Protein AF-A0A947CHA7-F1 (afdb_monomer_lite)

pLDDT: mean 81.65, std 15.78, range [26.69, 98.19]

Sequence (456 aa):
LRHAALQALAAGAVGDAARLIEEYTRLRPDDGVMLYNGACAHCLLGDHARAEQLLLDAVKAGFMNFSQMRRDRDLHGLRDRPAYRALMAARDAADPILADRQIERWRQGPHGASYRFGEDETRRLRYVVGRADIDPAALEAHVAGIVDELTATLFGAPPRHTLVVAIPHADDAMGHFADPHIKGSYKHVGRSLIATDTGRSLRHELVHAL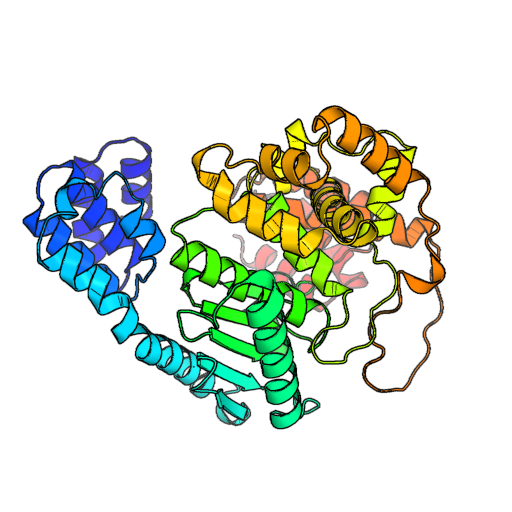HHSHMDRLGQTHPMWIQEGLASFYERRGLAGDAAEAATERDLIARDLARGGGLPTWSELFASDRRDFRVAPAARYAAAHAVVSFLDAHDRVHPWYEAYCRTHDEDPSGARAIEEVFDEPVAAIELEWRRWCAERVIDVAMVEAPDRAMAGVAPRTPDPKAAWRRWEAQALFEDTRSLSSAGRYDEVIPALQSVVTLAPDHAGAHYALGLAFVRTNDLPAARRQCEILAELDPSLRSLLDNLVLATP

Foldseek 3Di:
DVVVLVVCVVVVVLVVNLVVLVVVCVVVLLQLVSLQSNLLSCLQVVVNVSSLVSNVSSVVSQQLPVLCCVPPPSCPSCCPPPSNVVVNVCSLVCQVVLLVVVLVCCLPDPCNVQWDWDDDPQLLEIETENDPPDDPVVLVLLLVQQQVQCCVQFLVGHQSGRAYEYQHDLVVVCVVDVDSPQQWDADPSSSYIYGNDSALRSQLNSLLSSVVSSCVVLSHDAAPLQSLQRSNLRSQDDTSPRDGAADAVLLVLLQVCLVVVNADFLVPLLPDHPVNCLVPVSNSSSNSNLVLVVCVVVVRNRQLSVLCSVCCVVPSSSQVSVCVSVVHHSVVVRVVSSVCSNPDDGDPVRHDDPDPPDDDDDDDDDDPQLVVLLVVLVSLQVSLVVCVVVLVLVVSLVSLVSSCVSPVLPLSSLLSNLVSCLSVVVLVSNVVSLVSCVVRPVVSSVVSVVSSVPRD

Radius of gyration: 24.13 Å; chains: 1; bounding box: 66×49×66 Å

Structure (mmCIF, N/CA/C/O backbone):
data_AF-A0A947CHA7-F1
#
_entry.id   AF-A0A947CHA7-F1
#
loop_
_atom_site.group_PDB
_atom_site.id
_atom_site.type_symbol
_atom_site.label_atom_id
_atom_site.label_alt_id
_atom_site.label_comp_id
_atom_site.label_asym_id
_atom_site.label_entity_id
_atom_site.label_seq_id
_atom_site.pdbx_PDB_ins_code
_atom_site.Cartn_x
_atom_site.Cartn_y
_atom_site.Cartn_z
_atom_site.occupancy
_atom_site.B_iso_or_equiv
_atom_site.auth_seq_id
_atom_site.auth_comp_id
_atom_site.auth_asym_id
_atom_site.auth_atom_id
_atom_site.pdbx_PDB_model_num
ATOM 1 N N . LEU A 1 1 ? -13.174 -13.104 27.289 1.00 85.25 1 LEU A N 1
ATOM 2 C CA . LEU A 1 1 ? -14.293 -12.487 26.538 1.00 85.25 1 LEU A CA 1
ATOM 3 C C . LEU A 1 1 ? -13.923 -12.200 25.084 1.00 85.25 1 LEU A C 1
ATOM 5 O O . LEU A 1 1 ? -14.378 -12.953 24.240 1.00 85.25 1 LEU A O 1
ATOM 9 N N . ARG A 1 2 ? -13.039 -11.233 24.774 1.00 87.50 2 ARG A N 1
ATOM 10 C CA . ARG A 1 2 ? -12.640 -10.908 23.382 1.00 87.50 2 ARG A CA 1
ATOM 11 C C . ARG A 1 2 ? -12.205 -12.116 22.542 1.00 87.50 2 ARG A C 1
ATOM 13 O O . ARG A 1 2 ? -12.735 -12.327 21.463 1.00 87.50 2 ARG A O 1
ATOM 20 N N . HIS A 1 3 ? -11.271 -12.925 23.046 1.00 86.06 3 HIS A N 1
ATOM 21 C CA . HIS A 1 3 ? -10.788 -14.110 22.324 1.00 86.06 3 HIS A CA 1
ATOM 22 C C . HIS A 1 3 ? -11.906 -15.136 22.066 1.00 86.06 3 HIS A C 1
ATOM 24 O O . HIS A 1 3 ? -12.085 -15.576 20.937 1.00 86.06 3 HIS A O 1
ATOM 30 N N . ALA A 1 4 ? -12.714 -15.439 23.087 1.00 88.88 4 ALA A N 1
ATOM 31 C CA . ALA A 1 4 ? -13.853 -16.352 22.970 1.00 88.88 4 ALA A CA 1
ATOM 32 C C . ALA A 1 4 ? -14.913 -15.844 21.975 1.00 88.88 4 ALA A C 1
ATOM 34 O O . ALA A 1 4 ? -15.441 -16.625 21.192 1.00 88.88 4 ALA A O 1
ATOM 35 N N . ALA A 1 5 ? -15.182 -14.534 21.958 1.00 86.25 5 ALA A N 1
ATOM 36 C CA . ALA A 1 5 ? -16.080 -13.916 20.986 1.00 86.25 5 ALA A CA 1
ATOM 37 C C . ALA A 1 5 ? -15.578 -14.093 19.542 1.00 86.25 5 ALA A C 1
ATOM 39 O O . ALA A 1 5 ? -16.349 -14.462 18.661 1.00 86.25 5 ALA A O 1
ATOM 40 N N . LEU A 1 6 ? -14.280 -13.872 19.302 1.00 79.38 6 LEU A N 1
ATOM 41 C CA . LEU A 1 6 ? -13.672 -14.055 17.980 1.00 79.38 6 LEU A CA 1
ATOM 42 C C . LEU A 1 6 ? -13.673 -15.527 17.540 1.00 79.38 6 LEU A C 1
ATOM 44 O O . LEU A 1 6 ? -13.912 -15.807 16.369 1.00 79.38 6 LEU A O 1
ATOM 48 N N . GLN A 1 7 ? -13.465 -16.467 18.466 1.00 87.00 7 GLN A N 1
ATOM 49 C CA . GLN A 1 7 ? -13.596 -17.899 18.178 1.00 87.00 7 GLN A CA 1
ATOM 50 C C . GLN A 1 7 ? -15.038 -18.285 17.826 1.00 87.00 7 GLN A C 1
ATOM 52 O O . GLN A 1 7 ? -15.246 -19.032 16.874 1.00 87.00 7 GLN A O 1
ATOM 57 N N . ALA A 1 8 ? -16.030 -17.746 18.539 1.00 82.00 8 ALA A N 1
ATOM 58 C CA . ALA A 1 8 ? -17.440 -17.983 18.235 1.00 82.00 8 ALA A CA 1
ATOM 59 C C . ALA A 1 8 ? -17.829 -17.445 16.845 1.00 82.00 8 ALA A C 1
ATOM 61 O O . ALA A 1 8 ? -18.520 -18.140 16.102 1.00 82.00 8 ALA A O 1
ATOM 62 N N . LEU A 1 9 ? -17.328 -16.263 16.454 1.00 81.75 9 LEU A N 1
ATOM 63 C CA . LEU A 1 9 ? -17.499 -15.735 15.093 1.00 81.75 9 LEU A CA 1
ATOM 64 C C . LEU A 1 9 ? -16.872 -16.657 14.043 1.00 81.75 9 LEU A C 1
ATOM 66 O O . LEU A 1 9 ? -17.529 -17.002 13.066 1.00 81.75 9 LEU A O 1
ATOM 70 N N . ALA A 1 10 ? -15.629 -17.097 14.261 1.00 77.75 10 ALA A N 1
ATOM 71 C CA . ALA A 1 10 ? -14.933 -17.997 13.340 1.00 77.75 10 ALA A CA 1
ATOM 72 C C . ALA A 1 10 ? -15.634 -19.361 13.197 1.00 77.75 10 ALA A C 1
ATOM 74 O O . ALA A 1 10 ? -15.594 -19.965 12.129 1.00 77.75 10 ALA A O 1
ATOM 75 N N . ALA A 1 11 ? -16.298 -19.828 14.256 1.00 85.25 11 ALA A N 1
ATOM 76 C CA . ALA A 1 11 ? -17.083 -21.059 14.263 1.00 85.25 11 ALA A CA 1
ATOM 77 C C . ALA A 1 11 ? -18.508 -20.893 13.694 1.00 85.25 11 ALA A C 1
ATOM 79 O O . ALA A 1 11 ? -19.259 -21.866 13.654 1.00 85.25 11 ALA A O 1
ATOM 80 N N . GLY A 1 12 ? -18.915 -19.682 13.294 1.00 87.50 12 GLY A N 1
ATOM 81 C CA . GLY A 1 12 ? -20.279 -19.399 12.832 1.00 87.50 12 GLY A CA 1
ATOM 82 C C . GLY A 1 12 ? -21.340 -19.435 13.941 1.00 87.50 12 GLY A C 1
ATOM 83 O O . GLY A 1 12 ? -22.535 -19.401 13.653 1.00 87.50 12 GLY A O 1
ATOM 84 N N . ALA A 1 13 ? -20.936 -19.471 15.213 1.00 93.88 13 ALA A N 1
ATOM 85 C CA . ALA A 1 13 ? -21.828 -19.433 16.371 1.00 93.88 13 ALA A CA 1
ATOM 86 C C . ALA A 1 13 ? -22.264 -17.985 16.666 1.00 93.88 13 ALA A C 1
ATOM 88 O O . ALA A 1 13 ? -21.915 -17.398 17.692 1.00 93.88 13 ALA A O 1
ATOM 89 N N . VAL A 1 14 ? -23.015 -17.386 15.734 1.00 93.12 14 VAL A N 1
ATOM 90 C CA . VAL A 1 14 ? -23.334 -15.945 15.719 1.00 93.12 14 VAL A CA 1
ATOM 91 C C . VAL A 1 14 ? -24.050 -15.481 16.995 1.00 93.12 14 VAL A C 1
ATOM 93 O O . VAL A 1 14 ? -23.746 -14.408 17.513 1.00 93.12 14 VAL A O 1
ATOM 96 N N . GLY A 1 15 ? -24.956 -16.294 17.548 1.00 95.94 15 GLY A N 1
ATOM 97 C CA . GLY A 1 15 ? -25.664 -15.974 18.794 1.00 95.94 15 GLY A CA 1
ATOM 98 C C . GLY A 1 15 ? -24.735 -15.875 20.009 1.00 95.94 15 GLY A C 1
ATOM 99 O O . GLY A 1 15 ? -24.805 -14.912 20.777 1.00 95.94 15 GLY A O 1
ATOM 100 N N . ASP A 1 16 ? -23.818 -16.835 20.152 1.00 94.56 16 ASP A N 1
ATOM 101 C CA . ASP A 1 16 ? -22.820 -16.827 21.226 1.00 94.56 16 ASP A CA 1
ATOM 102 C C . ASP A 1 16 ? -21.825 -15.684 21.056 1.00 94.56 16 ASP A C 1
ATOM 104 O O . ASP A 1 16 ? -21.493 -15.004 22.030 1.00 94.56 16 ASP A O 1
ATOM 108 N N . ALA A 1 17 ? -21.396 -15.432 19.817 1.00 94.25 17 ALA A N 1
ATOM 109 C CA . ALA A 1 17 ? -20.561 -14.292 19.487 1.00 94.25 17 ALA A CA 1
ATOM 110 C C . ALA A 1 17 ? -21.228 -12.978 19.908 1.00 94.25 17 ALA A C 1
ATOM 112 O O . ALA A 1 17 ? -20.630 -12.232 20.678 1.00 94.25 17 ALA A O 1
ATOM 113 N N . ALA A 1 18 ? -22.469 -12.716 19.485 1.00 96.88 18 ALA A N 1
ATOM 114 C CA . ALA A 1 18 ? -23.194 -11.493 19.833 1.00 96.88 18 ALA A CA 1
ATOM 115 C C . ALA A 1 18 ? -23.251 -11.281 21.355 1.00 96.88 18 ALA A C 1
ATOM 117 O O . ALA A 1 18 ? -22.853 -10.226 21.853 1.00 96.88 18 ALA A O 1
ATOM 118 N N . ARG A 1 19 ? -23.626 -12.320 22.115 1.00 97.62 19 ARG A N 1
ATOM 119 C CA . ARG A 1 19 ? -23.686 -12.264 23.584 1.00 97.62 19 ARG A CA 1
ATOM 120 C C . ARG A 1 19 ? -22.324 -11.957 24.217 1.00 97.62 19 ARG A C 1
ATOM 122 O O . ARG A 1 19 ? -22.238 -11.102 25.098 1.00 97.62 19 ARG A O 1
ATOM 129 N N . LEU A 1 20 ? -21.262 -12.642 23.784 1.00 96.75 20 LEU A N 1
ATOM 130 C CA . LEU A 1 20 ? -19.904 -12.441 24.305 1.00 96.75 20 LEU A CA 1
ATOM 131 C C . LEU A 1 20 ? -19.349 -11.056 23.950 1.00 96.75 20 LEU A C 1
ATOM 133 O O . LEU A 1 20 ? -18.616 -10.465 24.746 1.00 96.75 20 LEU A O 1
ATOM 137 N N . ILE A 1 21 ? -19.690 -10.540 22.767 1.00 95.25 21 ILE A N 1
ATOM 138 C CA . ILE A 1 21 ? -19.310 -9.199 22.325 1.00 95.25 21 ILE A CA 1
ATOM 139 C C . ILE A 1 21 ? -20.024 -8.149 23.169 1.00 95.25 21 ILE A C 1
ATOM 141 O O . ILE A 1 21 ? -19.360 -7.245 23.657 1.00 95.25 21 ILE A O 1
ATOM 145 N N . GLU A 1 22 ? -21.328 -8.283 23.411 1.00 95.00 22 GLU A N 1
ATOM 146 C CA . GLU A 1 22 ? -22.070 -7.351 24.267 1.00 95.00 22 GLU A CA 1
ATOM 147 C C . GLU A 1 22 ? -21.560 -7.313 25.712 1.00 95.00 22 GLU A C 1
ATOM 149 O O . GLU A 1 22 ? -21.573 -6.269 26.368 1.00 95.00 22 GLU A O 1
ATOM 154 N N . GLU A 1 23 ? -21.144 -8.459 26.249 1.00 96.38 23 GLU A N 1
ATOM 155 C CA . GLU A 1 23 ? -20.528 -8.523 27.573 1.00 96.38 23 GLU A CA 1
ATOM 156 C C . GLU A 1 23 ? -19.159 -7.831 27.572 1.00 96.38 23 GLU A C 1
ATOM 158 O O . GLU A 1 23 ? -18.836 -7.065 28.479 1.00 96.38 23 GLU A O 1
ATOM 163 N N . TYR A 1 24 ? -18.373 -8.041 26.515 1.00 95.06 24 TYR A N 1
ATOM 164 C CA . TYR A 1 24 ? -17.071 -7.410 26.356 1.00 95.06 24 TYR A CA 1
ATOM 165 C C . TYR A 1 24 ? -17.161 -5.888 26.172 1.00 95.06 24 TYR A C 1
ATOM 167 O O . TYR A 1 24 ? -16.449 -5.154 26.856 1.00 95.06 24 TYR A O 1
ATOM 175 N N . THR A 1 25 ? -18.029 -5.394 25.287 1.00 92.38 25 THR A N 1
ATOM 176 C CA . THR A 1 25 ? -18.118 -3.960 24.963 1.00 92.38 25 THR A CA 1
ATOM 177 C C . THR A 1 25 ? -18.735 -3.142 26.093 1.00 92.38 25 THR A C 1
ATOM 179 O O . THR A 1 25 ? -18.462 -1.952 26.194 1.00 92.38 25 THR A O 1
ATOM 182 N N . ARG A 1 26 ? -19.470 -3.769 27.023 1.00 93.25 26 ARG A N 1
ATOM 183 C CA . ARG A 1 26 ? -19.837 -3.134 28.301 1.00 93.25 26 ARG A CA 1
ATOM 184 C C . ARG A 1 26 ? -18.623 -2.791 29.167 1.00 93.25 26 ARG A C 1
ATOM 186 O O . ARG A 1 26 ? -18.648 -1.786 29.868 1.00 93.25 26 ARG A O 1
ATOM 193 N N . LEU A 1 27 ? -17.573 -3.612 29.123 1.00 91.38 27 LEU A N 1
ATOM 194 C CA . LEU A 1 27 ? -16.322 -3.386 29.859 1.00 91.38 27 LEU A CA 1
ATOM 195 C C . LEU A 1 27 ? -15.328 -2.522 29.070 1.00 91.38 27 LEU A C 1
ATOM 197 O O . LEU A 1 27 ? -14.488 -1.851 29.666 1.00 91.38 27 LEU A O 1
ATOM 201 N N . ARG A 1 28 ? -15.397 -2.576 27.737 1.00 88.00 28 ARG A N 1
ATOM 202 C CA . ARG A 1 28 ? -14.525 -1.862 26.794 1.00 88.00 28 ARG A CA 1
ATOM 203 C C . ARG A 1 28 ? -15.360 -1.164 25.712 1.00 88.00 28 ARG A C 1
ATOM 205 O O . ARG A 1 28 ? -15.386 -1.630 24.571 1.00 88.00 28 ARG A O 1
ATOM 212 N N . PRO A 1 29 ? -16.071 -0.073 26.058 1.00 87.62 29 PRO A N 1
ATOM 213 C CA . PRO A 1 29 ? -16.925 0.654 25.113 1.00 87.62 29 PRO A CA 1
ATOM 214 C C . PRO A 1 29 ? -16.128 1.443 24.061 1.00 87.62 29 PRO A C 1
ATOM 216 O O . PRO A 1 29 ? -16.707 2.010 23.143 1.00 87.62 29 PRO A O 1
ATOM 219 N N . ASP A 1 30 ? -14.806 1.493 24.198 1.00 79.75 30 ASP A N 1
ATOM 220 C CA . ASP A 1 30 ? -13.845 2.137 23.308 1.00 79.75 30 ASP A CA 1
ATOM 221 C C . ASP A 1 30 ? -13.250 1.184 22.253 1.00 79.75 30 ASP A C 1
ATOM 223 O O . ASP A 1 30 ? -12.568 1.630 21.331 1.00 79.75 30 ASP A O 1
ATOM 227 N N . ASP A 1 31 ? -13.515 -0.126 22.334 1.00 78.81 31 ASP A N 1
ATOM 228 C CA . ASP A 1 31 ? -13.024 -1.099 21.352 1.00 78.81 31 ASP A CA 1
ATOM 229 C C . ASP A 1 31 ? -13.915 -1.115 20.098 1.00 78.81 31 ASP A C 1
ATOM 231 O O . ASP A 1 31 ? -14.822 -1.941 19.939 1.00 78.81 31 ASP A O 1
ATOM 235 N N . GLY A 1 32 ? -13.636 -0.185 19.182 1.00 79.38 32 GLY A N 1
ATOM 236 C CA . GLY A 1 32 ? -14.376 -0.032 17.931 1.00 79.38 32 GLY A CA 1
ATOM 237 C C . GLY A 1 32 ? -14.403 -1.290 17.051 1.00 79.38 32 GLY A C 1
ATOM 238 O O . GLY A 1 32 ? -15.398 -1.532 16.371 1.00 79.38 32 GLY A O 1
ATOM 239 N N . VAL A 1 33 ? -13.357 -2.126 17.079 1.00 82.19 33 VAL A N 1
ATOM 240 C CA . VAL A 1 33 ? -13.319 -3.378 16.298 1.00 82.19 33 VAL A CA 1
ATOM 241 C C . VAL A 1 33 ? -14.344 -4.369 16.836 1.00 82.19 33 VAL A C 1
ATOM 243 O O . VAL A 1 33 ? -15.068 -4.999 16.068 1.00 82.19 33 VAL A O 1
ATOM 246 N N . MET A 1 34 ? -14.438 -4.500 18.158 1.00 91.62 34 MET A N 1
ATOM 247 C CA . MET A 1 34 ? -15.407 -5.407 18.765 1.00 91.62 34 MET A CA 1
ATOM 248 C C . MET A 1 34 ? -16.839 -4.881 18.658 1.00 91.62 34 MET A C 1
ATOM 250 O O . MET A 1 34 ? -17.745 -5.678 18.431 1.00 91.62 34 MET A O 1
ATOM 254 N N . LEU A 1 35 ? -17.048 -3.563 18.724 1.00 89.62 35 LEU A N 1
ATOM 255 C CA . LEU A 1 35 ? -18.346 -2.948 18.424 1.00 89.62 35 LEU A CA 1
ATOM 256 C C . LEU A 1 35 ? -18.785 -3.220 16.975 1.00 89.62 35 LEU A C 1
ATOM 258 O O . LEU A 1 35 ? -19.929 -3.613 16.750 1.00 89.62 35 LEU A O 1
ATOM 262 N N . TYR A 1 36 ? -17.870 -3.104 16.006 1.00 91.69 36 TYR A N 1
ATOM 263 C CA . TYR A 1 36 ? -18.135 -3.444 14.604 1.00 91.69 36 TYR A CA 1
ATOM 264 C C . TYR A 1 36 ? -18.499 -4.920 14.417 1.00 91.69 36 TYR A C 1
ATOM 266 O O . TYR A 1 36 ? -19.493 -5.247 13.769 1.00 91.69 36 TYR A O 1
ATOM 274 N N . ASN A 1 37 ? -17.725 -5.821 15.024 1.00 92.44 37 ASN A N 1
ATOM 275 C CA . ASN A 1 37 ? -18.013 -7.252 14.985 1.00 92.44 37 ASN A CA 1
ATOM 276 C C . ASN A 1 37 ? -19.377 -7.570 15.622 1.00 92.44 37 ASN A C 1
ATOM 278 O O . ASN A 1 37 ? -20.100 -8.437 15.136 1.00 92.44 37 ASN A O 1
ATOM 282 N N . GLY A 1 38 ? -19.757 -6.841 16.676 1.00 96.38 38 GLY A N 1
ATOM 283 C CA . GLY A 1 38 ? -21.091 -6.916 17.269 1.00 96.38 38 GLY A CA 1
ATOM 284 C C . GLY A 1 38 ? -22.177 -6.462 16.299 1.00 96.38 38 GLY A C 1
ATOM 285 O O . GLY A 1 38 ? -23.186 -7.146 16.157 1.00 96.38 38 GLY A O 1
ATOM 286 N N . ALA A 1 39 ? -21.957 -5.363 15.575 1.00 96.31 39 ALA A N 1
ATOM 287 C CA . ALA A 1 39 ? -22.880 -4.917 14.535 1.00 96.31 39 ALA A CA 1
ATOM 288 C C . ALA A 1 39 ? -23.089 -5.989 13.451 1.00 96.31 39 ALA A C 1
ATOM 290 O O . ALA A 1 39 ? -24.228 -6.250 13.067 1.00 96.31 39 ALA A O 1
ATOM 291 N N . CYS A 1 40 ? -22.017 -6.657 13.015 1.00 95.06 40 CYS A N 1
ATOM 292 C CA . CYS A 1 40 ? -22.098 -7.768 12.062 1.00 95.06 40 CYS A CA 1
ATOM 293 C C . CYS A 1 40 ? -22.914 -8.935 12.637 1.00 95.06 40 CYS A C 1
ATOM 295 O O . CYS A 1 40 ? -23.880 -9.376 12.017 1.00 95.06 40 CYS A O 1
ATOM 297 N N . ALA A 1 41 ? -22.598 -9.372 13.861 1.00 95.62 41 ALA A N 1
ATOM 298 C CA . ALA A 1 41 ? -23.300 -10.473 14.517 1.00 95.62 41 ALA A CA 1
ATOM 299 C C . ALA A 1 41 ? -24.802 -10.188 14.709 1.00 95.62 41 ALA A C 1
ATOM 301 O O . ALA A 1 41 ? -25.637 -11.031 14.388 1.00 95.62 41 ALA A O 1
ATOM 302 N N . HIS A 1 42 ? -25.171 -8.990 15.172 1.00 97.06 42 HIS A N 1
ATOM 303 C CA . HIS A 1 42 ? -26.577 -8.609 15.336 1.00 97.06 42 HIS A CA 1
ATOM 304 C C . HIS A 1 42 ? -27.303 -8.457 13.994 1.00 97.06 42 HIS A C 1
ATOM 306 O O . HIS A 1 42 ? -28.481 -8.801 13.905 1.00 97.06 42 HIS A O 1
ATOM 312 N N . CYS A 1 43 ? -26.620 -8.011 12.934 1.00 96.12 43 CYS A N 1
ATOM 313 C CA . CYS A 1 43 ? -27.224 -7.945 11.605 1.00 96.12 43 CYS A CA 1
ATOM 314 C C . CYS A 1 43 ? -27.535 -9.348 11.060 1.00 96.12 43 CYS A C 1
ATOM 316 O O . CYS A 1 43 ? -28.629 -9.567 10.542 1.00 96.12 43 CYS A O 1
ATOM 318 N N . LEU A 1 44 ? -26.626 -10.311 11.244 1.00 94.19 44 LEU A N 1
ATOM 319 C CA . LEU A 1 44 ? -26.839 -11.719 10.882 1.00 94.19 44 LEU A CA 1
ATOM 320 C C . LEU A 1 44 ? -27.978 -12.380 11.676 1.00 94.19 44 LEU A C 1
ATOM 322 O O . LEU A 1 44 ? -28.669 -13.249 11.151 1.00 94.19 44 LEU A O 1
ATOM 326 N N . LEU A 1 45 ? -28.203 -11.959 12.923 1.00 95.75 45 LEU A N 1
ATOM 327 C CA . LEU A 1 45 ? -29.329 -12.414 13.750 1.00 95.75 45 LEU A CA 1
ATOM 328 C C . LEU A 1 45 ? -30.666 -11.739 13.390 1.00 95.75 45 LEU A C 1
ATOM 330 O O . LEU A 1 45 ? -31.692 -12.075 13.980 1.00 95.75 45 LEU A O 1
ATOM 334 N N . GLY A 1 46 ? -30.674 -10.785 12.454 1.00 95.31 46 GLY A N 1
ATOM 335 C CA . GLY A 1 46 ? -31.863 -10.007 12.099 1.00 95.31 46 GLY A CA 1
ATOM 336 C C . GLY A 1 46 ? -32.222 -8.915 13.114 1.00 95.31 46 GLY A C 1
ATOM 337 O O . GLY A 1 46 ? -33.286 -8.307 13.020 1.00 95.31 46 GLY A O 1
ATOM 338 N N . ASP A 1 47 ? -31.345 -8.613 14.071 1.00 96.19 47 ASP A N 1
ATOM 339 C CA . ASP A 1 47 ? -31.510 -7.492 14.998 1.00 96.19 47 ASP A CA 1
ATOM 340 C C . ASP A 1 47 ? -30.902 -6.214 14.402 1.00 96.19 47 ASP A C 1
ATOM 342 O O . ASP A 1 47 ? -29.872 -5.685 14.832 1.00 96.19 47 ASP A O 1
ATOM 346 N N . HIS A 1 48 ? -31.553 -5.720 13.347 1.00 95.75 48 HIS A N 1
ATOM 347 C CA . HIS A 1 48 ? -31.071 -4.577 12.569 1.00 95.75 48 HIS A CA 1
ATOM 348 C C . HIS A 1 48 ? -30.983 -3.288 13.397 1.00 95.75 48 HIS A C 1
ATOM 350 O O . HIS A 1 48 ? -30.124 -2.451 13.132 1.00 95.75 48 HIS A O 1
ATOM 356 N N . ALA A 1 49 ? -31.861 -3.113 14.389 1.00 94.25 49 ALA A N 1
ATOM 357 C CA . ALA A 1 49 ? -31.861 -1.928 15.243 1.00 94.25 49 ALA A CA 1
ATOM 358 C C . ALA A 1 49 ? -30.623 -1.904 16.146 1.00 94.25 49 ALA A C 1
ATOM 360 O O . ALA A 1 49 ? -29.936 -0.883 16.237 1.00 94.25 49 ALA A O 1
ATOM 361 N N . ARG A 1 50 ? -30.294 -3.042 16.770 1.00 95.62 50 ARG A N 1
ATOM 362 C CA . ARG A 1 50 ? -29.095 -3.142 17.599 1.00 95.62 50 ARG A CA 1
ATOM 363 C C . ARG A 1 50 ? -27.821 -3.072 16.772 1.00 95.62 50 ARG A C 1
ATOM 365 O O . ARG A 1 50 ? -26.880 -2.385 17.169 1.00 95.62 50 ARG A O 1
ATOM 372 N N . ALA A 1 51 ? -27.811 -3.728 15.616 1.00 96.69 51 ALA A N 1
ATOM 373 C CA . ALA A 1 51 ? -26.690 -3.694 14.691 1.00 96.69 51 ALA A CA 1
ATOM 374 C C . ALA A 1 51 ? -26.362 -2.265 14.231 1.00 96.69 51 ALA A C 1
ATOM 376 O O . ALA A 1 51 ? -25.202 -1.864 14.235 1.00 96.69 51 ALA A O 1
ATOM 377 N N . GLU A 1 52 ? -27.382 -1.468 13.904 1.00 94.38 52 GLU A N 1
ATOM 378 C CA . GLU A 1 52 ? -27.227 -0.063 13.518 1.00 94.38 52 GLU A CA 1
ATOM 379 C C . GLU A 1 52 ? -26.625 0.786 14.648 1.00 94.38 52 GLU A C 1
ATOM 381 O O . GLU A 1 52 ? -25.680 1.542 14.418 1.00 94.38 52 GLU A O 1
ATOM 386 N N . GLN A 1 53 ? -27.106 0.608 15.882 1.00 93.25 53 GLN A N 1
ATOM 387 C CA . GLN A 1 53 ? -26.561 1.297 17.053 1.00 93.25 53 GLN A CA 1
ATOM 388 C C . GLN A 1 53 ? -25.091 0.929 17.299 1.00 93.25 53 GLN A C 1
ATOM 390 O O . GLN A 1 53 ? -24.254 1.814 17.467 1.00 93.25 53 GLN A O 1
ATOM 395 N N . LEU A 1 54 ? -24.761 -0.366 17.271 1.00 94.94 54 LEU A N 1
ATOM 396 C CA . LEU A 1 54 ? -23.390 -0.847 17.452 1.00 94.94 54 LEU A CA 1
ATOM 397 C C . LEU A 1 54 ? -22.458 -0.349 16.346 1.00 94.94 54 LEU A C 1
ATOM 399 O O . LEU A 1 54 ? -21.305 -0.037 16.624 1.00 94.94 54 LEU A O 1
ATOM 403 N N . LEU A 1 55 ? -22.949 -0.221 15.111 1.00 92.50 55 LEU A N 1
ATOM 404 C CA . LEU A 1 55 ? -22.161 0.302 13.998 1.00 92.50 55 LEU A CA 1
ATOM 405 C C . LEU A 1 55 ? -21.850 1.798 14.172 1.00 92.50 55 LEU A C 1
ATOM 407 O O . LEU A 1 55 ? -20.724 2.229 13.920 1.00 92.50 55 LEU A O 1
ATOM 411 N N . LEU A 1 56 ? -22.822 2.586 14.643 1.00 88.56 56 LEU A N 1
ATOM 412 C CA . LEU A 1 56 ? -22.610 3.994 14.996 1.00 88.56 56 LEU A CA 1
ATOM 413 C C . LEU A 1 56 ? -21.623 4.139 16.157 1.00 88.56 56 LEU A C 1
ATOM 415 O O . LEU A 1 56 ? -20.740 4.996 16.116 1.00 88.56 56 LEU A O 1
ATOM 419 N N . ASP A 1 57 ? -21.754 3.302 17.184 1.00 85.25 57 ASP A N 1
ATOM 420 C CA . ASP A 1 57 ? -20.864 3.328 18.341 1.00 85.25 57 ASP A CA 1
ATOM 421 C C . ASP A 1 57 ? -19.452 2.857 17.973 1.00 85.25 57 ASP A C 1
ATOM 423 O O . ASP A 1 57 ? -18.484 3.453 18.437 1.00 85.25 57 ASP A O 1
ATOM 427 N N . ALA A 1 58 ? -19.313 1.897 17.053 1.00 87.50 58 ALA A N 1
ATOM 428 C CA . ALA A 1 58 ? -18.026 1.500 16.490 1.00 87.50 58 ALA A CA 1
ATOM 429 C C . ALA A 1 58 ? -17.316 2.692 15.833 1.00 87.50 58 ALA A C 1
ATOM 431 O O . ALA A 1 58 ? -16.148 2.945 16.125 1.00 87.50 58 ALA A O 1
ATOM 432 N N . VAL A 1 59 ? -18.027 3.469 15.006 1.00 79.44 59 VAL A N 1
ATOM 433 C CA . VAL A 1 59 ? -17.486 4.687 14.376 1.00 79.44 59 VAL A CA 1
ATOM 434 C C . VAL A 1 59 ? -17.095 5.733 15.419 1.00 79.44 59 VAL A C 1
ATOM 436 O O . VAL A 1 59 ? -15.995 6.282 15.350 1.00 79.44 59 VAL A O 1
ATOM 439 N N . LYS A 1 60 ? -17.936 5.978 16.433 1.00 75.81 60 LYS A N 1
ATOM 440 C CA . LYS A 1 60 ? -17.605 6.900 17.539 1.00 75.81 60 LYS A CA 1
ATOM 441 C C . LYS A 1 60 ? -16.370 6.448 18.323 1.00 75.81 60 LYS A C 1
ATOM 443 O O . LYS A 1 60 ? -15.555 7.290 18.701 1.00 75.81 60 LYS A O 1
ATOM 448 N N . ALA A 1 61 ? -16.217 5.140 18.514 1.00 69.38 61 ALA A N 1
ATOM 449 C CA . ALA A 1 61 ? -15.065 4.496 19.139 1.00 69.38 61 ALA A CA 1
ATOM 450 C C . ALA A 1 61 ? -13.835 4.399 18.209 1.00 69.38 61 ALA A C 1
ATOM 452 O O . ALA A 1 61 ? -12.801 3.865 18.600 1.00 69.38 61 ALA A O 1
ATOM 453 N N . GLY A 1 62 ? -13.906 4.938 16.985 1.00 65.12 62 GLY A N 1
ATOM 454 C CA . GLY A 1 62 ? -12.766 5.053 16.071 1.00 65.12 62 GLY A CA 1
ATOM 455 C C . GLY A 1 62 ? -12.620 3.920 15.053 1.00 65.12 62 GLY A C 1
ATOM 456 O O . GLY A 1 62 ? -11.596 3.847 14.373 1.00 65.12 62 GLY A O 1
ATOM 457 N N . PHE A 1 63 ? -13.618 3.048 14.894 1.00 73.94 63 PHE A N 1
ATOM 458 C CA . PHE A 1 63 ? -13.650 2.079 13.800 1.00 73.94 63 PHE A CA 1
ATOM 459 C C . PHE A 1 63 ? -14.098 2.753 12.495 1.00 73.94 63 PHE A C 1
ATOM 461 O O . PHE A 1 63 ? -15.281 2.993 12.270 1.00 73.94 63 PHE A O 1
ATOM 468 N N . MET A 1 64 ? -13.136 3.043 11.618 1.00 65.75 64 MET A N 1
ATOM 469 C CA . MET A 1 64 ? -13.338 3.881 10.423 1.00 65.75 64 MET A CA 1
ATOM 470 C C . MET A 1 64 ? -13.134 3.129 9.103 1.00 65.75 64 MET A C 1
ATOM 472 O O . MET A 1 64 ? -12.933 3.739 8.054 1.00 65.75 64 MET A O 1
ATOM 476 N N . ASN A 1 65 ? -13.186 1.793 9.120 1.00 67.38 65 ASN A N 1
ATOM 477 C CA . ASN A 1 65 ? -13.044 0.991 7.906 1.00 67.38 65 ASN A CA 1
ATOM 478 C C . ASN A 1 65 ? -14.359 0.960 7.095 1.00 67.38 65 ASN A C 1
ATOM 480 O O . ASN A 1 65 ? -14.989 -0.084 6.938 1.00 67.38 65 ASN A O 1
ATOM 484 N N . PHE A 1 66 ? -14.787 2.115 6.572 1.00 74.00 66 PHE A N 1
ATOM 485 C CA . PHE A 1 66 ? -16.007 2.249 5.756 1.00 74.00 66 PHE A CA 1
ATOM 486 C C . PHE A 1 66 ? -15.966 1.391 4.485 1.00 74.00 66 PHE A C 1
ATOM 488 O O . PHE A 1 66 ? -17.003 0.939 4.000 1.00 74.00 66 PHE A O 1
ATOM 495 N N . SER A 1 67 ? -14.767 1.141 3.952 1.00 61.50 67 SER A N 1
ATOM 496 C CA . SER A 1 67 ? -14.565 0.269 2.793 1.00 61.50 67 SER A CA 1
ATOM 497 C C . SER A 1 67 ? -14.910 -1.190 3.123 1.00 61.50 67 SER A C 1
ATOM 499 O O . SER A 1 67 ? -15.575 -1.849 2.319 1.00 61.50 67 SER A O 1
ATOM 501 N N . GLN A 1 68 ? -14.535 -1.670 4.318 1.00 71.50 68 GLN A N 1
ATOM 502 C CA . GLN A 1 68 ? -15.016 -2.944 4.863 1.00 71.50 68 GLN A CA 1
ATOM 503 C C . GLN A 1 68 ? -16.527 -2.887 5.084 1.00 71.50 68 GLN A C 1
ATOM 505 O O . GLN A 1 68 ? -17.222 -3.710 4.507 1.00 71.50 68 GLN A O 1
ATOM 510 N N . MET A 1 69 ? -17.056 -1.886 5.804 1.00 82.94 69 MET A N 1
ATOM 511 C CA . MET A 1 69 ? -18.501 -1.778 6.090 1.00 82.94 69 MET A CA 1
ATOM 512 C C . MET A 1 69 ? -19.374 -1.876 4.833 1.00 82.94 69 MET A C 1
ATOM 514 O O . MET A 1 69 ? -20.461 -2.450 4.873 1.00 82.94 69 MET A O 1
ATOM 518 N N . ARG A 1 70 ? -18.915 -1.287 3.721 1.00 79.81 70 ARG A N 1
ATOM 519 C CA . ARG A 1 70 ? -19.604 -1.304 2.425 1.00 79.81 70 ARG A CA 1
ATOM 520 C C . ARG A 1 70 ? -19.621 -2.693 1.787 1.00 79.81 70 ARG A C 1
ATOM 522 O O . ARG A 1 70 ? -20.623 -3.071 1.184 1.00 79.81 70 ARG A O 1
ATOM 529 N N . ARG A 1 71 ? -18.507 -3.423 1.867 1.00 74.75 71 ARG A N 1
ATOM 530 C CA . ARG A 1 71 ? -18.322 -4.723 1.202 1.00 74.75 71 ARG A CA 1
ATOM 531 C C . ARG A 1 71 ? -18.767 -5.898 2.058 1.00 74.75 71 ARG A C 1
ATOM 533 O O . ARG A 1 71 ? -19.138 -6.928 1.499 1.00 74.75 71 ARG A O 1
ATOM 540 N N . ASP A 1 72 ? -18.772 -5.727 3.374 1.00 82.12 72 ASP A N 1
ATOM 541 C CA . ASP A 1 72 ? -19.135 -6.764 4.323 1.00 82.12 72 ASP A CA 1
ATOM 542 C C . ASP A 1 72 ? -20.543 -7.289 4.027 1.00 82.12 72 ASP A C 1
ATOM 544 O O . ASP A 1 72 ? -21.510 -6.523 3.888 1.00 82.12 72 ASP A O 1
ATOM 548 N N . ARG A 1 73 ? -20.631 -8.605 3.830 1.00 84.69 73 ARG A N 1
ATOM 549 C CA . ARG A 1 73 ? -21.883 -9.277 3.474 1.00 84.69 73 ARG A CA 1
ATOM 550 C C . ARG A 1 73 ? -22.767 -9.423 4.706 1.00 84.69 73 ARG A C 1
ATOM 552 O O . ARG A 1 73 ? -23.985 -9.389 4.556 1.00 84.69 73 ARG A O 1
ATOM 559 N N . ASP A 1 74 ? -22.173 -9.460 5.895 1.00 89.75 74 ASP A N 1
ATOM 560 C CA . ASP A 1 74 ? -22.891 -9.600 7.162 1.00 89.75 74 ASP A CA 1
ATOM 561 C C . ASP A 1 74 ? -23.764 -8.374 7.447 1.00 89.75 74 ASP A C 1
ATOM 563 O O . ASP A 1 74 ? -24.812 -8.478 8.077 1.00 89.75 74 ASP A O 1
ATOM 567 N N . LEU A 1 75 ? -23.386 -7.213 6.901 1.00 91.38 75 LEU A N 1
ATOM 568 C CA . LEU A 1 75 ? -24.129 -5.958 7.020 1.00 91.38 75 LEU A CA 1
ATOM 569 C C . LEU A 1 75 ? -25.149 -5.731 5.895 1.00 91.38 75 LEU A C 1
ATOM 571 O O . LEU A 1 75 ? -25.689 -4.625 5.791 1.00 91.38 75 LEU A O 1
ATOM 575 N N . HIS A 1 76 ? -25.446 -6.726 5.042 1.00 90.44 76 HIS A N 1
ATOM 576 C CA . HIS A 1 76 ? -26.388 -6.537 3.926 1.00 90.44 76 HIS A CA 1
ATOM 577 C C . HIS A 1 76 ? -27.738 -5.981 4.405 1.00 90.44 76 HIS A C 1
ATOM 579 O O . HIS A 1 76 ? -28.343 -5.150 3.731 1.00 90.44 76 HIS A O 1
ATOM 585 N N . GLY A 1 77 ? -28.181 -6.401 5.596 1.00 89.31 77 GLY A N 1
ATOM 586 C CA . GLY A 1 77 ? -29.456 -6.024 6.196 1.00 89.31 77 GLY A CA 1
ATOM 587 C C . GLY A 1 77 ? -29.532 -4.567 6.648 1.00 89.31 77 GLY A C 1
ATOM 588 O O . GLY A 1 77 ? -30.612 -4.092 6.995 1.00 89.31 77 GLY A O 1
ATOM 589 N N . LEU A 1 78 ? -28.408 -3.848 6.666 1.00 92.69 78 LEU A N 1
ATOM 590 C CA . LEU A 1 78 ? -28.356 -2.441 7.059 1.00 92.69 78 LEU A CA 1
ATOM 591 C C . LEU A 1 78 ? -28.273 -1.483 5.869 1.00 92.69 78 LEU A C 1
ATOM 593 O O . LEU A 1 78 ? -28.551 -0.304 6.046 1.00 92.69 78 LEU A O 1
ATOM 597 N N . ARG A 1 79 ? -27.932 -1.950 4.661 1.00 89.06 79 ARG A N 1
ATOM 598 C CA . ARG A 1 79 ? -27.549 -1.074 3.532 1.00 89.06 79 ARG A CA 1
ATOM 599 C C . ARG A 1 79 ? -28.630 -0.077 3.108 1.00 89.06 79 ARG A C 1
ATOM 601 O O . ARG A 1 79 ? -28.322 1.058 2.741 1.00 89.06 79 ARG A O 1
ATOM 608 N N . ASP A 1 80 ? -29.892 -0.478 3.202 1.00 88.69 80 ASP A N 1
ATOM 609 C CA . ASP A 1 80 ? -31.031 0.378 2.860 1.00 88.69 80 ASP A CA 1
ATOM 610 C C . ASP A 1 80 ? -31.549 1.219 4.025 1.00 88.69 80 ASP A C 1
ATOM 612 O O . ASP A 1 80 ? -32.431 2.061 3.846 1.00 88.69 80 ASP A O 1
ATOM 616 N N . ARG A 1 81 ? -30.984 1.035 5.222 1.00 91.81 81 ARG A N 1
ATOM 617 C CA . ARG A 1 81 ? -31.437 1.735 6.417 1.00 91.81 81 ARG A CA 1
ATOM 618 C C . ARG A 1 81 ? -30.900 3.171 6.445 1.00 91.81 81 ARG A C 1
ATOM 620 O O . ARG A 1 81 ? -29.728 3.398 6.125 1.00 91.81 81 ARG A O 1
ATOM 627 N N . PRO A 1 82 ? -31.720 4.157 6.862 1.00 86.81 82 PRO A N 1
ATOM 628 C CA . PRO A 1 82 ? -31.333 5.565 6.845 1.00 86.81 82 PRO A CA 1
ATOM 629 C C . PRO A 1 82 ? -30.043 5.872 7.606 1.00 86.81 82 PRO A C 1
ATOM 631 O O . PRO A 1 82 ? -29.211 6.606 7.080 1.00 86.81 82 PRO A O 1
ATOM 634 N N . ALA A 1 83 ? -29.826 5.299 8.797 1.00 83.62 83 ALA A N 1
ATOM 635 C CA . ALA A 1 83 ? -28.620 5.620 9.557 1.00 83.62 83 ALA A CA 1
ATOM 636 C C . ALA A 1 83 ? -27.360 4.992 8.965 1.00 83.62 83 ALA A C 1
ATOM 638 O O . ALA A 1 83 ? -26.311 5.619 9.026 1.00 83.62 83 ALA A O 1
ATOM 639 N N . TYR A 1 84 ? -27.442 3.817 8.331 1.00 87.31 84 TYR A N 1
ATOM 640 C CA . TYR A 1 84 ? -26.305 3.270 7.588 1.00 87.31 84 TYR A CA 1
ATOM 641 C C . TYR A 1 84 ? -25.942 4.185 6.414 1.00 87.31 84 TYR A C 1
ATOM 643 O O . TYR A 1 84 ? -24.779 4.541 6.242 1.00 87.31 84 TYR A O 1
ATOM 651 N N . ARG A 1 85 ? -26.935 4.638 5.634 1.00 86.75 85 ARG A N 1
ATOM 652 C CA . ARG A 1 85 ? -26.702 5.585 4.531 1.00 86.75 85 ARG A CA 1
ATOM 653 C C . ARG A 1 85 ? -26.133 6.912 5.035 1.00 86.75 85 ARG A C 1
ATOM 655 O O . ARG A 1 85 ? -25.183 7.420 4.446 1.00 86.75 85 ARG A O 1
ATOM 662 N N . ALA A 1 86 ? -26.658 7.436 6.142 1.00 82.19 86 ALA A N 1
ATOM 663 C CA . ALA A 1 86 ? -26.147 8.644 6.783 1.00 82.19 86 ALA A CA 1
ATOM 664 C C . ALA A 1 86 ? -24.716 8.454 7.307 1.00 82.19 86 ALA A C 1
ATOM 666 O O . ALA A 1 86 ? -23.883 9.329 7.109 1.00 82.19 86 ALA A O 1
ATOM 667 N N . LEU A 1 87 ? -24.399 7.301 7.901 1.00 83.19 87 LEU A N 1
ATOM 668 C CA . LEU A 1 87 ? -23.056 6.941 8.354 1.00 83.19 87 LEU A CA 1
ATOM 669 C C . LEU A 1 87 ? -22.072 6.872 7.180 1.00 83.19 87 LEU A C 1
ATOM 671 O O . LEU A 1 87 ? -20.981 7.432 7.248 1.00 83.19 87 LEU A O 1
ATOM 675 N N . MET A 1 88 ? -22.475 6.234 6.077 1.00 79.50 88 MET A N 1
ATOM 676 C CA . MET A 1 88 ? -21.671 6.167 4.854 1.00 79.50 88 MET A CA 1
ATOM 677 C C . MET A 1 88 ? -21.497 7.539 4.200 1.00 79.50 88 MET A C 1
ATOM 679 O O . MET A 1 88 ? -20.450 7.786 3.609 1.00 79.50 88 MET A O 1
ATOM 683 N N . ALA A 1 89 ? -22.485 8.430 4.306 1.00 76.19 89 ALA A N 1
ATOM 684 C CA . ALA A 1 89 ? -22.388 9.805 3.822 1.00 76.19 89 ALA A CA 1
ATOM 685 C C . ALA A 1 89 ? -21.508 10.680 4.735 1.00 76.19 89 ALA A C 1
ATOM 687 O O . ALA A 1 89 ? -20.730 11.496 4.249 1.00 76.19 89 ALA A O 1
ATOM 688 N N . ALA A 1 90 ? -21.571 10.472 6.053 1.00 69.56 90 ALA A N 1
ATOM 689 C CA . ALA A 1 90 ? -20.799 11.212 7.051 1.00 69.56 90 ALA A CA 1
ATOM 690 C C . ALA A 1 90 ? -19.313 10.815 7.099 1.00 69.56 90 ALA A C 1
ATOM 692 O O . ALA A 1 90 ? -18.519 11.503 7.744 1.00 69.56 90 ALA A O 1
ATOM 693 N N . ARG A 1 91 ? -18.910 9.746 6.396 1.00 69.56 91 ARG A N 1
ATOM 694 C CA . ARG A 1 91 ? -17.512 9.285 6.334 1.00 69.56 91 ARG A CA 1
ATOM 695 C C . ARG A 1 91 ? -16.531 10.377 5.898 1.00 69.56 91 ARG A C 1
ATOM 697 O O . ARG A 1 91 ? -15.401 10.401 6.371 1.00 69.56 91 ARG A O 1
ATOM 704 N N . ASP A 1 92 ? -16.968 11.259 4.998 1.00 63.19 92 ASP A N 1
ATOM 705 C CA . ASP A 1 92 ? -16.138 12.332 4.448 1.00 63.19 92 ASP A CA 1
ATOM 706 C C . ASP A 1 92 ? -16.058 13.521 5.437 1.00 63.19 92 ASP A C 1
ATOM 708 O O . ASP A 1 92 ? -15.061 14.232 5.460 1.00 63.19 92 ASP A O 1
ATOM 712 N N . ALA A 1 93 ? -17.053 13.696 6.322 1.00 64.06 93 ALA A N 1
ATOM 713 C CA . ALA A 1 93 ? -17.076 14.750 7.345 1.00 64.06 93 ALA A CA 1
ATOM 714 C C . ALA A 1 93 ? -16.242 14.415 8.598 1.00 64.06 93 ALA A C 1
ATOM 716 O O . ALA A 1 93 ? -15.767 15.313 9.287 1.00 64.06 93 ALA A O 1
ATOM 717 N N . ALA A 1 94 ? -16.049 13.128 8.903 1.00 65.31 94 ALA A N 1
ATOM 718 C CA . ALA A 1 94 ? -15.224 12.684 10.031 1.00 65.31 94 ALA A CA 1
ATOM 719 C C . ALA A 1 94 ? -13.711 12.749 9.747 1.00 65.31 94 ALA A C 1
ATOM 721 O O . ALA A 1 94 ? -12.899 12.594 10.655 1.00 65.31 94 ALA A O 1
ATOM 722 N N . ASP A 1 95 ? -13.332 12.947 8.489 1.00 69.75 95 ASP A N 1
ATOM 723 C CA . ASP A 1 95 ? -11.965 12.789 8.012 1.00 69.75 95 ASP A CA 1
ATOM 724 C C . ASP A 1 95 ? -10.968 13.841 8.551 1.00 69.75 95 ASP A C 1
ATOM 726 O O . ASP A 1 95 ? -9.947 13.426 9.108 1.00 69.75 95 ASP A O 1
ATOM 730 N N . PRO A 1 96 ? -11.265 15.160 8.547 1.00 69.44 96 PRO A N 1
ATOM 731 C CA . PRO A 1 96 ? -10.386 16.153 9.178 1.00 69.44 96 PRO A CA 1
ATOM 732 C C . PRO A 1 96 ? -10.167 15.875 10.671 1.00 69.44 96 PRO A C 1
ATOM 734 O O . PRO A 1 96 ? -9.041 15.905 11.157 1.00 69.44 96 PRO A O 1
ATOM 737 N N . ILE A 1 97 ? -11.228 15.473 11.380 1.00 74.12 97 ILE A N 1
ATOM 738 C CA . ILE A 1 97 ? -11.183 15.165 12.817 1.00 74.12 97 ILE A CA 1
ATOM 739 C C . ILE A 1 97 ? -10.224 14.000 13.105 1.00 74.12 97 ILE A C 1
ATOM 741 O O . ILE A 1 97 ? -9.534 13.998 14.126 1.00 74.12 97 ILE A O 1
ATOM 745 N N . LEU A 1 98 ? -10.174 12.989 12.233 1.00 72.56 98 LEU A N 1
ATOM 746 C CA . LEU A 1 98 ? -9.246 11.868 12.390 1.00 72.56 98 LEU A CA 1
ATOM 747 C C . LEU A 1 98 ? -7.802 12.302 12.193 1.00 72.56 98 LEU A C 1
ATOM 749 O O . LEU A 1 98 ? -6.948 11.917 12.990 1.00 72.56 98 LEU A O 1
ATOM 753 N N . ALA A 1 99 ? -7.527 13.075 11.147 1.00 82.38 99 ALA A N 1
ATOM 754 C CA . ALA A 1 99 ? -6.189 13.587 10.899 1.00 82.38 99 ALA A CA 1
ATOM 755 C C . ALA A 1 99 ? -5.720 14.459 12.073 1.00 82.38 99 ALA A C 1
ATOM 757 O O . ALA A 1 99 ? -4.635 14.231 12.605 1.00 82.38 99 ALA A O 1
ATOM 758 N N . ASP A 1 100 ? -6.581 15.340 12.582 1.00 84.25 100 ASP A N 1
ATOM 759 C CA . ASP A 1 100 ? -6.272 16.195 13.729 1.00 84.25 100 ASP A CA 1
ATOM 760 C C . ASP A 1 100 ? -6.012 15.382 15.004 1.00 84.25 100 ASP A C 1
ATOM 762 O O . ASP A 1 100 ? -5.047 15.643 15.720 1.00 84.25 100 ASP A O 1
ATOM 766 N N . ARG A 1 101 ? -6.796 14.326 15.269 1.00 83.31 101 ARG A N 1
ATOM 767 C CA . ARG A 1 101 ? -6.522 13.399 16.386 1.00 83.31 101 ARG A CA 1
ATOM 768 C C . ARG A 1 101 ? -5.170 12.709 16.244 1.00 83.31 101 ARG A C 1
ATOM 770 O O . ARG A 1 101 ? -4.513 12.444 17.248 1.00 83.31 101 ARG A O 1
ATOM 777 N N . GLN A 1 102 ? -4.756 12.373 15.026 1.00 86.19 102 GLN A N 1
ATOM 778 C CA . GLN A 1 102 ? -3.441 11.780 14.798 1.00 86.19 102 GLN A CA 1
ATOM 779 C C . GLN A 1 102 ? -2.331 12.776 15.089 1.00 86.19 102 GLN A C 1
ATOM 781 O O . GLN A 1 102 ? -1.414 12.431 15.829 1.00 86.19 102 GLN A O 1
ATOM 786 N N . ILE A 1 103 ? -2.449 14.000 14.574 1.00 93.00 103 ILE A N 1
ATOM 787 C CA . ILE A 1 103 ? -1.519 15.095 14.858 1.00 93.00 103 ILE A CA 1
ATOM 788 C C . ILE A 1 103 ? -1.424 15.357 16.361 1.00 93.00 103 ILE A C 1
ATOM 790 O O . ILE A 1 103 ? -0.325 15.477 16.898 1.00 93.00 103 ILE A O 1
ATOM 794 N N . GLU A 1 104 ? -2.550 15.349 17.067 1.00 90.06 104 GLU A N 1
ATOM 795 C CA . GLU A 1 104 ? -2.566 15.558 18.510 1.00 90.06 104 GLU A CA 1
ATOM 796 C C . GLU A 1 104 ? -1.856 14.430 19.278 1.00 90.06 104 GLU A C 1
ATOM 798 O O . GLU A 1 104 ? -1.124 14.703 20.227 1.00 90.06 104 GLU A O 1
ATOM 803 N N . ARG A 1 105 ? -1.957 13.168 18.830 1.00 88.88 105 ARG A N 1
ATOM 804 C CA . ARG A 1 105 ? -1.168 12.068 19.420 1.00 88.88 105 ARG A CA 1
ATOM 805 C C . ARG A 1 105 ? 0.337 12.283 19.273 1.00 88.88 105 ARG A C 1
ATOM 807 O O . ARG A 1 105 ? 1.073 11.970 20.203 1.00 88.88 105 ARG A O 1
ATOM 814 N N . TRP A 1 106 ? 0.790 12.823 18.143 1.00 91.88 106 TRP A N 1
ATOM 815 C CA . TRP A 1 106 ? 2.200 13.173 17.956 1.00 91.88 106 TRP A CA 1
ATOM 816 C C . TRP A 1 106 ? 2.621 14.323 18.875 1.00 91.88 106 TRP A C 1
ATOM 818 O O . TRP A 1 106 ? 3.669 14.234 19.508 1.00 91.88 106 TRP A O 1
ATOM 828 N N . ARG A 1 107 ? 1.784 15.359 19.028 1.00 92.69 107 ARG A N 1
ATOM 829 C CA . ARG A 1 107 ? 2.035 16.489 19.947 1.00 92.69 107 ARG A CA 1
ATOM 830 C C . ARG A 1 107 ? 2.119 16.081 21.413 1.00 92.69 107 ARG A C 1
ATOM 832 O O . ARG A 1 107 ? 2.868 16.690 22.167 1.00 92.69 107 ARG A O 1
ATOM 839 N N . GLN A 1 108 ? 1.350 15.076 21.817 1.00 90.25 108 GLN A N 1
ATOM 840 C CA . GLN A 1 108 ? 1.317 14.575 23.194 1.00 90.25 108 GLN A CA 1
ATOM 841 C C . GLN A 1 108 ? 2.337 13.456 23.456 1.00 90.25 108 GLN A C 1
ATOM 843 O O . GLN A 1 108 ? 2.484 13.016 24.597 1.00 90.25 108 GLN A O 1
ATOM 848 N N . GLY A 1 109 ? 3.018 12.972 22.413 1.00 86.06 109 GLY A N 1
ATOM 849 C CA . GLY A 1 109 ? 4.004 11.902 22.509 1.00 86.06 109 GLY A CA 1
ATOM 850 C C . GLY A 1 109 ? 5.306 12.325 23.206 1.00 86.06 109 GLY A C 1
ATOM 851 O O . GLY A 1 109 ? 5.513 13.510 23.478 1.00 86.06 109 GLY A O 1
ATOM 852 N N . PRO A 1 110 ? 6.224 11.370 23.458 1.00 80.62 110 PRO A N 1
ATOM 853 C CA . PRO A 1 110 ? 7.478 11.607 24.184 1.00 80.62 110 PRO A CA 1
ATOM 854 C C . PRO A 1 110 ? 8.321 12.759 23.620 1.00 80.62 110 PRO A C 1
ATOM 856 O O . PRO A 1 110 ? 8.877 13.548 24.380 1.00 80.62 110 PRO A O 1
ATOM 859 N N . HIS A 1 111 ? 8.353 12.899 22.291 1.00 88.62 111 HIS A N 1
ATOM 860 C CA . HIS A 1 111 ? 9.078 13.957 21.583 1.00 88.62 111 HIS A CA 1
ATOM 861 C C . HIS A 1 111 ? 8.168 15.080 21.056 1.00 88.62 111 HIS A C 1
ATOM 863 O O . HIS A 1 111 ? 8.587 15.876 20.212 1.00 88.62 111 HIS A O 1
ATOM 869 N N . GLY A 1 112 ? 6.934 15.188 21.554 1.00 88.62 112 GLY A N 1
ATOM 870 C CA . GLY A 1 112 ? 5.884 16.064 21.026 1.00 88.62 112 GLY A CA 1
ATOM 871 C C . GLY A 1 112 ? 6.278 17.528 20.819 1.00 88.62 112 GLY A C 1
ATOM 872 O O . GLY A 1 112 ? 5.957 18.112 19.787 1.00 88.62 112 GLY A O 1
ATOM 873 N N . ALA A 1 113 ? 7.047 18.103 21.750 1.00 89.75 113 ALA A N 1
ATOM 874 C CA . ALA A 1 113 ? 7.505 19.495 21.683 1.00 89.75 113 ALA A CA 1
ATOM 875 C C . ALA A 1 113 ? 8.566 19.766 20.597 1.00 89.75 113 ALA A C 1
ATOM 877 O O . ALA A 1 113 ? 8.814 20.919 20.256 1.00 89.75 113 ALA A O 1
ATOM 878 N N . SER A 1 114 ? 9.212 18.719 20.079 1.00 92.00 114 SER A N 1
ATOM 879 C CA . SER A 1 114 ? 10.260 18.821 19.054 1.00 92.00 114 SER A CA 1
ATOM 880 C C . SER A 1 114 ? 9.750 18.563 17.635 1.00 92.00 114 SER A C 1
ATOM 882 O O . SER A 1 114 ? 10.445 18.868 16.666 1.00 92.00 114 SER A O 1
ATOM 884 N N . TYR A 1 115 ? 8.539 18.016 17.505 1.00 96.12 115 TYR A N 1
ATOM 885 C CA . TYR A 1 115 ? 7.916 17.792 16.211 1.00 96.12 115 TYR A CA 1
ATOM 886 C C . TYR A 1 115 ? 7.511 19.110 15.555 1.00 96.12 115 TYR A C 1
ATOM 888 O O . TYR A 1 115 ? 6.944 20.004 16.185 1.00 96.12 115 TYR A O 1
ATOM 896 N N . ARG A 1 116 ? 7.769 19.201 14.252 1.00 96.44 116 ARG A N 1
ATOM 897 C CA . ARG A 1 116 ? 7.289 20.278 13.385 1.00 96.44 116 ARG A CA 1
ATOM 898 C C . ARG A 1 116 ? 6.106 19.756 12.580 1.00 96.44 116 ARG A C 1
ATOM 900 O O . ARG A 1 116 ? 6.119 18.607 12.141 1.00 96.44 116 ARG A O 1
ATOM 907 N N . PHE A 1 117 ? 5.086 20.587 12.415 1.00 96.56 117 PHE A N 1
ATOM 908 C CA . PHE A 1 117 ? 3.823 20.203 11.791 1.00 96.56 117 PHE A CA 1
ATOM 909 C C . PHE A 1 117 ? 3.521 21.113 10.610 1.00 96.56 117 PHE A C 1
ATOM 911 O O . PHE A 1 117 ? 3.809 22.307 10.674 1.00 96.56 117 PHE A O 1
ATOM 918 N N . GLY A 1 118 ? 2.901 20.543 9.584 1.00 95.00 118 GLY A N 1
ATOM 919 C CA . GLY A 1 118 ? 2.498 21.249 8.374 1.00 95.00 118 GLY A CA 1
ATOM 920 C C . GLY A 1 118 ? 1.145 20.769 7.871 1.00 95.00 118 GLY A C 1
ATOM 921 O O . GLY A 1 118 ? 0.639 19.719 8.287 1.00 95.00 118 GLY A O 1
ATOM 922 N N . GLU A 1 119 ? 0.558 21.529 6.959 1.00 95.25 119 GLU A N 1
ATOM 923 C CA . GLU A 1 119 ? -0.747 21.240 6.378 1.00 95.25 119 GLU A CA 1
ATOM 924 C C . GLU A 1 119 ? -0.815 21.711 4.924 1.00 95.25 119 GLU A C 1
ATOM 926 O O . GLU A 1 119 ? -0.434 22.832 4.606 1.00 95.25 119 GLU A O 1
ATOM 931 N N . ASP A 1 120 ? -1.376 20.860 4.065 1.00 94.19 120 ASP A N 1
ATOM 932 C CA . ASP A 1 120 ? -1.811 21.224 2.719 1.00 94.19 120 ASP A CA 1
ATOM 933 C C . ASP A 1 120 ? -3.295 20.862 2.574 1.00 94.19 120 ASP A C 1
ATOM 935 O O . ASP A 1 120 ? -3.657 19.705 2.344 1.00 94.19 120 ASP A O 1
ATOM 939 N N . GLU A 1 121 ? -4.174 21.854 2.727 1.00 90.12 121 GLU A N 1
ATOM 940 C CA . GLU A 1 121 ? -5.624 21.676 2.573 1.00 90.12 121 GLU A CA 1
ATOM 941 C C . GLU A 1 121 ? -6.020 21.265 1.150 1.00 90.12 121 GLU A C 1
ATOM 943 O O . GLU A 1 121 ? -6.959 20.486 0.966 1.00 90.12 121 GLU A O 1
ATOM 948 N N . THR A 1 122 ? -5.290 21.748 0.140 1.00 90.19 122 THR A N 1
ATOM 949 C CA . THR A 1 122 ? -5.609 21.510 -1.276 1.00 90.19 122 THR A CA 1
ATOM 950 C C . THR A 1 122 ? -5.445 20.034 -1.615 1.00 90.19 122 THR A C 1
ATOM 952 O O . THR A 1 122 ? -6.306 19.436 -2.265 1.00 90.19 122 THR A O 1
ATOM 955 N N . ARG A 1 123 ? -4.360 19.425 -1.128 1.00 92.44 123 ARG A N 1
ATOM 956 C CA . ARG A 1 123 ? -4.041 18.006 -1.349 1.00 92.44 123 ARG A CA 1
ATOM 957 C C . ARG A 1 123 ? -4.507 17.098 -0.216 1.00 92.44 123 ARG A C 1
ATOM 959 O O . ARG A 1 123 ? -4.350 15.883 -0.317 1.00 92.44 123 ARG A O 1
ATOM 966 N N . ARG A 1 124 ? -5.111 17.669 0.833 1.00 92.50 124 ARG A N 1
ATOM 967 C CA . ARG A 1 124 ? -5.536 16.974 2.058 1.00 92.50 124 ARG A CA 1
ATOM 968 C C . ARG A 1 124 ? -4.368 16.230 2.702 1.00 92.50 124 ARG A C 1
ATOM 970 O O . ARG A 1 124 ? -4.427 15.025 2.935 1.00 92.50 124 ARG A O 1
ATOM 977 N N . LEU A 1 125 ? -3.289 16.949 2.977 1.00 94.69 125 LEU A N 1
ATOM 978 C CA . LEU A 1 125 ? -2.101 16.405 3.624 1.00 94.69 125 LEU A CA 1
ATOM 979 C C . LEU A 1 125 ? -1.903 17.060 4.991 1.00 94.69 125 LEU A C 1
ATOM 981 O O . LEU A 1 125 ? -2.207 18.238 5.208 1.00 94.69 125 LEU A O 1
ATOM 985 N N . ARG A 1 126 ? -1.395 16.270 5.930 1.00 96.06 126 ARG A N 1
ATOM 986 C CA . ARG A 1 126 ? -0.881 16.733 7.219 1.00 96.06 126 ARG A CA 1
ATOM 987 C C . ARG A 1 126 ? 0.513 16.177 7.398 1.00 96.06 126 ARG A C 1
ATOM 989 O O . ARG A 1 126 ? 0.724 14.991 7.159 1.00 96.06 126 ARG A O 1
ATOM 996 N N . TYR A 1 127 ? 1.426 17.004 7.870 1.00 96.94 127 TYR A N 1
ATOM 997 C CA . TYR A 1 127 ? 2.828 16.641 7.996 1.00 96.94 127 TYR A CA 1
ATOM 998 C C . TYR A 1 127 ? 3.246 16.583 9.459 1.00 96.94 127 TYR A C 1
ATOM 1000 O O . TYR A 1 127 ? 2.837 17.417 10.270 1.00 96.94 127 TYR A O 1
ATOM 1008 N N . VAL A 1 128 ? 4.079 15.597 9.780 1.00 96.81 128 VAL A N 1
ATOM 1009 C CA . VAL A 1 128 ? 4.761 15.457 11.069 1.00 96.81 128 VAL A CA 1
ATOM 1010 C C . VAL A 1 128 ? 6.241 15.232 10.790 1.00 96.81 128 VAL A C 1
ATOM 1012 O O . VAL A 1 128 ? 6.603 14.237 10.172 1.00 96.81 128 VAL A O 1
ATOM 1015 N N . VAL A 1 129 ? 7.104 16.141 11.237 1.00 96.31 129 VAL A N 1
ATOM 1016 C CA . VAL A 1 129 ? 8.542 16.113 10.932 1.00 96.31 129 VAL A CA 1
ATOM 1017 C C . VAL A 1 129 ? 9.352 16.186 12.223 1.00 96.31 129 VAL A C 1
ATOM 1019 O O . VAL A 1 129 ? 9.422 17.235 12.865 1.00 96.31 129 VAL A O 1
ATOM 1022 N N . GLY A 1 130 ? 9.959 15.064 12.609 1.00 93.00 130 GLY A N 1
ATOM 1023 C CA . GLY A 1 130 ? 10.825 14.945 13.789 1.00 93.00 130 GLY A CA 1
ATOM 1024 C C . GLY A 1 130 ? 12.303 15.146 13.463 1.00 93.00 130 GLY A C 1
ATOM 1025 O O . GLY A 1 130 ? 13.006 15.867 14.161 1.00 93.00 130 GLY A O 1
ATOM 1026 N N . ARG A 1 131 ? 12.772 14.586 12.345 1.00 90.38 131 ARG A N 1
ATOM 1027 C CA . ARG A 1 131 ? 14.177 14.654 11.906 1.00 90.38 131 ARG A CA 1
ATOM 1028 C C . ARG A 1 131 ? 14.661 16.086 11.673 1.00 90.38 131 ARG A C 1
ATOM 1030 O O . ARG A 1 131 ? 14.167 16.758 10.774 1.00 90.38 131 ARG A O 1
ATOM 1037 N N . ALA A 1 132 ? 15.637 16.545 12.458 1.00 87.50 132 ALA A N 1
ATOM 1038 C CA . ALA A 1 132 ? 16.140 17.923 12.415 1.00 87.50 132 ALA A CA 1
ATOM 1039 C C . ALA A 1 132 ? 16.871 18.288 11.109 1.00 87.50 132 ALA A C 1
ATOM 1041 O O . ALA A 1 132 ? 16.884 19.451 10.718 1.00 87.50 132 ALA A O 1
ATOM 1042 N N . ASP A 1 133 ? 17.452 17.296 10.436 1.00 88.06 133 ASP A N 1
ATOM 1043 C CA . ASP A 1 133 ? 18.148 17.412 9.151 1.00 88.06 133 ASP A CA 1
ATOM 1044 C C . ASP A 1 133 ? 17.206 17.587 7.949 1.00 88.06 133 ASP A C 1
ATOM 1046 O O . ASP A 1 133 ? 17.664 17.881 6.849 1.00 88.06 133 ASP A O 1
ATOM 1050 N N . ILE A 1 134 ? 15.895 17.451 8.158 1.00 90.12 134 ILE A N 1
ATOM 1051 C CA . ILE A 1 134 ? 14.880 17.652 7.125 1.00 90.12 134 ILE A CA 1
ATOM 1052 C C . ILE A 1 134 ? 14.278 19.050 7.265 1.00 90.12 134 ILE A C 1
ATOM 1054 O O . ILE A 1 134 ? 13.802 19.432 8.342 1.00 90.12 134 ILE A O 1
ATOM 1058 N N . ASP A 1 135 ? 14.263 19.801 6.165 1.00 91.19 135 ASP A N 1
ATOM 1059 C CA . ASP A 1 135 ? 13.496 21.040 6.037 1.00 91.19 135 ASP A CA 1
ATOM 1060 C C . ASP A 1 135 ? 12.014 20.712 5.751 1.00 91.19 135 ASP A C 1
ATOM 1062 O O . ASP A 1 135 ? 11.726 20.089 4.724 1.00 91.19 135 ASP A O 1
ATOM 1066 N N . PRO A 1 136 ? 11.061 21.104 6.625 1.00 93.69 136 PRO A N 1
ATOM 1067 C CA . PRO A 1 136 ? 9.645 20.821 6.429 1.00 93.69 136 PRO A CA 1
ATOM 1068 C C . PRO A 1 136 ? 9.108 21.390 5.119 1.00 93.69 136 PRO A C 1
ATOM 1070 O O . PRO A 1 136 ? 8.389 20.689 4.420 1.00 93.69 136 PRO A O 1
ATOM 1073 N N . ALA A 1 137 ? 9.510 22.605 4.733 1.00 91.62 137 ALA A N 1
ATOM 1074 C CA . ALA A 1 137 ? 9.015 23.223 3.504 1.00 91.62 137 ALA A CA 1
ATOM 1075 C C . ALA A 1 137 ? 9.472 22.451 2.254 1.00 91.62 137 ALA A C 1
ATOM 1077 O O . ALA A 1 137 ? 8.695 22.262 1.318 1.00 91.62 137 ALA A O 1
ATOM 1078 N N . ALA A 1 138 ? 10.715 21.959 2.255 1.00 89.81 138 ALA A N 1
ATOM 1079 C CA . ALA A 1 138 ? 11.235 21.120 1.181 1.00 89.81 138 ALA A CA 1
ATOM 1080 C C . ALA A 1 138 ? 10.513 19.764 1.106 1.00 89.81 138 ALA A C 1
ATOM 1082 O O . ALA A 1 138 ? 10.146 19.330 0.015 1.00 89.81 138 ALA A O 1
ATOM 1083 N N . LEU A 1 139 ? 10.263 19.116 2.252 1.00 92.19 139 LEU A N 1
ATOM 1084 C CA . LEU A 1 139 ? 9.492 17.870 2.310 1.00 92.19 139 LEU A CA 1
ATOM 1085 C C . LEU A 1 139 ? 8.061 18.069 1.794 1.00 92.19 139 LEU A C 1
ATOM 1087 O O . LEU A 1 139 ? 7.586 17.271 0.990 1.00 92.19 139 LEU A O 1
ATOM 1091 N N . GLU A 1 140 ? 7.384 19.126 2.243 1.00 93.88 140 GLU A N 1
ATOM 1092 C CA . GLU A 1 140 ? 6.022 19.463 1.824 1.00 93.88 140 GLU A CA 1
ATOM 1093 C C . GLU A 1 140 ? 5.945 19.689 0.313 1.00 93.88 140 GLU A C 1
ATOM 1095 O O . GLU A 1 140 ? 5.094 19.099 -0.353 1.00 93.88 140 GLU A O 1
ATOM 1100 N N . ALA A 1 141 ? 6.867 20.478 -0.247 1.00 90.69 141 ALA A N 1
ATOM 1101 C CA . ALA A 1 141 ? 6.938 20.717 -1.685 1.00 90.69 141 ALA A CA 1
ATOM 1102 C C . ALA A 1 141 ? 7.205 19.426 -2.477 1.00 90.69 141 ALA A C 1
ATOM 1104 O O . ALA A 1 141 ? 6.577 19.193 -3.511 1.00 90.69 141 ALA A O 1
ATOM 1105 N N . HIS A 1 142 ? 8.101 18.571 -1.978 1.00 89.94 142 HIS A N 1
ATOM 1106 C CA . HIS A 1 142 ? 8.439 17.301 -2.612 1.00 89.94 142 HIS A CA 1
ATOM 1107 C C . HIS A 1 142 ? 7.244 16.334 -2.641 1.00 89.94 142 HIS A C 1
ATOM 1109 O O . HIS A 1 142 ? 6.861 15.840 -3.703 1.00 89.94 142 HIS A O 1
ATOM 1115 N N . VAL A 1 143 ? 6.590 16.124 -1.492 1.00 93.69 143 VAL A N 1
ATOM 1116 C CA . VAL A 1 143 ? 5.392 15.276 -1.387 1.00 93.69 143 VAL A CA 1
ATOM 1117 C C . VAL A 1 143 ? 4.252 15.834 -2.238 1.00 93.69 143 VAL A C 1
ATOM 1119 O O . VAL A 1 143 ? 3.599 15.073 -2.951 1.00 93.69 143 VAL A O 1
ATOM 1122 N N . ALA A 1 144 ? 4.024 17.150 -2.209 1.00 91.75 144 ALA A N 1
ATOM 1123 C CA . ALA A 1 144 ? 3.002 17.797 -3.026 1.00 91.75 144 ALA A CA 1
ATOM 1124 C C . ALA A 1 144 ? 3.232 17.563 -4.527 1.00 91.75 144 ALA A C 1
ATOM 1126 O O . ALA A 1 144 ? 2.290 17.207 -5.234 1.00 91.75 144 ALA A O 1
ATOM 1127 N N . GLY A 1 145 ? 4.479 17.686 -4.996 1.00 90.19 145 GLY A N 1
ATOM 1128 C CA . GLY A 1 145 ? 4.841 17.414 -6.386 1.00 90.19 145 GLY A CA 1
ATOM 1129 C C . GLY A 1 145 ? 4.567 15.966 -6.800 1.00 90.19 145 GLY A C 1
ATOM 1130 O O . GLY A 1 145 ? 3.985 15.734 -7.858 1.00 90.19 145 GLY A O 1
ATOM 1131 N N . ILE A 1 146 ? 4.908 14.992 -5.946 1.00 90.75 146 ILE A N 1
ATOM 1132 C CA . ILE A 1 146 ? 4.611 13.572 -6.201 1.00 90.75 146 ILE A CA 1
ATOM 1133 C C . ILE A 1 146 ? 3.098 13.341 -6.291 1.00 90.75 146 ILE A C 1
ATOM 1135 O O . ILE A 1 146 ? 2.621 12.658 -7.201 1.00 90.75 146 ILE A O 1
ATOM 1139 N N . VAL A 1 147 ? 2.332 13.909 -5.353 1.00 93.06 147 VAL A N 1
ATOM 1140 C CA . VAL A 1 147 ? 0.869 13.782 -5.331 1.00 93.06 147 VAL A CA 1
ATOM 1141 C C . VAL A 1 147 ? 0.250 14.382 -6.587 1.00 93.06 147 VAL A C 1
ATOM 1143 O O . VAL A 1 147 ? -0.630 13.747 -7.170 1.00 93.06 147 VAL A O 1
ATOM 1146 N N . ASP A 1 148 ? 0.700 15.557 -7.022 1.00 89.50 148 ASP A N 1
ATOM 1147 C CA . ASP A 1 148 ? 0.199 16.211 -8.232 1.00 89.50 148 ASP A CA 1
ATOM 1148 C C . ASP A 1 148 ? 0.499 15.394 -9.484 1.00 89.50 148 ASP A C 1
ATOM 1150 O O . ASP A 1 148 ? -0.400 15.158 -10.293 1.00 89.50 148 ASP A O 1
ATOM 1154 N N . GLU A 1 149 ? 1.736 14.919 -9.630 1.00 88.88 149 GLU A N 1
ATOM 1155 C CA . GLU A 1 149 ? 2.147 14.142 -10.794 1.00 88.88 149 GLU A CA 1
ATOM 1156 C C . GLU A 1 149 ? 1.367 12.827 -10.889 1.00 88.88 149 GLU A C 1
ATOM 1158 O O . GLU A 1 149 ? 0.779 12.526 -11.930 1.00 88.88 149 GLU A O 1
ATOM 1163 N N . LEU A 1 150 ? 1.275 12.062 -9.798 1.00 89.75 150 LEU A N 1
ATOM 1164 C CA . LEU A 1 150 ? 0.533 10.797 -9.779 1.00 89.75 150 LEU A CA 1
ATOM 1165 C C . LEU A 1 150 ? -0.982 11.003 -9.888 1.00 89.75 150 LEU A C 1
ATOM 1167 O O . LEU A 1 150 ? -1.690 10.165 -10.450 1.00 89.75 150 LEU A O 1
ATOM 1171 N N . THR A 1 151 ? -1.498 12.128 -9.396 1.00 88.38 151 THR A N 1
ATOM 1172 C CA . THR A 1 151 ? -2.891 12.531 -9.611 1.00 88.38 151 THR A CA 1
ATOM 1173 C C . THR A 1 151 ? -3.156 12.801 -11.086 1.00 88.38 151 THR A C 1
ATOM 1175 O O . THR A 1 151 ? -4.130 12.284 -11.627 1.00 88.38 151 THR A O 1
ATOM 1178 N N . ALA A 1 152 ? -2.295 13.571 -11.747 1.00 85.88 152 ALA A N 1
ATOM 1179 C CA . ALA A 1 152 ? -2.459 13.919 -13.152 1.00 85.88 152 ALA A CA 1
ATOM 1180 C C . ALA A 1 152 ? -2.276 12.710 -14.082 1.00 85.88 152 ALA A C 1
ATOM 1182 O O . ALA A 1 152 ? -2.936 12.628 -15.114 1.00 85.88 152 ALA A O 1
ATOM 1183 N N . THR A 1 153 ? -1.390 11.779 -13.719 1.00 83.81 153 THR A N 1
ATOM 1184 C CA . THR A 1 153 ? -0.970 10.683 -14.603 1.00 83.81 153 THR A CA 1
ATOM 1185 C C . THR A 1 153 ? -1.640 9.345 -14.327 1.00 83.81 153 THR A C 1
ATOM 1187 O O . THR A 1 153 ? -1.717 8.543 -15.242 1.00 83.81 153 THR A O 1
ATOM 1190 N N . LEU A 1 154 ? -2.119 9.040 -13.119 1.00 88.56 154 LEU A N 1
ATOM 1191 C CA . LEU A 1 154 ? -2.695 7.715 -12.831 1.00 88.56 154 LEU A CA 1
ATOM 1192 C C . LEU A 1 154 ? -4.003 7.780 -12.057 1.00 88.56 154 LEU A C 1
ATOM 1194 O O . LEU A 1 154 ? -4.966 7.104 -12.407 1.00 88.56 154 LEU A O 1
ATOM 1198 N N . PHE A 1 155 ? -4.044 8.554 -10.978 1.00 91.12 155 PHE A N 1
ATOM 1199 C CA . PHE A 1 155 ? -5.114 8.422 -9.990 1.00 91.12 155 PHE A CA 1
ATOM 1200 C C . PHE A 1 155 ? -6.276 9.401 -10.197 1.00 91.12 155 PHE A C 1
ATOM 1202 O O . PHE A 1 155 ? -7.311 9.265 -9.541 1.00 91.12 155 PHE A O 1
ATOM 1209 N N . GLY A 1 156 ? -6.126 10.394 -11.073 1.00 87.88 156 GLY A N 1
ATOM 1210 C CA . GLY A 1 156 ? -7.162 11.333 -11.520 1.00 87.88 156 GLY A CA 1
ATOM 1211 C C . GLY A 1 156 ? -7.607 12.387 -10.497 1.00 87.88 156 GLY A C 1
ATOM 1212 O O . GLY A 1 156 ? -8.119 13.434 -10.879 1.00 87.88 156 GLY A O 1
ATOM 1213 N N . ALA A 1 157 ? -7.423 12.144 -9.197 1.00 87.38 157 ALA A N 1
ATOM 1214 C CA . ALA A 1 157 ? -7.702 13.112 -8.137 1.00 87.38 157 ALA A CA 1
ATOM 1215 C C . ALA A 1 157 ? -6.781 12.908 -6.916 1.00 87.38 157 ALA A C 1
ATOM 1217 O O . ALA A 1 157 ? -6.384 11.760 -6.655 1.00 87.38 157 ALA A O 1
ATOM 1218 N N . PRO A 1 158 ? -6.541 13.969 -6.113 1.00 86.12 158 PRO A N 1
ATOM 1219 C CA . PRO A 1 158 ? -5.822 13.875 -4.840 1.00 86.12 158 PRO A CA 1
ATOM 1220 C C . PRO A 1 158 ? -6.467 12.862 -3.879 1.00 86.12 158 PRO A C 1
ATOM 1222 O O . PRO A 1 158 ? -7.578 12.375 -4.146 1.00 86.12 158 PRO A O 1
ATOM 1225 N N . PRO A 1 159 ? -5.819 12.532 -2.745 1.00 85.25 159 PRO A N 1
ATOM 1226 C CA . PRO A 1 159 ? -6.424 11.702 -1.714 1.00 85.25 159 PRO A CA 1
ATOM 1227 C C . PRO A 1 159 ? -7.865 12.130 -1.410 1.00 85.25 159 PRO A C 1
ATOM 1229 O O . PRO A 1 159 ? -8.155 13.297 -1.155 1.00 85.25 159 PRO A O 1
ATOM 1232 N N . ARG A 1 160 ? -8.798 11.174 -1.418 1.00 78.94 160 ARG A N 1
ATOM 1233 C CA . ARG A 1 160 ? -10.188 11.400 -0.997 1.00 78.94 160 ARG A CA 1
ATOM 1234 C C . ARG A 1 160 ? -10.233 11.852 0.460 1.00 78.94 160 ARG A C 1
ATOM 1236 O O . ARG A 1 160 ? -11.173 12.524 0.871 1.00 78.94 160 ARG A O 1
ATOM 1243 N N . HIS A 1 161 ? -9.234 11.462 1.231 1.00 81.88 161 HIS A N 1
ATOM 1244 C CA . HIS A 1 161 ? -9.191 11.623 2.661 1.00 81.88 161 HIS A CA 1
ATOM 1245 C C . HIS A 1 161 ? -7.844 12.173 3.108 1.00 81.88 161 HIS A C 1
ATOM 1247 O O . HIS A 1 161 ? -6.840 11.894 2.454 1.00 81.88 161 HIS A O 1
ATOM 1253 N N . THR A 1 162 ? -7.829 12.912 4.212 1.00 88.94 162 THR A N 1
ATOM 1254 C CA . THR A 1 162 ? -6.632 13.550 4.736 1.00 88.94 162 THR A CA 1
ATOM 1255 C C . THR A 1 162 ? -5.587 12.504 5.107 1.00 88.94 162 THR A C 1
ATOM 1257 O O . THR A 1 162 ? -5.806 11.662 5.982 1.00 88.94 162 THR A O 1
ATOM 1260 N N . LEU A 1 163 ? -4.448 12.558 4.419 1.00 91.69 163 LEU A N 1
ATOM 1261 C CA . LEU A 1 163 ? -3.305 11.679 4.627 1.00 91.69 163 LEU A CA 1
ATOM 1262 C C . LEU A 1 163 ? -2.331 12.340 5.603 1.00 91.69 163 LEU A C 1
ATOM 1264 O O . LEU A 1 163 ? -1.863 13.454 5.373 1.00 91.69 163 LEU A O 1
ATOM 1268 N N . VAL A 1 164 ? -2.000 11.633 6.682 1.00 94.56 164 VAL A N 1
ATOM 1269 C CA . VAL A 1 164 ? -0.934 12.046 7.600 1.00 94.56 164 VAL A CA 1
ATOM 1270 C C . VAL A 1 164 ? 0.384 11.452 7.118 1.00 94.56 164 VAL A C 1
ATOM 1272 O O . VAL A 1 164 ? 0.535 10.232 7.107 1.00 94.56 164 VAL A O 1
ATOM 1275 N N . VAL A 1 165 ? 1.330 12.306 6.749 1.00 96.50 165 VAL A N 1
ATOM 1276 C CA . VAL A 1 165 ? 2.690 11.957 6.331 1.00 96.50 165 VAL A CA 1
ATOM 1277 C C . VAL A 1 165 ? 3.637 12.277 7.483 1.00 96.50 165 VAL A C 1
ATOM 1279 O O . VAL A 1 165 ? 3.813 13.439 7.847 1.00 96.50 165 VAL A O 1
ATOM 1282 N N . ALA A 1 166 ? 4.226 11.247 8.085 1.00 95.12 166 ALA A N 1
ATOM 1283 C CA . ALA A 1 166 ? 5.107 11.393 9.234 1.00 95.12 166 ALA A CA 1
ATOM 1284 C C . ALA A 1 166 ? 6.528 10.911 8.927 1.00 95.12 166 ALA A C 1
ATOM 1286 O O . ALA A 1 166 ? 6.730 9.762 8.539 1.00 95.12 166 ALA A O 1
ATOM 1287 N N . ILE A 1 167 ? 7.503 11.779 9.191 1.00 94.38 167 ILE A N 1
ATOM 1288 C CA . ILE A 1 167 ? 8.925 11.449 9.262 1.00 94.38 167 ILE A CA 1
ATOM 1289 C C . ILE A 1 167 ? 9.366 11.586 10.728 1.00 94.38 167 ILE A C 1
ATOM 1291 O O . ILE A 1 167 ? 9.745 12.683 11.157 1.00 94.38 167 ILE A O 1
ATOM 1295 N N . PRO A 1 168 ? 9.227 10.522 11.543 1.00 91.62 168 PRO A N 1
ATOM 1296 C CA . PRO A 1 168 ? 9.447 10.580 12.983 1.00 91.62 168 PRO A CA 1
ATOM 1297 C C . PRO A 1 168 ? 10.920 10.761 13.356 1.00 91.62 168 PRO A C 1
ATOM 1299 O O . PRO A 1 168 ? 11.819 10.599 12.532 1.00 91.62 168 PRO A O 1
ATOM 1302 N N . HIS A 1 169 ? 11.178 11.053 14.632 1.00 87.06 169 HIS A N 1
ATOM 1303 C CA . HIS A 1 169 ? 12.513 10.849 15.205 1.00 87.06 169 HIS A CA 1
ATOM 1304 C C . HIS A 1 169 ? 12.951 9.393 15.060 1.00 87.06 169 HIS A C 1
ATOM 1306 O O . HIS A 1 169 ? 12.109 8.498 15.048 1.00 87.06 169 HIS A O 1
ATOM 1312 N N . ALA A 1 170 ? 14.261 9.144 14.994 1.00 80.31 170 ALA A N 1
ATOM 1313 C CA . ALA A 1 170 ? 14.790 7.781 14.892 1.00 80.31 170 ALA A CA 1
ATOM 1314 C C . ALA A 1 170 ? 14.314 6.893 16.060 1.00 80.31 170 ALA A C 1
ATOM 1316 O O . ALA A 1 170 ? 13.877 5.766 15.836 1.00 80.31 170 ALA A O 1
ATOM 1317 N N . ASP A 1 171 ? 14.301 7.444 17.276 1.00 79.06 171 ASP A N 1
ATOM 1318 C CA . ASP A 1 171 ? 13.854 6.737 18.482 1.00 79.06 171 ASP A CA 1
ATOM 1319 C C . ASP A 1 171 ? 12.349 6.416 18.446 1.00 79.06 171 ASP A C 1
ATOM 1321 O O . ASP A 1 171 ? 11.927 5.330 18.844 1.00 79.06 171 ASP A O 1
ATOM 1325 N N . ASP A 1 172 ? 11.531 7.327 17.907 1.00 81.44 172 ASP A N 1
ATOM 1326 C CA . ASP A 1 172 ? 10.088 7.108 17.754 1.00 81.44 172 ASP A CA 1
ATOM 1327 C C . ASP A 1 172 ? 9.781 6.146 16.597 1.00 81.44 172 ASP A C 1
ATOM 1329 O O . ASP A 1 172 ? 8.840 5.355 16.684 1.00 81.44 172 ASP A O 1
ATOM 1333 N N . ALA A 1 173 ? 10.586 6.162 15.527 1.00 74.69 173 ALA A N 1
ATOM 1334 C CA . ALA A 1 173 ? 10.440 5.271 14.377 1.00 74.69 173 ALA A CA 1
ATOM 1335 C C . ALA A 1 173 ? 10.456 3.796 14.808 1.00 74.69 173 ALA A C 1
ATOM 1337 O O . ALA A 1 173 ? 9.601 3.019 14.377 1.00 74.69 173 ALA A O 1
ATOM 1338 N N . MET A 1 174 ? 11.348 3.432 15.736 1.00 68.06 174 MET A N 1
ATOM 1339 C CA . MET A 1 174 ? 11.431 2.080 16.307 1.00 68.06 174 MET A CA 1
ATOM 1340 C C . MET A 1 174 ? 10.137 1.636 17.007 1.00 68.06 174 MET A C 1
ATOM 1342 O O . MET A 1 174 ? 9.831 0.448 17.052 1.00 68.06 174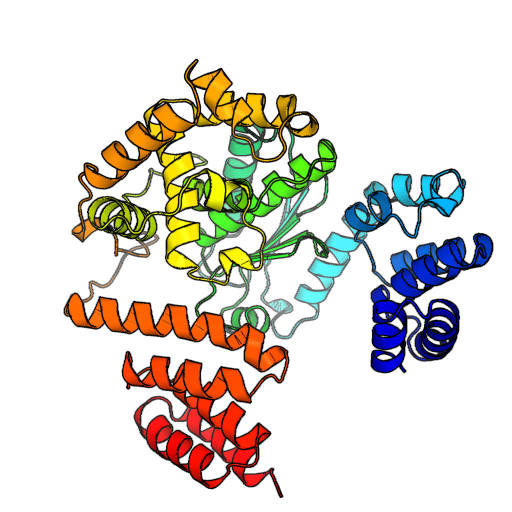 MET A O 1
ATOM 1346 N N . GLY A 1 175 ? 9.347 2.571 17.543 1.00 68.00 175 GLY A N 1
ATOM 1347 C CA . GLY A 1 175 ? 8.041 2.275 18.140 1.00 68.00 175 GLY A CA 1
ATOM 1348 C C . GLY A 1 175 ? 6.934 2.028 17.109 1.00 68.00 175 GLY A C 1
ATOM 1349 O O . GLY A 1 175 ? 5.912 1.411 17.421 1.00 68.00 175 GLY A O 1
ATOM 1350 N N . HIS A 1 176 ? 7.121 2.494 15.872 1.00 68.50 176 HIS A N 1
ATOM 1351 C CA . HIS A 1 176 ? 6.150 2.349 14.787 1.00 68.50 176 HIS A CA 1
ATOM 1352 C C . HIS A 1 176 ? 6.405 1.130 13.908 1.00 68.50 176 HIS A C 1
ATOM 1354 O O . HIS A 1 176 ? 5.443 0.553 13.381 1.00 68.50 176 HIS A O 1
ATOM 1360 N N . PHE A 1 177 ? 7.668 0.726 13.795 1.00 62.75 177 PHE A N 1
ATOM 1361 C CA . PHE A 1 177 ? 8.088 -0.455 13.066 1.00 62.75 177 PHE A CA 1
ATOM 1362 C C . PHE A 1 177 ? 8.487 -1.541 14.049 1.00 62.75 177 PHE A C 1
ATOM 1364 O O . PHE A 1 177 ? 9.450 -1.421 14.791 1.00 62.75 177 PHE A O 1
ATOM 1371 N N . ALA A 1 178 ? 7.764 -2.656 14.031 1.00 46.62 178 ALA A N 1
ATOM 1372 C CA . ALA A 1 178 ? 8.173 -3.805 14.831 1.00 46.62 178 ALA A CA 1
ATOM 1373 C C . ALA A 1 178 ? 9.462 -4.470 14.290 1.00 46.62 178 ALA A C 1
ATOM 1375 O O . ALA A 1 178 ? 9.926 -5.427 14.902 1.00 46.62 178 ALA A O 1
ATOM 1376 N N . ASP A 1 179 ? 9.987 -4.018 13.148 1.00 50.41 179 ASP A N 1
ATOM 1377 C CA . ASP A 1 179 ? 11.266 -4.412 12.552 1.00 50.41 179 ASP A CA 1
ATOM 1378 C C . ASP A 1 179 ? 12.074 -3.135 12.232 1.00 50.41 179 ASP A C 1
ATOM 1380 O O . ASP A 1 179 ? 11.553 -2.278 11.516 1.00 50.41 179 ASP A O 1
ATOM 1384 N N . PRO A 1 180 ? 13.307 -2.979 12.750 1.00 52.81 180 PRO A N 1
ATOM 1385 C CA . PRO A 1 180 ? 14.118 -1.778 12.549 1.00 52.81 180 PRO A CA 1
ATOM 1386 C C . PRO A 1 180 ? 14.608 -1.570 11.104 1.00 52.81 180 PRO A C 1
ATOM 1388 O O . PRO A 1 180 ? 15.105 -0.489 10.794 1.00 52.81 180 PRO A O 1
ATOM 1391 N N . HIS A 1 181 ? 14.482 -2.563 10.218 1.00 53.31 181 HIS A N 1
ATOM 1392 C CA . HIS A 1 181 ? 14.861 -2.446 8.805 1.00 53.31 181 HIS A CA 1
ATOM 1393 C C . HIS A 1 181 ? 13.744 -1.879 7.920 1.00 53.31 181 HIS A C 1
ATOM 1395 O O . HIS A 1 181 ? 14.013 -1.445 6.798 1.00 53.31 181 HIS A O 1
ATOM 1401 N N . ILE A 1 182 ? 12.501 -1.838 8.415 1.00 58.91 182 ILE A N 1
ATOM 1402 C CA . ILE A 1 182 ? 11.389 -1.211 7.701 1.00 58.91 182 ILE A CA 1
ATOM 1403 C C . ILE A 1 182 ? 11.573 0.304 7.742 1.00 58.91 182 ILE A C 1
ATOM 1405 O O . ILE A 1 182 ? 11.507 0.933 8.797 1.00 58.91 182 ILE A O 1
ATOM 1409 N N . LYS A 1 183 ? 11.760 0.889 6.560 1.00 76.19 183 LYS A N 1
ATOM 1410 C CA . LYS A 1 183 ? 11.944 2.332 6.380 1.00 76.19 183 LYS A CA 1
ATOM 1411 C C . LYS A 1 183 ? 10.658 3.080 6.027 1.00 76.19 183 LYS A C 1
ATOM 1413 O O . LYS A 1 183 ? 10.663 4.306 5.970 1.00 76.19 183 LYS A O 1
ATOM 1418 N N . GLY A 1 184 ? 9.558 2.366 5.792 1.00 79.81 184 GLY A N 1
ATOM 1419 C CA . GLY A 1 184 ? 8.276 2.926 5.371 1.00 79.81 184 GLY A CA 1
ATOM 1420 C C . GLY A 1 184 ? 7.102 2.022 5.740 1.00 79.81 184 GLY A C 1
ATOM 1421 O O . GLY A 1 184 ? 7.238 0.805 5.791 1.00 79.81 184 GLY A O 1
ATOM 1422 N N . SER A 1 185 ? 5.954 2.611 6.069 1.00 78.75 185 SER A N 1
ATOM 1423 C CA . SER A 1 185 ? 4.689 1.887 6.169 1.00 78.75 185 SER A CA 1
ATOM 1424 C C . SER A 1 185 ? 3.496 2.818 6.004 1.00 78.75 185 SER A C 1
ATOM 1426 O O . SER A 1 185 ? 3.347 3.806 6.731 1.00 78.75 185 SER A O 1
ATOM 1428 N N . TYR A 1 186 ? 2.580 2.434 5.124 1.00 80.44 186 TYR A N 1
ATOM 1429 C CA . TYR A 1 186 ? 1.259 3.016 5.004 1.00 80.44 186 TYR A CA 1
ATOM 1430 C C . TYR A 1 186 ? 0.190 2.149 5.682 1.00 80.44 186 TYR A C 1
ATOM 1432 O O . TYR A 1 186 ? 0.024 0.955 5.423 1.00 80.44 186 TYR A O 1
ATOM 1440 N N . LYS A 1 187 ? -0.604 2.776 6.555 1.00 72.81 187 LYS A N 1
ATOM 1441 C CA . LYS A 1 187 ? -1.723 2.147 7.266 1.00 72.81 187 LYS A CA 1
ATOM 1442 C C . LYS A 1 187 ? -3.052 2.668 6.730 1.00 72.81 187 LYS A C 1
ATOM 1444 O O . LYS A 1 187 ? -3.499 3.737 7.137 1.00 72.81 187 LYS A O 1
ATOM 1449 N N . HIS A 1 188 ? -3.747 1.865 5.920 1.00 64.25 188 HIS A N 1
ATOM 1450 C CA . HIS A 1 188 ? -5.041 2.221 5.310 1.00 64.25 188 HIS A CA 1
ATOM 1451 C C . HIS A 1 188 ? -6.094 2.735 6.310 1.00 64.25 188 HIS A C 1
ATOM 1453 O O . HIS A 1 188 ? -6.665 3.803 6.116 1.00 64.25 188 HIS A O 1
ATOM 1459 N N . VAL A 1 189 ? -6.333 2.005 7.412 1.00 57.03 189 VAL A N 1
ATOM 1460 C CA . VAL A 1 189 ? -7.372 2.353 8.410 1.00 57.03 189 VAL A CA 1
ATOM 1461 C C . VAL A 1 189 ? -7.061 3.674 9.118 1.00 57.03 189 VAL A C 1
ATOM 1463 O O . VAL A 1 189 ? -7.973 4.418 9.464 1.00 57.03 189 VAL A O 1
ATOM 1466 N N . GLY A 1 190 ? -5.773 3.963 9.322 1.00 64.00 190 GLY A N 1
ATOM 1467 C CA . GLY A 1 190 ? -5.310 5.203 9.938 1.00 64.00 190 GLY A CA 1
ATOM 1468 C C . GLY A 1 190 ? -5.051 6.323 8.938 1.00 64.00 190 GLY A C 1
ATOM 1469 O O . GLY A 1 190 ? -4.862 7.448 9.368 1.00 64.00 190 GLY A O 1
ATOM 1470 N N . ARG A 1 191 ? -5.023 6.044 7.629 1.00 78.44 191 ARG A N 1
ATOM 1471 C CA . ARG A 1 191 ? -4.630 7.009 6.586 1.00 78.44 191 ARG A CA 1
ATOM 1472 C C . ARG A 1 191 ? -3.343 7.735 6.966 1.00 78.44 191 ARG A C 1
ATOM 1474 O O . ARG A 1 191 ? -3.243 8.956 6.902 1.00 78.44 191 ARG A O 1
ATOM 1481 N N . SER A 1 192 ? -2.383 6.948 7.433 1.00 85.75 192 SER A N 1
ATOM 1482 C CA . SER A 1 192 ? -1.113 7.446 7.928 1.00 85.75 192 SER A CA 1
ATOM 1483 C C . SER A 1 192 ? 0.007 6.691 7.253 1.00 85.75 192 SER A C 1
ATOM 1485 O O . SER A 1 192 ? 0.018 5.459 7.233 1.00 85.75 192 SER A O 1
ATOM 1487 N N . LEU A 1 193 ? 0.909 7.472 6.686 1.00 91.69 193 LEU A N 1
ATOM 1488 C CA . LEU A 1 193 ? 2.180 7.060 6.143 1.00 91.69 193 LEU A CA 1
ATOM 1489 C C . LEU A 1 193 ? 3.251 7.458 7.151 1.00 91.69 193 LEU A C 1
ATOM 1491 O O . LEU A 1 193 ? 3.290 8.605 7.596 1.00 91.69 193 LEU A O 1
ATOM 1495 N N . ILE A 1 194 ? 4.113 6.511 7.498 1.00 90.12 194 ILE A N 1
ATOM 1496 C CA . ILE A 1 194 ? 5.310 6.761 8.297 1.00 90.12 194 ILE A CA 1
ATOM 1497 C C . ILE A 1 194 ? 6.511 6.315 7.472 1.00 90.12 194 ILE A C 1
ATOM 1499 O O . ILE A 1 194 ? 6.513 5.181 7.003 1.00 90.12 194 ILE A O 1
ATOM 1503 N N . ALA A 1 195 ? 7.515 7.172 7.302 1.00 89.12 195 ALA A N 1
ATOM 1504 C CA . ALA A 1 195 ? 8.764 6.825 6.627 1.00 89.12 195 ALA A CA 1
ATOM 1505 C C . ALA A 1 195 ? 9.980 7.393 7.371 1.00 89.12 195 ALA A C 1
ATOM 1507 O O . ALA A 1 195 ? 9.877 8.402 8.060 1.00 89.12 195 ALA A O 1
ATOM 1508 N N . THR A 1 196 ? 11.134 6.740 7.256 1.00 85.69 196 THR A N 1
ATOM 1509 C CA . THR A 1 196 ? 12.395 7.168 7.889 1.00 85.69 196 THR A CA 1
ATOM 1510 C C . THR A 1 196 ? 13.327 7.914 6.937 1.00 85.69 196 THR A C 1
ATOM 1512 O O . THR A 1 196 ? 14.352 8.431 7.373 1.00 85.69 196 THR A O 1
ATOM 1515 N N . ASP A 1 197 ? 12.986 7.954 5.650 1.00 84.69 197 ASP A N 1
ATOM 1516 C CA . ASP A 1 197 ? 13.683 8.694 4.598 1.00 84.69 197 ASP A CA 1
ATOM 1517 C C . ASP A 1 197 ? 12.694 9.546 3.793 1.00 84.69 197 ASP A C 1
ATOM 1519 O O . ASP A 1 197 ? 11.478 9.394 3.919 1.00 84.69 197 ASP A O 1
ATOM 1523 N N . THR A 1 198 ? 13.220 10.458 2.978 1.00 85.88 198 THR A N 1
ATOM 1524 C CA . THR A 1 198 ? 12.429 11.311 2.077 1.00 85.88 198 THR A CA 1
ATOM 1525 C C . THR A 1 198 ? 12.506 10.860 0.622 1.00 85.88 198 THR A C 1
ATOM 1527 O O . THR A 1 198 ? 12.167 11.633 -0.265 1.00 85.88 198 THR A O 1
ATOM 1530 N N . GLY A 1 199 ? 13.015 9.654 0.367 1.00 83.44 199 GLY A N 1
ATOM 1531 C CA . GLY A 1 199 ? 13.295 9.144 -0.967 1.00 83.44 199 GLY A CA 1
ATOM 1532 C C . GLY A 1 199 ? 12.461 7.906 -1.257 1.00 83.44 199 GLY A C 1
ATOM 1533 O O . GLY A 1 199 ? 11.229 7.949 -1.271 1.00 83.44 199 GLY A O 1
ATOM 1534 N N . ARG A 1 200 ? 13.148 6.789 -1.510 1.00 81.00 200 ARG A N 1
ATOM 1535 C CA . ARG A 1 200 ? 12.556 5.537 -1.987 1.00 81.00 200 ARG A CA 1
ATOM 1536 C C . ARG A 1 200 ? 11.374 5.056 -1.141 1.00 81.00 200 ARG A C 1
ATOM 1538 O O . ARG A 1 200 ? 10.317 4.773 -1.704 1.00 81.00 200 ARG A O 1
ATOM 1545 N N . SER A 1 201 ? 11.529 4.977 0.181 1.00 84.25 201 SER A N 1
ATOM 1546 C CA . SER A 1 201 ? 10.494 4.403 1.051 1.00 84.25 201 SER A CA 1
ATOM 1547 C C . SER A 1 201 ? 9.300 5.342 1.177 1.00 84.25 201 SER A C 1
ATOM 1549 O O . SER A 1 201 ? 8.157 4.894 1.130 1.00 84.25 201 SER A O 1
ATOM 1551 N N . LEU A 1 202 ? 9.543 6.655 1.264 1.00 87.94 202 LEU A N 1
ATOM 1552 C CA . LEU A 1 202 ? 8.468 7.648 1.241 1.00 87.94 202 LEU A CA 1
ATOM 1553 C C . LEU A 1 202 ? 7.655 7.556 -0.058 1.00 87.94 202 LEU A C 1
ATOM 1555 O O . LEU A 1 202 ? 6.427 7.505 0.003 1.00 87.94 202 LEU A O 1
ATOM 1559 N N . ARG A 1 203 ? 8.321 7.496 -1.221 1.00 87.88 203 ARG A N 1
ATOM 1560 C CA . ARG A 1 203 ? 7.648 7.374 -2.526 1.00 87.88 203 ARG A CA 1
ATOM 1561 C C . ARG A 1 203 ? 6.822 6.095 -2.622 1.00 87.88 203 ARG A C 1
ATOM 1563 O O . ARG A 1 203 ? 5.655 6.168 -3.003 1.00 87.88 203 ARG A O 1
ATOM 1570 N N . HIS A 1 204 ? 7.395 4.957 -2.234 1.00 88.50 204 HIS A N 1
ATOM 1571 C CA . HIS A 1 204 ? 6.709 3.664 -2.238 1.00 88.50 204 HIS A CA 1
ATOM 1572 C C . HIS A 1 204 ? 5.385 3.724 -1.462 1.00 88.50 204 HIS A C 1
ATOM 1574 O O . HIS A 1 204 ? 4.308 3.443 -1.993 1.00 88.50 204 HIS A O 1
ATOM 1580 N N . GLU A 1 205 ? 5.447 4.179 -0.212 1.00 90.81 205 GLU A N 1
ATOM 1581 C CA . GLU A 1 205 ? 4.273 4.234 0.657 1.00 90.81 205 GLU A CA 1
ATOM 1582 C C . GLU A 1 205 ? 3.258 5.294 0.210 1.00 90.81 205 GLU A C 1
ATOM 1584 O O . GLU A 1 205 ? 2.047 5.133 0.394 1.00 90.81 205 GLU A O 1
ATOM 1589 N N . LEU A 1 206 ? 3.724 6.379 -0.413 1.00 92.75 206 LEU A N 1
ATOM 1590 C CA . LEU A 1 206 ? 2.853 7.423 -0.944 1.00 92.75 206 LEU A CA 1
ATOM 1591 C C . LEU A 1 206 ? 2.064 6.917 -2.156 1.00 92.75 206 LEU A C 1
ATOM 1593 O O . LEU A 1 206 ? 0.870 7.206 -2.273 1.00 92.75 206 LEU A O 1
ATOM 1597 N N . VAL A 1 207 ? 2.682 6.097 -3.009 1.00 92.75 207 VAL A N 1
ATOM 1598 C CA . VAL A 1 207 ? 1.992 5.421 -4.117 1.00 92.75 207 VAL A CA 1
ATOM 1599 C C . VAL A 1 207 ? 0.918 4.483 -3.575 1.00 92.75 207 VAL A C 1
ATOM 1601 O O . VAL A 1 207 ? -0.213 4.534 -4.056 1.00 92.75 207 VAL A O 1
ATOM 1604 N N . HIS A 1 208 ? 1.204 3.703 -2.527 1.00 90.56 208 HIS A N 1
ATOM 1605 C CA . HIS A 1 208 ? 0.174 2.902 -1.859 1.00 90.56 208 HIS A CA 1
ATOM 1606 C C . HIS A 1 208 ? -0.980 3.753 -1.321 1.00 90.56 208 HIS A C 1
ATOM 1608 O O . HIS A 1 208 ? -2.147 3.384 -1.488 1.00 90.56 208 HIS A O 1
ATOM 1614 N N . ALA A 1 209 ? -0.685 4.898 -0.703 1.00 90.75 209 ALA A N 1
ATOM 1615 C CA . ALA A 1 209 ? -1.705 5.795 -0.174 1.00 90.75 209 ALA A CA 1
ATOM 1616 C C . ALA A 1 209 ? -2.624 6.354 -1.269 1.00 90.75 209 ALA A C 1
ATOM 1618 O O . ALA A 1 209 ? -3.855 6.314 -1.141 1.00 90.75 209 ALA A O 1
ATOM 1619 N N . LEU A 1 210 ? -2.041 6.830 -2.368 1.00 93.00 210 LEU A N 1
ATOM 1620 C CA . LEU A 1 210 ? -2.784 7.396 -3.491 1.00 93.00 210 LEU A CA 1
ATOM 1621 C C . LEU A 1 210 ? -3.556 6.330 -4.268 1.00 93.00 210 LEU A C 1
ATOM 1623 O O . LEU A 1 210 ? -4.735 6.524 -4.577 1.00 93.00 210 LEU A O 1
ATOM 1627 N N . HIS A 1 211 ? -2.935 5.176 -4.508 1.00 93.12 211 HIS A N 1
ATOM 1628 C CA . HIS A 1 211 ? -3.584 4.047 -5.161 1.00 93.12 211 HIS A CA 1
ATOM 1629 C C . HIS A 1 211 ? -4.770 3.547 -4.334 1.00 93.12 211 HIS A C 1
ATOM 1631 O O . HIS A 1 211 ? -5.857 3.348 -4.877 1.00 93.12 211 HIS A O 1
ATOM 1637 N N . HIS A 1 212 ? -4.623 3.435 -3.011 1.00 85.19 212 HIS A N 1
ATOM 1638 C CA . HIS A 1 212 ? -5.731 3.064 -2.133 1.00 85.19 212 HIS A CA 1
ATOM 1639 C C . HIS A 1 212 ? -6.882 4.071 -2.184 1.00 85.19 212 HIS A C 1
ATOM 1641 O O . HIS A 1 212 ? -8.045 3.685 -2.301 1.00 85.19 212 HIS A O 1
ATOM 1647 N N . SER A 1 213 ? -6.566 5.366 -2.169 1.00 86.06 213 SER A N 1
ATOM 1648 C CA . SER A 1 213 ? -7.572 6.410 -2.349 1.00 86.06 213 SER A CA 1
ATOM 1649 C C . SER A 1 213 ? -8.295 6.295 -3.697 1.00 86.06 213 SER A C 1
ATOM 1651 O O . SER A 1 213 ? -9.504 6.527 -3.772 1.00 86.06 213 SER A O 1
ATOM 1653 N N . HIS A 1 214 ? -7.579 5.943 -4.768 1.00 90.44 214 HIS A N 1
ATOM 1654 C CA . HIS A 1 214 ? -8.182 5.732 -6.080 1.00 90.44 214 HIS A CA 1
ATOM 1655 C C . HIS A 1 214 ? -9.114 4.513 -6.089 1.00 90.44 214 HIS A C 1
ATOM 1657 O O . HIS A 1 214 ? -10.266 4.636 -6.505 1.00 90.44 214 HIS A O 1
ATOM 1663 N N . MET A 1 215 ? -8.674 3.383 -5.525 1.00 85.25 215 MET A N 1
ATOM 1664 C CA . MET A 1 215 ? -9.502 2.185 -5.341 1.00 85.25 215 MET A CA 1
ATOM 1665 C C . MET A 1 215 ? -10.801 2.498 -4.589 1.00 85.25 215 MET A C 1
ATOM 1667 O O . MET A 1 215 ? -11.880 2.072 -4.999 1.00 85.25 215 MET A O 1
ATOM 1671 N N . ASP A 1 216 ? -10.734 3.301 -3.525 1.00 79.44 216 ASP A N 1
ATOM 1672 C CA . ASP A 1 216 ? -11.919 3.703 -2.763 1.00 79.44 216 ASP A CA 1
ATOM 1673 C C . ASP A 1 216 ? -12.891 4.573 -3.579 1.00 79.44 216 ASP A C 1
ATOM 1675 O O . ASP A 1 216 ? -14.112 4.420 -3.428 1.00 79.44 216 ASP A O 1
ATOM 1679 N N . ARG A 1 217 ? -12.379 5.460 -4.449 1.00 83.94 217 ARG A N 1
ATOM 1680 C CA . ARG A 1 217 ? -13.202 6.253 -5.382 1.00 83.94 217 ARG A CA 1
ATOM 1681 C C . ARG A 1 217 ? -13.907 5.369 -6.404 1.00 83.94 217 ARG A C 1
ATOM 1683 O O . ARG A 1 217 ? -15.105 5.549 -6.603 1.00 83.94 217 ARG A O 1
ATOM 1690 N N . LEU A 1 218 ? -13.183 4.421 -6.995 1.00 83.12 218 LEU A N 1
ATOM 1691 C CA . LEU A 1 218 ? -13.719 3.497 -7.995 1.00 83.12 218 LEU A CA 1
ATOM 1692 C C . LEU A 1 218 ? -14.614 2.412 -7.380 1.00 83.12 218 LEU A C 1
ATOM 1694 O O . LEU A 1 218 ? -15.454 1.838 -8.060 1.00 83.12 218 LEU A O 1
ATOM 1698 N N . GLY A 1 219 ? -14.458 2.126 -6.086 1.00 79.19 219 GLY A N 1
ATOM 1699 C CA . GLY A 1 219 ? -15.107 0.979 -5.453 1.00 79.19 219 GLY A CA 1
ATOM 1700 C C . GLY A 1 219 ? -14.433 -0.360 -5.757 1.00 79.19 219 GLY A C 1
ATOM 1701 O O . GLY A 1 219 ? -15.035 -1.400 -5.508 1.00 79.19 219 GLY A O 1
ATOM 1702 N N . GLN A 1 220 ? -13.192 -0.333 -6.241 1.00 86.06 220 GLN A N 1
ATOM 1703 C CA . GLN A 1 220 ? -12.455 -1.502 -6.709 1.00 86.06 220 GLN A CA 1
ATOM 1704 C C . GLN A 1 220 ? -11.502 -2.044 -5.638 1.00 86.06 220 GLN A C 1
ATOM 1706 O O . GLN A 1 220 ? -11.201 -1.402 -4.632 1.00 86.06 220 GLN A O 1
ATOM 1711 N N . THR A 1 221 ? -11.035 -3.275 -5.824 1.00 83.19 221 THR A N 1
ATOM 1712 C CA . THR A 1 221 ? -9.957 -3.879 -5.025 1.00 83.19 221 THR A CA 1
ATOM 1713 C C . THR A 1 221 ? -8.995 -4.525 -5.986 1.00 83.19 221 THR A C 1
ATOM 1715 O O . THR A 1 221 ? -9.364 -5.463 -6.687 1.00 83.19 221 THR A O 1
ATOM 1718 N N . HIS A 1 222 ? -7.787 -3.982 -6.045 1.00 89.00 222 HIS A N 1
ATOM 1719 C CA . HIS A 1 222 ? -6.798 -4.426 -7.011 1.00 89.00 222 HIS A CA 1
ATOM 1720 C C . HIS A 1 222 ? -5.974 -5.567 -6.399 1.00 89.00 222 HIS A C 1
ATOM 1722 O O . HIS A 1 222 ? -5.763 -5.574 -5.182 1.00 89.00 222 HIS A O 1
ATOM 1728 N N . PRO A 1 223 ? -5.515 -6.541 -7.196 1.00 89.38 223 PRO A N 1
ATOM 1729 C CA . PRO A 1 223 ? -4.691 -7.640 -6.713 1.00 89.38 223 PRO A CA 1
ATOM 1730 C C . PRO A 1 223 ? -3.325 -7.139 -6.226 1.00 89.38 223 PRO A C 1
ATOM 1732 O O . PRO A 1 223 ? -2.875 -6.042 -6.573 1.00 89.38 223 PRO A O 1
ATOM 1735 N N . MET A 1 224 ? -2.661 -7.958 -5.405 1.00 83.50 224 MET A N 1
ATOM 1736 C CA . MET A 1 224 ? -1.396 -7.587 -4.761 1.00 83.50 224 MET A CA 1
ATOM 1737 C C . MET A 1 224 ? -0.310 -7.225 -5.771 1.00 83.50 224 MET A C 1
ATOM 1739 O O . MET A 1 224 ? 0.400 -6.249 -5.564 1.00 83.50 224 MET A O 1
ATOM 1743 N N . TRP A 1 225 ? -0.218 -7.941 -6.894 1.00 93.88 225 TRP A N 1
ATOM 1744 C CA . TRP A 1 225 ? 0.806 -7.662 -7.899 1.00 93.88 225 TRP A CA 1
ATOM 1745 C C . TRP A 1 225 ? 0.697 -6.247 -8.490 1.00 93.88 225 TRP A C 1
ATOM 1747 O O . TRP A 1 225 ? 1.722 -5.634 -8.763 1.00 93.88 225 TRP A O 1
ATOM 1757 N N . ILE A 1 226 ? -0.514 -5.693 -8.628 1.00 96.06 226 ILE A N 1
ATOM 1758 C CA . ILE A 1 226 ? -0.712 -4.313 -9.102 1.00 96.06 226 ILE A CA 1
ATOM 1759 C C . ILE A 1 226 ? -0.324 -3.321 -8.014 1.00 96.06 226 ILE A C 1
ATOM 1761 O O . ILE A 1 226 ? 0.374 -2.351 -8.296 1.00 96.06 226 ILE A O 1
ATOM 1765 N N . GLN A 1 227 ? -0.771 -3.562 -6.777 1.00 92.94 227 GLN A N 1
ATOM 1766 C CA . GLN A 1 227 ? -0.478 -2.679 -5.644 1.00 92.94 227 GLN A CA 1
ATOM 1767 C C . GLN A 1 227 ? 1.035 -2.569 -5.401 1.00 92.94 227 GLN A C 1
ATOM 1769 O O . GLN A 1 227 ? 1.566 -1.464 -5.322 1.00 92.94 227 GLN A O 1
ATOM 1774 N N . GLU A 1 228 ? 1.727 -3.705 -5.336 1.00 88.38 228 GLU A N 1
ATOM 1775 C CA . GLU A 1 228 ? 3.170 -3.778 -5.082 1.00 88.38 228 GLU A CA 1
ATOM 1776 C C . GLU A 1 228 ? 3.998 -3.431 -6.322 1.00 88.38 228 GLU A C 1
ATOM 1778 O O . GLU A 1 228 ? 5.044 -2.787 -6.226 1.00 88.38 228 GLU A O 1
ATOM 1783 N N . GLY A 1 229 ? 3.530 -3.823 -7.510 1.00 93.69 229 GLY A N 1
ATOM 1784 C CA . GLY A 1 229 ? 4.183 -3.508 -8.777 1.00 93.69 229 GLY A CA 1
ATOM 1785 C C . GLY A 1 229 ? 4.238 -2.005 -9.031 1.00 93.69 229 GLY A C 1
ATOM 1786 O O . GLY A 1 229 ? 5.306 -1.486 -9.340 1.00 93.69 229 GLY A O 1
ATOM 1787 N N . LEU A 1 230 ? 3.124 -1.285 -8.839 1.00 93.69 230 LEU A N 1
ATOM 1788 C CA . LEU A 1 230 ? 3.089 0.175 -8.984 1.00 93.69 230 LEU A CA 1
ATOM 1789 C C . LEU A 1 230 ? 3.967 0.871 -7.939 1.00 93.69 230 LEU A C 1
ATOM 1791 O O . LEU A 1 230 ? 4.778 1.720 -8.304 1.00 93.69 230 LEU A O 1
ATOM 1795 N N . ALA A 1 231 ? 3.837 0.513 -6.657 1.00 90.94 231 ALA A N 1
ATOM 1796 C CA . ALA A 1 231 ? 4.606 1.148 -5.586 1.00 90.94 231 ALA A CA 1
ATOM 1797 C C . ALA A 1 231 ? 6.116 0.961 -5.776 1.00 90.94 231 ALA A C 1
ATOM 1799 O O . ALA A 1 231 ? 6.867 1.936 -5.788 1.00 90.94 231 ALA A O 1
ATOM 1800 N N . SER A 1 232 ? 6.550 -0.274 -6.040 1.00 88.81 232 SER A N 1
ATOM 1801 C CA . SER A 1 232 ? 7.962 -0.576 -6.286 1.00 88.81 232 SER A CA 1
ATOM 1802 C C . SER A 1 232 ? 8.490 -0.011 -7.606 1.00 88.81 232 SER A C 1
ATOM 1804 O O . SER A 1 232 ? 9.684 0.227 -7.737 1.00 88.81 232 SER A O 1
ATOM 1806 N N . PHE A 1 233 ? 7.646 0.211 -8.611 1.00 87.81 233 PHE A N 1
ATOM 1807 C CA . PHE A 1 233 ? 8.054 0.866 -9.854 1.00 87.81 233 PHE A CA 1
ATOM 1808 C C . PHE A 1 233 ? 8.395 2.351 -9.637 1.00 87.81 233 PHE A C 1
ATOM 1810 O O . PHE A 1 233 ? 9.422 2.841 -10.113 1.00 87.81 233 PHE A O 1
ATOM 1817 N N . TYR A 1 234 ? 7.576 3.063 -8.864 1.00 85.25 234 TYR A N 1
ATOM 1818 C CA . TYR A 1 234 ? 7.792 4.478 -8.542 1.00 85.25 234 TYR A CA 1
ATOM 1819 C C . TYR A 1 234 ? 8.853 4.717 -7.455 1.00 85.25 234 TYR A C 1
ATOM 1821 O O . TYR A 1 234 ? 9.204 5.859 -7.172 1.00 85.25 234 TYR A O 1
ATOM 1829 N N . GLU A 1 235 ? 9.444 3.656 -6.903 1.00 81.19 235 GLU A N 1
ATOM 1830 C CA . GLU A 1 235 ? 10.687 3.756 -6.135 1.00 81.19 235 GLU A CA 1
ATOM 1831 C C . GLU A 1 235 ? 11.844 4.298 -6.975 1.00 81.19 235 GLU A C 1
ATOM 1833 O O . GLU A 1 235 ? 12.668 5.031 -6.435 1.00 81.19 235 GLU A O 1
ATOM 1838 N N . ARG A 1 236 ? 11.911 3.942 -8.270 1.00 73.12 236 ARG A N 1
ATOM 1839 C CA . ARG A 1 236 ? 13.006 4.331 -9.176 1.00 73.12 236 ARG A CA 1
ATOM 1840 C C . ARG A 1 236 ? 12.645 5.453 -10.138 1.00 73.12 236 ARG A C 1
ATOM 1842 O O . ARG A 1 236 ? 13.531 6.140 -10.639 1.00 73.12 236 ARG A O 1
ATOM 1849 N N . ARG A 1 237 ? 11.362 5.613 -10.470 1.00 71.50 237 ARG A N 1
ATOM 1850 C CA . ARG A 1 237 ? 10.947 6.658 -11.404 1.00 71.50 237 ARG A CA 1
ATOM 1851 C C . ARG A 1 237 ? 11.056 8.001 -10.697 1.00 71.50 237 ARG A C 1
ATOM 1853 O O . ARG A 1 237 ? 10.441 8.201 -9.656 1.00 71.50 237 ARG A O 1
ATOM 1860 N N . GLY A 1 238 ? 11.850 8.897 -11.274 1.00 67.81 238 GLY A N 1
ATOM 1861 C CA . GLY A 1 238 ? 11.911 10.274 -10.819 1.00 67.81 238 GLY A CA 1
ATOM 1862 C C . GLY A 1 238 ? 10.519 10.888 -10.910 1.00 67.81 238 GLY A C 1
ATOM 1863 O O . GLY A 1 238 ? 9.904 10.847 -11.975 1.00 67.81 238 GLY A O 1
ATOM 1864 N N . LEU A 1 239 ? 10.021 11.384 -9.785 1.00 70.62 239 LEU A N 1
ATOM 1865 C CA . LEU A 1 239 ? 8.768 12.118 -9.669 1.00 70.62 239 LEU A CA 1
ATOM 1866 C C . LEU A 1 239 ? 9.095 13.522 -9.169 1.00 70.62 239 LEU A C 1
ATOM 1868 O O . LEU A 1 239 ? 10.103 13.721 -8.494 1.00 70.62 239 LEU A O 1
ATOM 1872 N N . ALA A 1 240 ? 8.254 14.501 -9.489 1.00 66.56 240 ALA A N 1
ATOM 1873 C CA . ALA A 1 240 ? 8.417 15.885 -9.048 1.00 66.56 240 ALA A CA 1
ATOM 1874 C C . ALA A 1 240 ? 9.769 16.522 -9.440 1.00 66.56 240 ALA A C 1
ATOM 1876 O O . ALA A 1 240 ? 10.290 17.384 -8.734 1.00 66.56 240 ALA A O 1
ATOM 1877 N N . GLY A 1 241 ? 10.336 16.115 -10.582 1.00 59.97 241 GLY A N 1
ATOM 1878 C CA . GLY A 1 241 ? 11.626 16.614 -11.072 1.00 59.97 241 GLY A CA 1
ATOM 1879 C C . GLY A 1 241 ? 12.854 15.875 -10.530 1.00 59.97 241 GLY A C 1
ATOM 1880 O O . GLY A 1 241 ? 13.974 16.248 -10.884 1.00 59.97 241 GLY A O 1
ATOM 1881 N N . ASP A 1 242 ? 12.666 14.821 -9.730 1.00 63.22 242 ASP A N 1
ATOM 1882 C CA . ASP A 1 242 ? 13.752 13.926 -9.334 1.00 63.22 242 ASP A CA 1
ATOM 1883 C C . ASP A 1 242 ? 14.379 13.239 -10.551 1.00 63.22 242 ASP A C 1
ATOM 1885 O O . ASP A 1 242 ? 13.710 12.900 -11.532 1.00 63.22 242 ASP A O 1
ATOM 1889 N N . ALA A 1 243 ? 15.679 12.960 -10.465 1.00 62.31 243 ALA A N 1
ATOM 1890 C CA . ALA A 1 243 ? 16.313 12.055 -11.410 1.00 62.31 243 ALA A CA 1
ATOM 1891 C C . ALA A 1 243 ? 15.767 10.634 -11.207 1.00 62.31 243 ALA A C 1
ATOM 1893 O O . ALA A 1 243 ? 15.605 10.178 -10.075 1.00 62.31 243 ALA A O 1
ATOM 1894 N N . ALA A 1 244 ? 15.529 9.917 -12.306 1.00 67.75 244 ALA A N 1
ATOM 1895 C CA . ALA A 1 244 ? 15.279 8.487 -12.222 1.00 67.75 244 ALA A CA 1
ATOM 1896 C C . ALA A 1 244 ? 16.495 7.781 -11.602 1.00 67.75 244 ALA A C 1
ATOM 1898 O O . ALA A 1 244 ? 17.643 8.056 -11.966 1.00 67.75 244 ALA A O 1
ATOM 1899 N N . GLU A 1 245 ? 16.239 6.876 -10.665 1.00 65.44 245 GLU A N 1
ATOM 1900 C CA . GLU A 1 245 ? 17.267 6.022 -10.086 1.00 65.44 245 GLU A CA 1
ATOM 1901 C C . GLU A 1 245 ? 17.627 4.881 -11.045 1.00 65.44 245 GLU A C 1
ATOM 1903 O O . GLU A 1 245 ? 16.866 4.508 -11.946 1.00 65.44 245 GLU A O 1
ATOM 1908 N N . ALA A 1 246 ? 18.821 4.320 -10.840 1.00 66.56 246 ALA A N 1
ATOM 1909 C CA . ALA A 1 246 ? 19.258 3.114 -11.526 1.00 66.56 246 ALA A CA 1
ATOM 1910 C C . ALA A 1 246 ? 18.378 1.903 -11.154 1.00 66.56 246 ALA A C 1
ATOM 1912 O O . ALA A 1 246 ? 17.465 1.983 -10.331 1.00 66.56 246 ALA A O 1
ATOM 1913 N N . ALA A 1 247 ? 18.662 0.760 -11.779 1.00 74.62 247 ALA A N 1
ATOM 1914 C CA . ALA A 1 247 ? 18.024 -0.504 -11.433 1.00 74.62 247 ALA A CA 1
ATOM 1915 C C . ALA A 1 247 ? 18.155 -0.821 -9.930 1.00 74.62 247 ALA A C 1
ATOM 1917 O O . ALA A 1 247 ? 19.149 -0.485 -9.289 1.00 74.62 247 ALA A O 1
ATOM 1918 N N . THR A 1 248 ? 17.146 -1.494 -9.391 1.00 75.81 248 THR A N 1
ATOM 1919 C CA . THR A 1 248 ? 17.032 -1.878 -7.978 1.00 75.81 248 THR A CA 1
ATOM 1920 C C . THR A 1 248 ? 17.401 -3.345 -7.767 1.00 75.81 248 THR A C 1
ATOM 1922 O O . THR A 1 248 ? 17.549 -4.103 -8.733 1.00 75.81 248 THR A O 1
ATOM 1925 N N . GLU A 1 249 ? 17.499 -3.796 -6.509 1.00 77.00 249 GLU A N 1
ATOM 1926 C CA . GLU A 1 249 ? 17.727 -5.217 -6.230 1.00 77.00 249 GLU A CA 1
ATOM 1927 C C . GLU A 1 249 ? 16.615 -6.102 -6.816 1.00 77.00 249 GLU A C 1
ATOM 1929 O O . GLU A 1 249 ? 16.881 -7.215 -7.272 1.00 77.00 249 GLU A O 1
ATOM 1934 N N . ARG A 1 250 ? 15.382 -5.585 -6.914 1.00 84.06 250 ARG A N 1
ATOM 1935 C CA . ARG A 1 250 ? 14.246 -6.300 -7.514 1.00 84.06 250 ARG A CA 1
ATOM 1936 C C . ARG A 1 250 ? 14.446 -6.557 -9.003 1.00 84.06 250 ARG A C 1
ATOM 1938 O O . ARG A 1 250 ? 14.061 -7.618 -9.490 1.00 84.06 250 ARG A O 1
ATOM 1945 N N . ASP A 1 251 ? 15.089 -5.635 -9.716 1.00 86.25 251 ASP A N 1
ATOM 1946 C CA . ASP A 1 251 ? 15.431 -5.832 -11.125 1.00 86.25 251 ASP A CA 1
ATOM 1947 C C . ASP A 1 251 ? 16.471 -6.950 -11.299 1.00 86.25 251 ASP A C 1
ATOM 1949 O O . ASP A 1 251 ? 16.361 -7.757 -12.227 1.00 86.25 251 ASP A O 1
ATOM 1953 N N . LEU A 1 252 ? 17.457 -7.038 -10.394 1.00 85.19 252 LEU A N 1
ATOM 1954 C CA . LEU A 1 252 ? 18.436 -8.131 -10.396 1.00 85.19 252 LEU A CA 1
ATOM 1955 C C . LEU A 1 252 ? 17.782 -9.476 -10.090 1.00 85.19 252 LEU A C 1
ATOM 1957 O O . LEU A 1 252 ? 17.999 -10.435 -10.829 1.00 85.19 252 LEU A O 1
ATOM 1961 N N . ILE A 1 253 ? 16.944 -9.532 -9.051 1.00 83.25 253 ILE A N 1
ATOM 1962 C CA . ILE A 1 253 ? 16.223 -10.749 -8.662 1.00 83.25 253 ILE A CA 1
ATOM 1963 C C . ILE A 1 253 ? 15.353 -11.236 -9.824 1.00 83.25 253 ILE A C 1
ATOM 1965 O O . ILE A 1 253 ? 15.413 -12.411 -10.181 1.00 83.25 253 ILE A O 1
ATOM 1969 N N . ALA A 1 254 ? 14.590 -10.346 -10.466 1.00 88.81 254 ALA A N 1
ATOM 1970 C CA . ALA A 1 254 ? 13.754 -10.711 -11.607 1.00 88.81 254 ALA A CA 1
ATOM 1971 C C . ALA A 1 254 ? 14.582 -11.259 -12.780 1.00 88.81 254 ALA A C 1
ATOM 1973 O O . ALA A 1 254 ? 14.226 -12.282 -13.364 1.00 88.81 254 ALA A O 1
ATOM 1974 N N . ARG A 1 255 ? 15.713 -10.626 -13.114 1.00 90.81 255 ARG A N 1
ATOM 1975 C CA . ARG A 1 255 ? 16.607 -11.107 -14.178 1.00 90.81 255 ARG A CA 1
ATOM 1976 C C . ARG A 1 255 ? 17.170 -12.491 -13.867 1.00 90.81 255 ARG A C 1
ATOM 1978 O O . ARG A 1 255 ? 17.170 -13.368 -14.733 1.00 90.81 255 ARG A O 1
ATOM 1985 N N . ASP A 1 256 ? 17.665 -12.689 -12.653 1.00 85.50 256 ASP A N 1
ATOM 1986 C CA . ASP A 1 256 ? 18.336 -13.928 -12.270 1.00 85.50 256 ASP A CA 1
ATOM 1987 C C . ASP A 1 256 ? 17.326 -15.085 -12.158 1.00 85.50 256 ASP A C 1
ATOM 1989 O O . ASP A 1 256 ? 17.590 -16.183 -12.655 1.00 85.50 256 ASP A O 1
ATOM 1993 N N . LEU A 1 257 ? 16.117 -14.821 -11.647 1.00 85.19 257 LEU A N 1
ATOM 1994 C CA . LEU A 1 257 ? 15.000 -15.770 -11.677 1.00 85.19 257 LEU A CA 1
ATOM 1995 C C . LEU A 1 257 ? 14.548 -16.090 -13.105 1.00 85.19 257 LEU A C 1
ATOM 1997 O O . LEU A 1 257 ? 14.269 -17.251 -13.401 1.00 85.19 257 LEU A O 1
ATOM 2001 N N . ALA A 1 258 ? 14.500 -15.106 -14.007 1.00 87.44 258 ALA A N 1
ATOM 2002 C CA . ALA A 1 258 ? 14.154 -15.341 -15.408 1.00 87.44 258 ALA A CA 1
ATOM 2003 C C . ALA A 1 258 ? 15.178 -16.257 -16.098 1.00 87.44 258 ALA A C 1
ATOM 2005 O O . ALA A 1 258 ? 14.795 -17.209 -16.776 1.00 87.44 258 ALA A O 1
ATOM 2006 N N . ARG A 1 259 ? 16.478 -16.030 -15.863 1.00 85.94 259 ARG A N 1
ATOM 2007 C CA . ARG A 1 259 ? 17.568 -16.881 -16.379 1.00 85.94 259 ARG A CA 1
ATOM 2008 C C . ARG A 1 259 ? 17.551 -18.290 -15.791 1.00 85.94 259 ARG A C 1
ATOM 2010 O O . ARG A 1 259 ? 17.876 -19.243 -16.493 1.00 85.94 259 ARG A O 1
ATOM 2017 N N . GLY A 1 260 ? 17.193 -18.413 -14.515 1.00 78.44 260 GLY A N 1
ATOM 2018 C CA . GLY A 1 260 ? 17.113 -19.689 -13.803 1.00 78.44 260 GLY A CA 1
ATOM 2019 C C . GLY A 1 260 ? 15.789 -20.439 -13.975 1.00 78.44 260 GLY A C 1
ATOM 2020 O O . GLY A 1 260 ? 15.660 -21.542 -13.453 1.00 78.44 260 GLY A O 1
ATOM 2021 N N . GLY A 1 261 ? 14.797 -19.856 -14.657 1.00 80.56 261 GLY A N 1
ATOM 2022 C CA . GLY A 1 261 ? 13.448 -20.423 -14.773 1.00 80.56 261 GLY A CA 1
ATOM 2023 C C . GLY A 1 261 ? 12.619 -20.379 -13.479 1.00 80.56 261 GLY A C 1
ATOM 2024 O O . GLY A 1 261 ? 11.571 -21.010 -13.415 1.00 80.56 261 GLY A O 1
ATOM 2025 N N . GLY A 1 262 ? 13.065 -19.641 -12.458 1.00 81.38 262 GLY A N 1
ATOM 2026 C CA . GLY A 1 262 ? 12.401 -19.508 -11.154 1.00 81.38 262 GLY A CA 1
ATOM 2027 C C . GLY A 1 262 ? 11.392 -18.358 -11.065 1.00 81.38 262 GLY A C 1
ATOM 2028 O O . GLY A 1 262 ? 10.864 -18.084 -9.990 1.00 81.38 262 GLY A O 1
ATOM 2029 N N . LEU A 1 263 ? 11.155 -17.645 -12.167 1.00 83.69 263 LEU A N 1
ATOM 2030 C CA . LEU A 1 263 ? 10.217 -16.526 -12.218 1.00 83.69 263 LEU A CA 1
ATOM 2031 C C . LEU A 1 263 ? 8.764 -17.056 -12.231 1.00 83.69 263 LEU A C 1
ATOM 2033 O O . LEU A 1 263 ? 8.440 -17.832 -13.143 1.00 83.69 263 LEU A O 1
ATOM 2037 N N . PRO A 1 264 ? 7.893 -16.636 -11.288 1.00 87.38 264 PRO A N 1
ATOM 2038 C CA . PRO A 1 264 ? 6.489 -17.048 -11.255 1.00 87.38 264 PRO A CA 1
ATOM 2039 C C . PRO A 1 264 ? 5.779 -16.779 -12.583 1.00 87.38 264 PRO A C 1
ATOM 2041 O O . PRO A 1 264 ? 6.096 -15.812 -13.279 1.00 87.38 264 PRO A O 1
ATOM 2044 N N . THR A 1 265 ? 4.820 -17.627 -12.944 1.00 89.62 265 THR A N 1
ATOM 2045 C CA . THR A 1 265 ? 3.935 -17.364 -14.088 1.00 89.62 265 THR A CA 1
ATOM 2046 C C . THR A 1 265 ? 3.008 -16.194 -13.820 1.00 89.62 265 THR A C 1
ATOM 2048 O O . THR A 1 265 ? 2.684 -15.901 -12.667 1.00 89.62 265 THR A O 1
ATOM 2051 N N . TRP A 1 266 ? 2.548 -15.521 -14.876 1.00 94.62 266 TRP A N 1
ATOM 2052 C CA . TRP A 1 266 ? 1.551 -14.462 -14.708 1.00 94.62 266 TRP A CA 1
ATOM 2053 C C . TRP A 1 266 ? 0.246 -15.020 -14.155 1.00 94.62 266 TRP A C 1
ATOM 2055 O O . TRP A 1 266 ? -0.364 -14.387 -13.303 1.00 94.62 266 TRP A O 1
ATOM 2065 N N . SER A 1 267 ? -0.129 -16.250 -14.517 1.00 88.69 267 SER A N 1
ATOM 2066 C CA . SER A 1 267 ? -1.271 -16.925 -13.893 1.00 88.69 267 SER A CA 1
ATOM 2067 C C . SER A 1 267 ? -1.100 -17.091 -12.376 1.00 88.69 267 SER A C 1
ATOM 2069 O O . SER A 1 267 ? -2.048 -16.844 -11.634 1.00 88.69 267 SER A O 1
ATOM 2071 N N . GLU A 1 268 ? 0.080 -17.497 -11.894 1.00 87.50 268 GLU A N 1
ATOM 2072 C CA . GLU A 1 268 ? 0.360 -17.622 -10.453 1.00 87.50 268 GLU A CA 1
ATOM 2073 C C . GLU A 1 268 ? 0.418 -16.254 -9.764 1.00 87.50 268 GLU A C 1
ATOM 2075 O O . GLU A 1 268 ? -0.113 -16.079 -8.666 1.00 87.50 268 GLU A O 1
ATOM 2080 N N . LEU A 1 269 ? 1.054 -15.271 -10.404 1.00 91.31 269 LEU A N 1
ATOM 2081 C CA . LEU A 1 269 ? 1.218 -13.925 -9.865 1.00 91.31 269 LEU A CA 1
ATOM 2082 C C . LEU A 1 269 ? -0.120 -13.176 -9.787 1.00 91.31 269 LEU A C 1
ATOM 2084 O O . LEU A 1 269 ? -0.416 -12.556 -8.767 1.00 91.31 269 LEU A O 1
ATOM 2088 N N . PHE A 1 270 ? -0.946 -13.253 -10.831 1.00 91.81 270 PHE A N 1
ATOM 2089 C CA . PHE A 1 270 ? -2.227 -12.547 -10.910 1.00 91.81 270 PHE A CA 1
ATOM 2090 C C . PHE A 1 270 ? -3.281 -13.151 -9.981 1.00 91.81 270 PHE A C 1
ATOM 2092 O O . PHE A 1 270 ? -4.147 -12.428 -9.492 1.00 91.81 270 PHE A O 1
ATOM 2099 N N . ALA A 1 271 ? -3.172 -14.449 -9.685 1.00 84.00 271 ALA A N 1
ATOM 2100 C CA . ALA A 1 271 ? -4.013 -15.130 -8.707 1.00 84.00 271 ALA A CA 1
ATOM 2101 C C . ALA A 1 271 ? -3.541 -14.956 -7.248 1.00 84.00 271 ALA A C 1
ATOM 2103 O O . ALA A 1 271 ? -4.278 -15.321 -6.333 1.00 84.00 271 ALA A O 1
ATOM 2104 N N . SER A 1 272 ? -2.333 -14.423 -7.016 1.00 77.81 272 SER A N 1
ATOM 2105 C CA . SER A 1 272 ? -1.718 -14.370 -5.683 1.00 77.81 272 SER A CA 1
ATOM 2106 C C . SER A 1 272 ? -2.434 -13.400 -4.731 1.00 77.81 272 SER A C 1
ATOM 2108 O O . SER A 1 272 ? -2.679 -12.234 -5.060 1.00 77.81 272 SER A O 1
ATOM 2110 N N . ASP A 1 273 ? -2.685 -13.854 -3.501 1.00 70.31 273 ASP A N 1
ATOM 2111 C CA . ASP A 1 273 ? -3.165 -13.027 -2.392 1.00 70.31 273 ASP A CA 1
ATOM 2112 C C . ASP A 1 273 ? -2.020 -12.588 -1.445 1.00 70.31 273 ASP A C 1
ATOM 2114 O O . ASP A 1 273 ? -0.836 -12.871 -1.649 1.00 70.31 273 ASP A O 1
ATOM 2118 N N . ARG A 1 274 ? -2.356 -11.858 -0.370 1.00 60.75 274 ARG A N 1
ATOM 2119 C CA . ARG A 1 274 ? -1.370 -11.407 0.635 1.00 60.75 274 ARG A CA 1
ATOM 2120 C C . ARG A 1 274 ? -0.607 -12.543 1.313 1.00 60.75 274 ARG A C 1
ATOM 2122 O O . ARG A 1 274 ? 0.411 -12.276 1.938 1.00 60.75 274 ARG A O 1
ATOM 2129 N N . ARG A 1 275 ? -1.138 -13.762 1.338 1.00 61.66 275 ARG A N 1
ATOM 2130 C CA . ARG A 1 275 ? -0.501 -14.949 1.921 1.00 61.66 275 ARG A CA 1
ATOM 2131 C C . ARG A 1 275 ? 0.480 -15.549 0.938 1.00 61.66 275 ARG A C 1
ATOM 2133 O O . ARG A 1 275 ? 1.567 -15.917 1.358 1.00 61.66 275 ARG A O 1
ATOM 2140 N N . ASP A 1 276 ? 0.138 -15.553 -0.343 1.00 61.69 276 ASP A N 1
ATOM 2141 C CA . ASP A 1 276 ? 1.038 -16.019 -1.393 1.00 61.69 276 ASP A CA 1
ATOM 2142 C C . ASP A 1 276 ? 2.273 -15.126 -1.499 1.00 61.69 276 ASP A C 1
ATOM 2144 O O . ASP A 1 276 ? 3.376 -15.645 -1.587 1.00 61.69 276 ASP A O 1
ATOM 2148 N N . PHE A 1 277 ? 2.126 -13.802 -1.364 1.00 61.75 277 PHE A N 1
ATOM 2149 C CA . PHE A 1 277 ? 3.264 -12.872 -1.257 1.00 61.75 277 PHE A CA 1
ATOM 2150 C C . PHE A 1 277 ? 4.134 -13.080 -0.004 1.00 61.75 277 PHE A C 1
ATOM 2152 O O . PHE A 1 277 ? 5.244 -12.567 0.038 1.00 61.75 277 PHE A O 1
ATOM 2159 N N . ARG A 1 278 ? 3.676 -13.850 0.995 1.00 55.41 278 ARG A N 1
ATOM 2160 C CA . ARG A 1 278 ? 4.506 -14.284 2.138 1.00 55.41 278 ARG A CA 1
ATOM 2161 C C . ARG A 1 278 ? 5.223 -15.604 1.889 1.00 55.41 278 ARG A C 1
ATOM 2163 O O . ARG A 1 278 ? 6.083 -15.985 2.665 1.00 55.41 278 ARG A O 1
ATOM 2170 N N . VAL A 1 279 ? 4.852 -16.331 0.842 1.00 54.09 279 VAL A N 1
ATOM 2171 C CA . VAL A 1 279 ? 5.580 -17.514 0.391 1.00 54.09 279 VAL A CA 1
ATOM 2172 C C . VAL A 1 279 ? 6.548 -17.013 -0.681 1.00 54.09 279 VAL A C 1
ATOM 2174 O O . VAL A 1 279 ? 6.111 -16.458 -1.678 1.00 54.09 279 VAL A O 1
ATOM 2177 N N . ALA A 1 280 ? 7.861 -17.141 -0.501 1.00 62.34 280 ALA A N 1
ATOM 2178 C CA . ALA A 1 280 ? 8.859 -16.605 -1.446 1.00 62.34 280 ALA A CA 1
ATOM 2179 C C . ALA A 1 280 ? 8.654 -15.105 -1.807 1.00 62.34 280 ALA A C 1
ATOM 2181 O O . ALA A 1 280 ? 8.506 -14.769 -2.992 1.00 62.34 280 ALA A O 1
ATOM 2182 N N . PRO A 1 281 ? 8.646 -14.197 -0.809 1.00 65.12 281 PRO A N 1
ATOM 2183 C CA . PRO A 1 281 ? 8.331 -12.779 -1.001 1.00 65.12 281 PRO A CA 1
ATOM 2184 C C . PRO A 1 281 ? 9.183 -12.140 -2.096 1.00 65.12 281 PRO A C 1
ATOM 2186 O O . PRO A 1 281 ? 8.648 -11.543 -3.031 1.00 65.12 281 PRO A O 1
ATOM 2189 N N . ALA A 1 282 ? 10.500 -12.336 -2.054 1.00 70.56 282 ALA A N 1
ATOM 2190 C CA . ALA A 1 282 ? 11.412 -11.711 -3.002 1.00 70.56 282 ALA A CA 1
ATOM 2191 C C . ALA A 1 282 ? 11.077 -12.009 -4.471 1.00 70.56 282 ALA A C 1
ATOM 2193 O O . ALA A 1 282 ? 11.099 -11.101 -5.298 1.00 70.56 282 ALA A O 1
ATOM 2194 N N . ALA A 1 283 ? 10.712 -13.254 -4.794 1.00 77.06 283 ALA A N 1
ATOM 2195 C CA . ALA A 1 283 ? 10.371 -13.641 -6.159 1.00 77.06 283 ALA A CA 1
ATOM 2196 C C . ALA A 1 283 ? 9.084 -12.962 -6.644 1.00 77.06 283 ALA A C 1
ATOM 2198 O O . ALA A 1 283 ? 9.026 -12.483 -7.775 1.00 77.06 283 ALA A O 1
ATOM 2199 N N . ARG A 1 284 ? 8.061 -12.879 -5.786 1.00 82.44 284 ARG A N 1
ATOM 2200 C CA . ARG A 1 284 ? 6.770 -12.268 -6.131 1.00 82.44 284 ARG A CA 1
ATOM 2201 C C . ARG A 1 284 ? 6.846 -10.745 -6.208 1.00 82.44 284 ARG A C 1
ATOM 2203 O O . ARG A 1 284 ? 6.326 -10.173 -7.163 1.00 82.44 284 ARG A O 1
ATOM 2210 N N . TYR A 1 285 ? 7.540 -10.094 -5.272 1.00 81.81 285 TYR A N 1
ATOM 2211 C CA . TYR A 1 285 ? 7.789 -8.650 -5.330 1.00 81.81 285 TYR A CA 1
ATOM 2212 C C . TYR A 1 285 ? 8.623 -8.273 -6.557 1.00 81.81 285 TYR A C 1
ATOM 2214 O O . TYR A 1 285 ? 8.273 -7.331 -7.266 1.00 81.81 285 TYR A O 1
ATOM 2222 N N . ALA A 1 286 ? 9.685 -9.028 -6.855 1.00 87.06 286 ALA A N 1
ATOM 2223 C CA . ALA A 1 286 ? 10.500 -8.802 -8.045 1.00 87.06 286 ALA A CA 1
ATOM 2224 C C . ALA A 1 286 ? 9.716 -9.041 -9.344 1.00 87.06 286 ALA A C 1
ATOM 2226 O O . ALA A 1 286 ? 9.826 -8.246 -10.275 1.00 87.06 286 ALA A O 1
ATOM 2227 N N . ALA A 1 287 ? 8.885 -10.086 -9.407 1.00 93.62 287 ALA A N 1
ATOM 2228 C CA . ALA A 1 287 ? 8.038 -10.348 -10.567 1.00 93.62 287 ALA A CA 1
ATOM 2229 C C . ALA A 1 287 ? 7.005 -9.230 -10.785 1.00 93.62 287 ALA A C 1
ATOM 2231 O O . ALA A 1 287 ? 6.912 -8.706 -11.891 1.00 93.62 287 ALA A O 1
ATOM 2232 N N . ALA A 1 288 ? 6.288 -8.806 -9.738 1.00 94.69 288 ALA A N 1
ATOM 2233 C CA . ALA A 1 288 ? 5.330 -7.700 -9.808 1.00 94.69 288 ALA A CA 1
ATOM 2234 C C . ALA A 1 288 ? 5.989 -6.388 -10.268 1.00 94.69 288 ALA A C 1
ATOM 2236 O O . ALA A 1 288 ? 5.494 -5.733 -11.187 1.00 94.69 288 ALA A O 1
ATOM 2237 N N . HIS A 1 289 ? 7.145 -6.050 -9.686 1.00 93.38 289 HIS A N 1
ATOM 2238 C CA . HIS A 1 289 ? 7.962 -4.913 -10.109 1.00 93.38 289 HIS A CA 1
ATOM 2239 C C . HIS A 1 289 ? 8.341 -5.005 -11.595 1.00 93.38 289 HIS A C 1
ATOM 2241 O O . HIS A 1 289 ? 8.218 -4.040 -12.351 1.00 93.38 289 HIS A O 1
ATOM 2247 N N . ALA A 1 290 ? 8.795 -6.181 -12.031 1.00 95.56 290 ALA A N 1
ATOM 2248 C CA . ALA A 1 290 ? 9.244 -6.400 -13.395 1.00 95.56 290 ALA A CA 1
ATOM 2249 C C . ALA A 1 290 ? 8.108 -6.314 -14.421 1.00 95.56 290 ALA A C 1
ATOM 2251 O O . ALA A 1 290 ? 8.375 -5.897 -15.544 1.00 95.56 290 ALA A O 1
ATOM 2252 N N . VAL A 1 291 ? 6.867 -6.673 -14.073 1.00 97.75 291 VAL A N 1
ATOM 2253 C CA . VAL A 1 291 ? 5.708 -6.494 -14.969 1.00 97.75 291 VAL A CA 1
ATOM 2254 C C . VAL A 1 291 ? 5.469 -5.009 -15.242 1.00 97.75 291 VAL A C 1
ATOM 2256 O O . VAL A 1 291 ? 5.383 -4.603 -16.400 1.00 97.75 291 VAL A O 1
ATOM 2259 N N . VAL A 1 292 ? 5.434 -4.169 -14.203 1.00 96.38 292 VAL A N 1
ATOM 2260 C CA . VAL A 1 292 ? 5.216 -2.722 -14.382 1.00 96.38 292 VAL A CA 1
ATOM 2261 C C . VAL A 1 292 ? 6.406 -2.056 -15.077 1.00 96.38 292 VAL A C 1
ATOM 2263 O O . VAL A 1 292 ? 6.217 -1.229 -15.965 1.00 96.38 292 VAL A O 1
ATOM 2266 N N . SER A 1 293 ? 7.637 -2.469 -14.765 1.00 94.12 293 SER A N 1
ATOM 2267 C CA . SER A 1 293 ? 8.826 -1.995 -15.485 1.00 94.12 293 SER A CA 1
ATOM 2268 C C . SER A 1 293 ? 8.855 -2.429 -16.960 1.00 94.12 293 SER A C 1
ATOM 2270 O O . SER A 1 293 ? 9.403 -1.708 -17.789 1.00 94.12 293 SER A O 1
ATOM 2272 N N . PHE A 1 294 ? 8.267 -3.573 -17.313 1.00 96.00 294 PHE A N 1
ATOM 2273 C CA . PHE A 1 294 ? 8.118 -3.994 -18.709 1.00 96.00 294 PHE A CA 1
ATOM 2274 C C . PHE A 1 294 ? 7.064 -3.167 -19.447 1.00 96.00 294 PHE A C 1
ATOM 2276 O O . PHE A 1 294 ? 7.305 -2.748 -20.576 1.00 96.00 294 PHE A O 1
ATOM 2283 N N . LEU A 1 295 ? 5.937 -2.864 -18.796 1.00 96.06 295 LEU A N 1
ATOM 2284 C CA . LEU A 1 295 ? 4.944 -1.923 -19.323 1.00 96.06 295 LEU A CA 1
ATOM 2285 C C . LEU A 1 295 ? 5.565 -0.544 -19.580 1.00 96.06 295 LEU A C 1
ATOM 2287 O O . LEU A 1 295 ? 5.301 0.065 -20.611 1.00 96.06 295 LEU A O 1
ATOM 2291 N N . ASP A 1 296 ? 6.415 -0.069 -18.670 1.00 92.50 296 ASP A N 1
ATOM 2292 C CA . ASP A 1 296 ? 7.158 1.190 -18.811 1.00 92.50 296 ASP A CA 1
ATOM 2293 C C . ASP A 1 296 ? 8.124 1.175 -19.993 1.00 92.50 296 ASP A C 1
ATOM 2295 O O . ASP A 1 296 ? 8.151 2.126 -20.763 1.00 92.50 296 ASP A O 1
ATOM 2299 N N . ALA A 1 297 ? 8.842 0.069 -20.205 1.00 91.75 297 ALA A N 1
ATOM 2300 C CA . ALA A 1 297 ? 9.727 -0.092 -21.360 1.00 91.75 297 ALA A CA 1
ATOM 2301 C C . ALA A 1 297 ? 8.996 -0.025 -22.719 1.00 91.75 297 ALA A C 1
ATOM 2303 O O . ALA A 1 297 ? 9.650 0.132 -23.747 1.00 91.75 297 ALA A O 1
ATOM 2304 N N . HIS A 1 298 ? 7.664 -0.131 -22.716 1.00 93.12 298 HIS A N 1
ATOM 2305 C CA . HIS A 1 298 ? 6.797 -0.021 -23.891 1.00 93.12 298 HIS A CA 1
ATOM 2306 C C . HIS A 1 298 ? 5.913 1.237 -23.868 1.00 93.12 298 HIS A C 1
ATOM 2308 O O . HIS A 1 298 ? 4.969 1.331 -24.653 1.00 93.12 298 HIS A O 1
ATOM 2314 N N . ASP A 1 299 ? 6.165 2.176 -22.947 1.00 90.62 299 ASP A N 1
ATOM 2315 C CA . ASP A 1 299 ? 5.356 3.383 -22.738 1.00 90.62 299 ASP A CA 1
ATOM 2316 C C . ASP A 1 299 ? 3.868 3.081 -22.451 1.00 90.62 299 ASP A C 1
ATOM 2318 O O . ASP A 1 299 ? 2.965 3.850 -22.790 1.00 90.62 299 ASP A O 1
ATOM 2322 N N . ARG A 1 300 ? 3.583 1.935 -21.813 1.00 94.56 300 ARG A N 1
ATOM 2323 C CA . ARG A 1 300 ? 2.219 1.430 -21.590 1.00 94.56 300 ARG A CA 1
ATOM 2324 C C . ARG A 1 300 ? 1.686 1.576 -20.171 1.00 94.56 300 ARG A C 1
ATOM 2326 O O . ARG A 1 300 ? 0.525 1.252 -19.971 1.00 94.56 300 ARG A O 1
ATOM 2333 N N . VAL A 1 301 ? 2.445 2.079 -19.191 1.00 92.50 301 VAL A N 1
ATOM 2334 C CA . VAL A 1 301 ? 1.977 2.135 -17.782 1.00 92.50 301 VAL A CA 1
ATOM 2335 C C . VAL A 1 301 ? 0.642 2.874 -17.638 1.00 92.50 301 VAL A C 1
ATOM 2337 O O . VAL A 1 301 ? -0.286 2.343 -17.032 1.00 92.50 301 VAL A O 1
ATOM 2340 N N . HIS A 1 302 ? 0.529 4.073 -18.216 1.00 90.12 302 HIS A N 1
ATOM 2341 C CA . HIS A 1 302 ? -0.702 4.864 -18.158 1.00 90.12 302 HIS A CA 1
ATOM 2342 C C . HIS A 1 302 ? -1.885 4.197 -18.884 1.00 90.12 302 HIS A C 1
ATOM 2344 O O . HIS A 1 302 ? -2.883 3.917 -18.215 1.00 90.12 302 HIS A O 1
ATOM 2350 N N . PRO A 1 303 ? -1.797 3.873 -20.195 1.00 93.62 303 PRO A N 1
ATOM 2351 C CA . PRO A 1 303 ? -2.921 3.246 -20.892 1.00 93.62 303 PRO A CA 1
ATOM 2352 C C . PRO A 1 303 ? -3.288 1.879 -20.299 1.00 93.62 303 PRO A C 1
ATOM 2354 O O . PRO A 1 303 ? -4.463 1.526 -20.270 1.00 93.62 303 PRO A O 1
ATOM 2357 N N . TRP A 1 304 ? -2.318 1.126 -19.766 1.00 97.88 304 TRP A N 1
ATOM 2358 C CA . TRP A 1 304 ? -2.583 -0.139 -19.077 1.00 97.88 304 TRP A CA 1
ATOM 2359 C C . TRP A 1 304 ? -3.387 0.069 -17.800 1.00 97.88 304 TRP A C 1
ATOM 2361 O O . TRP A 1 304 ? -4.363 -0.640 -17.570 1.00 97.88 304 TRP A O 1
ATOM 2371 N N . TYR A 1 305 ? -3.003 1.037 -16.968 1.00 96.69 305 TYR A N 1
ATOM 2372 C CA . TYR A 1 305 ? -3.706 1.280 -15.716 1.00 96.69 305 TYR A CA 1
ATOM 2373 C C . TYR A 1 305 ? -5.134 1.791 -15.953 1.00 96.69 305 TYR A C 1
ATOM 2375 O O . TYR A 1 305 ? -6.058 1.389 -15.242 1.00 96.69 305 TYR A O 1
ATOM 2383 N N . GLU A 1 306 ? -5.334 2.628 -16.975 1.00 94.94 306 GLU A N 1
ATOM 2384 C CA . GLU A 1 306 ? -6.663 3.073 -17.403 1.00 94.94 306 GLU A CA 1
ATOM 2385 C C . GLU A 1 306 ? -7.515 1.894 -17.902 1.00 94.94 306 GLU A C 1
ATOM 2387 O O . GLU A 1 306 ? -8.642 1.702 -17.431 1.00 94.94 306 GLU A O 1
ATOM 2392 N N . ALA A 1 307 ? -6.963 1.059 -18.790 1.00 97.44 307 ALA A N 1
ATOM 2393 C CA . ALA A 1 307 ? -7.628 -0.144 -19.284 1.00 97.44 307 ALA A CA 1
ATOM 2394 C C . ALA A 1 307 ? -7.970 -1.110 -18.142 1.00 97.44 307 ALA A C 1
ATOM 2396 O O . ALA A 1 307 ? -9.083 -1.633 -18.087 1.00 97.44 307 ALA A O 1
ATOM 2397 N N . TYR A 1 308 ? -7.059 -1.290 -17.185 1.00 98.19 308 TYR A N 1
ATOM 2398 C CA . TYR A 1 308 ? -7.282 -2.096 -15.991 1.00 98.19 308 TYR A CA 1
ATOM 2399 C C . TYR A 1 308 ? -8.450 -1.565 -15.161 1.00 98.19 308 TYR A C 1
ATOM 2401 O O . TYR A 1 308 ? -9.378 -2.313 -14.865 1.00 98.19 308 TYR A O 1
ATOM 2409 N N . CYS A 1 309 ? -8.462 -0.270 -14.830 1.00 95.81 309 CYS A N 1
ATOM 2410 C CA . CYS A 1 309 ? -9.547 0.306 -14.035 1.00 95.81 309 CYS A CA 1
ATOM 2411 C C . CYS A 1 309 ? -10.905 0.181 -14.747 1.00 95.81 309 CYS A C 1
ATOM 2413 O O . CYS A 1 309 ? -11.922 -0.037 -14.090 1.00 95.81 309 CYS A O 1
ATOM 2415 N N . ARG A 1 310 ? -10.941 0.291 -16.082 1.00 96.00 310 ARG A N 1
ATOM 2416 C CA . ARG A 1 310 ? -12.167 0.140 -16.881 1.00 96.00 310 ARG A CA 1
ATOM 2417 C C . ARG A 1 310 ? -12.638 -1.314 -16.984 1.00 96.00 310 ARG A C 1
ATOM 2419 O O . ARG A 1 310 ? -13.841 -1.551 -16.984 1.00 96.00 310 ARG A O 1
ATOM 2426 N N . THR A 1 311 ? -11.718 -2.271 -17.092 1.00 96.00 311 THR A N 1
ATOM 2427 C CA . THR A 1 311 ? -12.025 -3.703 -17.283 1.00 96.00 311 THR A CA 1
ATOM 2428 C C . THR A 1 311 ? -12.087 -4.502 -15.981 1.00 96.00 311 THR A C 1
ATOM 2430 O O . THR A 1 311 ? -12.410 -5.686 -16.021 1.00 96.00 311 THR A O 1
ATOM 2433 N N . HIS A 1 312 ? -11.838 -3.869 -14.828 1.00 95.38 312 HIS A N 1
ATOM 2434 C CA . HIS A 1 312 ? -11.743 -4.517 -13.513 1.00 95.38 312 HIS A C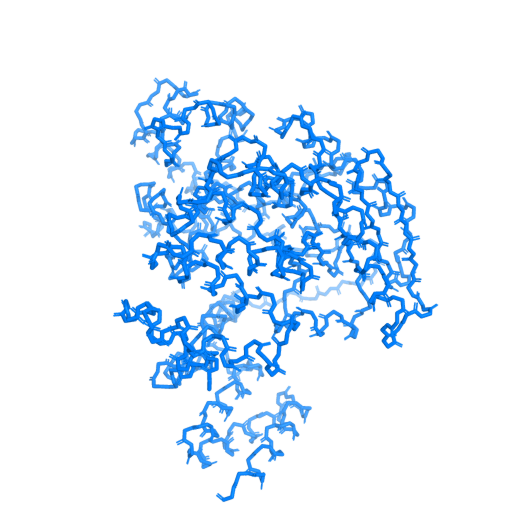A 1
ATOM 2435 C C . HIS A 1 312 ? -12.920 -5.439 -13.168 1.00 95.38 312 HIS A C 1
ATOM 2437 O O . HIS A 1 312 ? -12.699 -6.529 -12.648 1.00 95.38 312 HIS A O 1
ATOM 2443 N N . ASP A 1 313 ? -14.155 -5.034 -13.477 1.00 90.81 313 ASP A N 1
ATOM 2444 C CA . ASP A 1 313 ? -15.348 -5.841 -13.182 1.00 90.81 313 ASP A CA 1
ATOM 2445 C C . ASP A 1 313 ? -15.441 -7.110 -14.056 1.00 90.81 313 ASP A C 1
ATOM 2447 O O . ASP A 1 313 ? -16.043 -8.102 -13.642 1.00 90.81 313 ASP A O 1
ATOM 2451 N N . GLU A 1 314 ? -14.852 -7.089 -15.257 1.00 94.00 314 GLU A N 1
ATOM 2452 C CA . GLU A 1 314 ? -14.805 -8.228 -16.186 1.00 94.00 314 GLU A CA 1
ATOM 2453 C C . GLU A 1 314 ? -13.628 -9.159 -15.871 1.00 94.00 314 GLU A C 1
ATOM 2455 O O . GLU A 1 314 ? -13.777 -10.381 -15.899 1.00 94.00 314 GLU A O 1
ATOM 2460 N N . ASP A 1 315 ? -12.468 -8.578 -15.561 1.00 95.81 315 ASP A N 1
ATOM 2461 C CA . ASP A 1 315 ? -11.250 -9.293 -15.199 1.00 95.81 315 ASP A CA 1
ATOM 2462 C C . ASP A 1 315 ? -10.488 -8.572 -14.068 1.00 95.81 315 ASP A C 1
ATOM 2464 O O . ASP A 1 315 ? -9.627 -7.719 -14.318 1.00 95.81 315 ASP A O 1
ATOM 2468 N N . PRO A 1 316 ? -10.743 -8.951 -12.802 1.00 89.69 316 PRO A N 1
ATOM 2469 C CA . PRO A 1 316 ? -10.037 -8.388 -11.655 1.00 89.69 316 PRO A CA 1
ATOM 2470 C C . PRO A 1 316 ?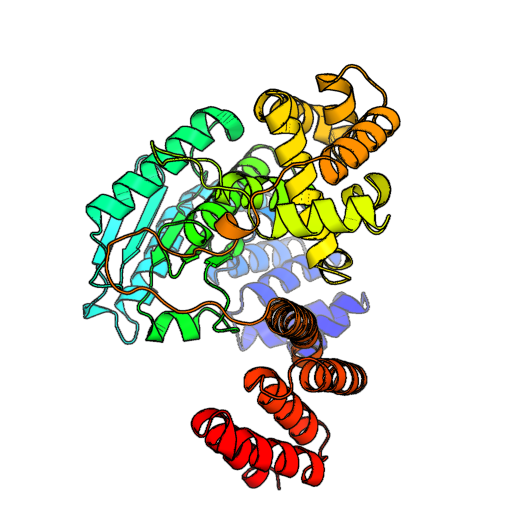 -8.543 -8.732 -11.610 1.00 89.69 316 PRO A C 1
ATOM 2472 O O . PRO A 1 316 ? -7.811 -8.127 -10.826 1.00 89.69 316 PRO A O 1
ATOM 2475 N N . SER A 1 317 ? -8.081 -9.721 -12.387 1.00 93.25 317 SER A N 1
ATOM 2476 C CA . SER A 1 317 ? -6.675 -10.128 -12.399 1.00 93.25 317 SER A CA 1
ATOM 2477 C C . SER A 1 317 ? -5.805 -9.112 -13.140 1.00 93.25 317 SER A C 1
ATOM 2479 O O . SER A 1 317 ? -4.624 -8.971 -12.816 1.00 93.25 317 SER A O 1
ATOM 2481 N N . GLY A 1 318 ? -6.391 -8.416 -14.120 1.00 94.69 318 GLY A N 1
ATOM 2482 C CA . GLY A 1 318 ? -5.737 -7.443 -14.987 1.00 94.69 318 GLY A CA 1
ATOM 2483 C C . GLY A 1 318 ? -5.061 -8.021 -16.229 1.00 94.69 318 GLY A C 1
ATOM 2484 O O . GLY A 1 318 ? -4.367 -7.277 -16.920 1.00 94.69 318 GLY A O 1
ATOM 2485 N N . ALA A 1 319 ? -5.269 -9.305 -16.538 1.00 95.94 319 ALA A N 1
ATOM 2486 C CA . ALA A 1 319 ? -4.737 -9.930 -17.747 1.00 95.94 319 ALA A CA 1
ATOM 2487 C C . ALA A 1 319 ? -5.329 -9.282 -19.006 1.00 95.94 319 ALA A C 1
ATOM 2489 O O . ALA A 1 319 ? -4.584 -8.856 -19.884 1.00 95.94 319 ALA A O 1
ATOM 2490 N N . ARG A 1 320 ? -6.652 -9.100 -19.042 1.00 96.69 320 ARG A N 1
ATOM 2491 C CA . ARG A 1 320 ? -7.390 -8.458 -20.140 1.00 96.69 320 ARG A CA 1
ATOM 2492 C C . ARG A 1 320 ? -6.890 -7.049 -20.444 1.00 96.69 320 ARG A C 1
ATOM 2494 O O . ARG A 1 320 ? -6.815 -6.658 -21.601 1.00 96.69 320 ARG A O 1
ATOM 2501 N N . ALA A 1 321 ? -6.525 -6.294 -19.411 1.00 97.88 321 ALA A N 1
ATOM 2502 C CA . ALA A 1 321 ? -5.967 -4.957 -19.576 1.00 97.88 321 ALA A CA 1
ATOM 2503 C C . ALA A 1 321 ? -4.594 -4.978 -20.257 1.00 97.88 321 ALA A C 1
ATOM 2505 O O . ALA A 1 321 ? -4.284 -4.074 -21.026 1.00 97.88 321 ALA A O 1
ATOM 2506 N N . ILE A 1 322 ? -3.778 -6.001 -19.985 1.00 98.00 322 ILE A N 1
ATOM 2507 C CA . ILE A 1 322 ? -2.501 -6.202 -20.676 1.00 98.00 322 ILE A CA 1
ATOM 2508 C C . ILE A 1 322 ? -2.758 -6.604 -22.133 1.00 98.00 322 ILE A C 1
ATOM 2510 O O . ILE A 1 322 ? -2.183 -5.999 -23.031 1.00 98.00 322 ILE A O 1
ATOM 2514 N N . GLU A 1 323 ? -3.664 -7.552 -22.381 1.00 97.88 323 GLU A N 1
ATOM 2515 C CA . GLU A 1 323 ? -4.029 -7.955 -23.749 1.00 97.88 323 GLU A CA 1
ATOM 2516 C C . GLU A 1 323 ? -4.515 -6.769 -24.581 1.00 97.88 323 GLU A C 1
ATOM 2518 O O . GLU A 1 323 ? -4.108 -6.606 -25.725 1.00 97.88 323 GLU A O 1
ATOM 2523 N N . GLU A 1 324 ? -5.332 -5.895 -23.992 1.00 97.88 324 GLU A N 1
ATOM 2524 C CA . GLU A 1 324 ? -5.868 -4.731 -24.690 1.00 97.88 324 GLU A CA 1
ATOM 2525 C C . GLU A 1 324 ? -4.782 -3.732 -25.113 1.00 97.88 324 GLU A C 1
ATOM 2527 O O . GLU A 1 324 ? -4.833 -3.206 -26.223 1.00 97.88 324 GLU A O 1
ATOM 2532 N N . VAL A 1 325 ? -3.792 -3.453 -24.258 1.00 97.88 325 VAL A N 1
ATOM 2533 C CA . VAL A 1 325 ? -2.772 -2.437 -24.580 1.00 97.88 325 VAL A CA 1
ATOM 2534 C C . VAL A 1 325 ? -1.668 -2.936 -25.506 1.00 97.88 325 VAL A C 1
ATOM 2536 O O . VAL A 1 325 ? -0.989 -2.109 -26.124 1.00 97.88 325 VAL A O 1
ATOM 2539 N N . PHE A 1 326 ? -1.484 -4.254 -25.599 1.00 97.06 326 PHE A N 1
ATOM 2540 C CA . PHE A 1 326 ? -0.528 -4.887 -26.510 1.00 97.06 326 PHE A CA 1
ATOM 2541 C C . PHE A 1 326 ? -1.177 -5.449 -27.781 1.00 97.06 326 PHE A C 1
ATOM 2543 O O . PHE A 1 326 ? -0.455 -5.674 -28.744 1.00 97.06 326 PHE A O 1
ATOM 2550 N N . ASP A 1 327 ? -2.501 -5.628 -27.808 1.00 96.94 327 ASP A N 1
ATOM 2551 C CA . ASP A 1 327 ? -3.236 -6.301 -28.893 1.00 96.94 327 ASP A CA 1
ATOM 2552 C C . ASP A 1 327 ? -2.732 -7.737 -29.156 1.00 96.94 327 ASP A C 1
ATOM 2554 O O . ASP A 1 327 ? -2.694 -8.228 -30.284 1.00 96.94 327 ASP A O 1
ATOM 2558 N N . GLU A 1 328 ? -2.327 -8.429 -28.087 1.00 96.62 328 GLU A N 1
ATOM 2559 C CA . GLU A 1 328 ? -1.791 -9.792 -28.126 1.00 96.62 328 GLU A CA 1
ATOM 2560 C C . GLU A 1 328 ? -2.318 -10.642 -26.957 1.00 96.62 328 GLU A C 1
ATOM 2562 O O . GLU A 1 328 ? -2.646 -10.105 -25.899 1.00 96.62 328 GLU A O 1
ATOM 2567 N N . PRO A 1 329 ? -2.382 -11.983 -27.094 1.00 95.44 329 PRO A N 1
ATOM 2568 C CA . PRO A 1 329 ? -2.751 -12.857 -25.984 1.00 95.44 329 PRO A CA 1
ATOM 2569 C C . PRO A 1 329 ? -1.765 -12.753 -24.818 1.00 95.44 329 PRO A C 1
ATOM 2571 O O . PRO A 1 329 ? -0.548 -12.798 -25.018 1.00 95.44 329 PRO A O 1
ATOM 2574 N N . VAL A 1 330 ? -2.275 -12.750 -23.585 1.00 96.06 330 VAL A N 1
ATOM 2575 C CA . VAL A 1 330 ? -1.472 -12.542 -22.367 1.00 96.06 330 VAL A CA 1
ATOM 2576 C C . VAL A 1 330 ? -0.304 -13.529 -22.239 1.00 96.06 330 VAL A C 1
ATOM 2578 O O . VAL A 1 330 ? 0.776 -13.174 -21.774 1.00 96.06 330 VAL A O 1
ATOM 2581 N N . ALA A 1 331 ? -0.484 -14.762 -22.719 1.00 91.81 331 ALA A N 1
ATOM 2582 C CA . ALA A 1 331 ? 0.549 -15.794 -22.709 1.00 91.81 331 ALA A CA 1
ATOM 2583 C C . ALA A 1 331 ? 1.725 -15.493 -23.659 1.00 91.81 331 ALA A C 1
ATOM 2585 O O . ALA A 1 331 ? 2.857 -15.872 -23.363 1.00 91.81 331 ALA A O 1
ATOM 2586 N N . ALA A 1 332 ? 1.482 -14.826 -24.793 1.00 92.00 332 ALA A N 1
ATOM 2587 C CA . ALA A 1 332 ? 2.546 -14.406 -25.706 1.00 92.00 332 ALA A CA 1
ATOM 2588 C C . ALA A 1 332 ? 3.379 -13.280 -25.076 1.00 92.00 332 ALA A C 1
ATOM 2590 O O . ALA A 1 332 ? 4.609 -13.355 -25.054 1.00 92.00 332 ALA A O 1
ATOM 2591 N N . ILE A 1 333 ? 2.696 -12.319 -24.453 1.00 97.69 333 ILE A N 1
ATOM 2592 C CA . ILE A 1 333 ? 3.312 -11.185 -23.760 1.00 97.69 333 ILE A CA 1
ATOM 2593 C C . ILE A 1 333 ? 4.124 -11.669 -22.548 1.00 97.69 333 ILE A C 1
ATOM 2595 O O . ILE A 1 333 ? 5.238 -11.200 -22.330 1.00 97.69 333 ILE A O 1
ATOM 2599 N N . GLU A 1 334 ? 3.640 -12.663 -21.791 1.00 97.31 334 GLU A N 1
ATOM 2600 C CA . GLU A 1 334 ? 4.411 -13.264 -20.691 1.00 97.31 334 GLU A CA 1
ATOM 2601 C C . GLU A 1 334 ? 5.744 -13.860 -21.187 1.00 97.31 334 GLU A C 1
ATOM 2603 O O . GLU A 1 334 ? 6.780 -13.721 -20.528 1.00 97.31 334 GLU A O 1
ATOM 2608 N N . LEU A 1 335 ? 5.751 -14.524 -22.348 1.00 92.75 335 LEU A N 1
ATOM 2609 C CA . LEU A 1 335 ? 6.977 -15.090 -22.920 1.00 92.75 335 LEU A CA 1
ATOM 2610 C C . LEU A 1 335 ? 7.971 -13.998 -23.325 1.00 92.75 335 LEU A C 1
ATOM 2612 O O . LEU A 1 335 ? 9.173 -14.161 -23.097 1.00 92.75 335 LEU A O 1
ATOM 2616 N N . GLU A 1 336 ? 7.488 -12.901 -23.905 1.00 97.12 336 GLU A N 1
ATOM 2617 C CA . GLU A 1 336 ? 8.317 -11.736 -24.216 1.00 97.12 336 GLU A CA 1
ATOM 2618 C C . GLU A 1 336 ? 8.870 -11.094 -22.942 1.00 97.12 336 GLU A C 1
ATOM 2620 O O . GLU A 1 336 ? 10.080 -10.897 -22.829 1.00 97.12 336 GLU A O 1
ATOM 2625 N N . TRP A 1 337 ? 8.017 -10.873 -21.942 1.00 97.56 337 TRP A N 1
ATOM 2626 C CA . TRP A 1 337 ? 8.398 -10.349 -20.635 1.00 97.56 337 TRP A CA 1
ATOM 2627 C C . TRP A 1 337 ? 9.504 -11.181 -19.976 1.00 97.56 337 TRP A C 1
ATOM 2629 O O . TRP A 1 337 ? 10.495 -10.628 -19.498 1.00 97.56 337 TRP A O 1
ATOM 2639 N N . ARG A 1 338 ? 9.401 -12.516 -20.002 1.00 96.62 338 ARG A N 1
ATOM 2640 C CA . ARG A 1 338 ? 10.437 -13.417 -19.465 1.00 96.62 338 ARG A CA 1
ATOM 2641 C C . ARG A 1 338 ? 11.776 -13.250 -20.178 1.00 96.62 338 ARG A C 1
ATOM 2643 O O . ARG A 1 338 ? 12.814 -13.210 -19.514 1.00 96.62 338 ARG A O 1
ATOM 2650 N N . ARG A 1 339 ? 11.765 -13.157 -21.513 1.00 94.75 339 ARG A N 1
ATOM 2651 C CA . ARG A 1 339 ? 12.986 -12.925 -22.305 1.00 94.75 339 ARG A CA 1
ATOM 2652 C C . ARG A 1 339 ? 13.582 -11.565 -21.983 1.00 94.75 339 ARG A C 1
ATOM 2654 O O . ARG A 1 339 ? 14.759 -11.493 -21.645 1.00 94.75 339 ARG A O 1
ATOM 2661 N N . TRP A 1 340 ? 12.749 -10.528 -21.979 1.00 96.38 340 TRP A N 1
ATOM 2662 C CA . TRP A 1 340 ? 13.145 -9.180 -21.602 1.00 96.38 340 TRP A CA 1
ATOM 2663 C C . TRP A 1 340 ? 13.806 -9.166 -20.221 1.00 96.38 340 TRP A C 1
ATOM 2665 O O . TRP A 1 340 ? 14.934 -8.698 -20.094 1.00 96.38 340 TRP A O 1
ATOM 2675 N N . CYS A 1 341 ? 13.185 -9.775 -19.204 1.00 94.31 341 CYS A N 1
ATOM 2676 C CA . CYS A 1 341 ? 13.776 -9.904 -17.873 1.00 94.31 341 CYS A CA 1
ATOM 2677 C C . CYS A 1 341 ? 15.157 -10.566 -17.914 1.00 94.31 341 CYS A C 1
ATOM 2679 O O . CYS A 1 341 ? 16.085 -10.047 -17.301 1.00 94.31 341 CYS A O 1
ATOM 2681 N N . ALA A 1 342 ? 15.318 -11.681 -18.632 1.00 92.12 342 ALA A N 1
ATOM 2682 C CA . ALA A 1 342 ? 16.582 -12.415 -18.703 1.00 92.12 342 ALA A CA 1
ATOM 2683 C C . ALA A 1 342 ? 17.697 -11.651 -19.448 1.00 92.12 342 ALA A C 1
ATOM 2685 O O . ALA A 1 342 ? 18.884 -11.796 -19.119 1.00 92.12 342 ALA A O 1
ATOM 2686 N N . GLU A 1 343 ? 17.330 -10.839 -20.438 1.00 93.12 343 GLU A N 1
ATOM 2687 C CA . GLU A 1 343 ? 18.248 -10.114 -21.322 1.00 93.12 343 GLU A CA 1
ATOM 2688 C C . GLU A 1 343 ? 18.628 -8.722 -20.800 1.00 93.12 343 GLU A C 1
ATOM 2690 O O . GLU A 1 343 ? 19.620 -8.150 -21.258 1.00 93.12 343 GLU A O 1
ATOM 2695 N N . ARG A 1 344 ? 17.914 -8.191 -19.795 1.00 86.69 344 ARG A N 1
ATOM 2696 C CA . ARG A 1 344 ? 18.210 -6.880 -19.201 1.00 86.69 344 ARG A CA 1
ATOM 2697 C C . ARG A 1 344 ? 19.667 -6.756 -18.754 1.00 86.69 344 ARG A C 1
ATOM 2699 O O . ARG A 1 344 ? 20.146 -7.456 -17.853 1.00 86.69 344 ARG A O 1
ATOM 2706 N N . VAL A 1 345 ? 20.354 -5.781 -19.346 1.00 83.56 345 VAL A N 1
ATOM 2707 C CA . VAL A 1 345 ? 21.677 -5.338 -18.909 1.00 83.56 345 VAL A CA 1
ATOM 2708 C C . VAL A 1 345 ? 21.484 -4.413 -17.716 1.00 83.56 345 VAL A C 1
ATOM 2710 O O . VAL A 1 345 ? 20.960 -3.311 -17.844 1.00 83.56 345 VAL A O 1
ATOM 2713 N N . ILE A 1 346 ? 21.885 -4.894 -16.544 1.00 81.44 346 ILE A N 1
ATOM 2714 C CA . ILE A 1 346 ? 21.823 -4.142 -15.295 1.00 81.44 346 ILE A CA 1
ATOM 2715 C C . ILE A 1 346 ? 23.249 -3.968 -14.803 1.00 81.44 346 ILE A C 1
ATOM 2717 O O . ILE A 1 346 ? 23.945 -4.963 -14.575 1.00 81.44 346 ILE A O 1
ATOM 2721 N N . ASP A 1 347 ? 23.665 -2.714 -14.641 1.00 74.00 347 ASP A N 1
ATOM 2722 C CA . ASP A 1 347 ? 24.928 -2.393 -13.995 1.00 74.00 347 ASP A CA 1
ATOM 2723 C C . ASP A 1 347 ? 24.820 -2.702 -12.500 1.00 74.00 347 ASP A C 1
ATOM 2725 O O . ASP A 1 347 ? 24.267 -1.930 -11.721 1.00 74.00 347 ASP A O 1
ATOM 2729 N N . VAL A 1 348 ? 25.335 -3.867 -12.109 1.00 66.31 348 VAL A N 1
ATOM 2730 C CA . VAL A 1 348 ? 25.313 -4.351 -10.723 1.00 66.31 348 VAL A CA 1
ATOM 2731 C C . VAL A 1 348 ? 26.026 -3.403 -9.758 1.00 66.31 348 VAL A C 1
ATOM 2733 O O . VAL A 1 348 ? 25.665 -3.373 -8.587 1.00 66.31 348 VAL A O 1
ATOM 2736 N N . ALA A 1 349 ? 26.985 -2.595 -10.231 1.00 61.16 349 ALA A N 1
ATOM 2737 C CA . ALA A 1 349 ? 27.670 -1.612 -9.392 1.00 61.16 349 ALA A CA 1
ATOM 2738 C C . ALA A 1 349 ? 26.753 -0.445 -8.990 1.00 61.16 349 ALA A C 1
ATOM 2740 O O . ALA A 1 349 ? 27.037 0.255 -8.021 1.00 61.16 349 ALA A O 1
ATOM 2741 N N . MET A 1 350 ? 25.651 -0.252 -9.717 1.00 57.62 350 MET A N 1
ATOM 2742 C CA . MET A 1 350 ? 24.653 0.784 -9.457 1.00 57.62 350 MET A CA 1
ATOM 2743 C C . MET A 1 350 ? 23.466 0.284 -8.620 1.00 57.62 350 MET A C 1
ATOM 2745 O O . MET A 1 350 ? 22.650 1.104 -8.210 1.00 57.62 350 MET A O 1
ATOM 2749 N N . VAL A 1 351 ? 23.363 -1.028 -8.360 1.00 57.16 351 VAL A N 1
ATOM 2750 C CA . VAL A 1 351 ? 22.197 -1.636 -7.686 1.00 57.16 351 VAL A CA 1
ATOM 2751 C C . VAL A 1 351 ? 22.286 -1.612 -6.148 1.00 57.16 351 VAL A C 1
ATOM 2753 O O . VAL A 1 351 ? 21.281 -1.775 -5.470 1.00 57.16 351 VAL A O 1
ATOM 2756 N N . GLU A 1 352 ? 23.433 -1.283 -5.560 1.00 53.53 352 GLU A N 1
ATOM 2757 C CA . GLU A 1 352 ? 23.562 -1.047 -4.113 1.00 53.53 352 GLU A CA 1
ATOM 2758 C C . GLU A 1 352 ? 24.362 0.231 -3.832 1.00 53.53 352 GLU A C 1
ATOM 2760 O O . GLU A 1 352 ? 25.506 0.205 -3.381 1.00 53.53 352 GLU A O 1
ATOM 2765 N N . ALA A 1 353 ? 23.740 1.383 -4.068 1.00 34.50 353 ALA A N 1
ATOM 2766 C CA . ALA A 1 353 ? 24.182 2.640 -3.474 1.00 34.50 353 ALA A CA 1
ATOM 2767 C C . ALA A 1 353 ? 22.975 3.361 -2.854 1.00 34.50 353 ALA A C 1
ATOM 2769 O O . ALA A 1 353 ? 22.342 4.170 -3.535 1.00 34.50 353 ALA A O 1
ATOM 2770 N N . PRO A 1 354 ? 22.614 3.076 -1.587 1.00 36.06 354 PRO A N 1
ATOM 2771 C CA . PRO A 1 354 ? 21.622 3.877 -0.894 1.00 36.06 354 PRO A CA 1
ATOM 2772 C C . PRO A 1 354 ? 22.225 5.233 -0.490 1.00 36.06 354 PRO A C 1
ATOM 2774 O O . PRO A 1 354 ? 23.371 5.319 -0.051 1.00 36.06 354 PRO A O 1
ATOM 2777 N N . ASP A 1 355 ? 21.406 6.272 -0.653 1.00 34.75 355 ASP A N 1
ATOM 2778 C CA . ASP A 1 355 ? 21.581 7.666 -0.236 1.00 34.75 355 ASP A CA 1
ATOM 2779 C C . ASP A 1 355 ? 22.693 8.480 -0.921 1.00 34.75 355 ASP A C 1
ATOM 2781 O O . ASP A 1 355 ? 23.715 8.853 -0.346 1.00 34.75 355 ASP A O 1
ATOM 2785 N N . ARG A 1 356 ? 22.397 8.930 -2.150 1.00 33.56 356 ARG A N 1
ATOM 2786 C CA . ARG A 1 356 ? 22.815 10.269 -2.602 1.00 33.56 356 ARG A CA 1
ATOM 2787 C C . ARG A 1 356 ? 21.716 11.294 -2.319 1.00 33.56 356 ARG A C 1
ATOM 2789 O O . ARG A 1 356 ? 21.222 11.954 -3.224 1.00 33.56 356 ARG A O 1
ATOM 2796 N N . ALA A 1 357 ? 21.394 11.465 -1.044 1.00 33.72 357 ALA A N 1
ATOM 2797 C CA . ALA A 1 357 ? 20.867 12.724 -0.541 1.00 33.72 357 ALA A CA 1
ATOM 2798 C C . ALA A 1 357 ? 21.843 13.231 0.530 1.00 33.72 357 ALA A C 1
ATOM 2800 O O . ALA A 1 357 ? 21.900 12.715 1.637 1.00 33.72 357 ALA A O 1
ATOM 2801 N N . MET A 1 358 ? 22.629 14.237 0.134 1.00 29.55 358 MET A N 1
ATOM 2802 C CA . MET A 1 358 ? 23.597 15.019 0.920 1.00 29.55 358 MET A CA 1
ATOM 2803 C C . MET A 1 358 ? 24.903 14.313 1.357 1.00 29.55 358 MET A C 1
ATOM 2805 O O . MET A 1 358 ? 24.946 13.343 2.099 1.00 29.55 358 MET A O 1
ATOM 2809 N N . ALA A 1 359 ? 26.006 14.860 0.838 1.00 28.97 359 ALA A N 1
ATOM 2810 C CA . ALA A 1 359 ? 27.373 14.345 0.821 1.00 28.97 359 ALA A CA 1
ATOM 2811 C C . ALA A 1 359 ? 28.032 14.002 2.176 1.00 28.97 359 ALA A C 1
ATOM 2813 O O . ALA A 1 359 ? 28.023 14.809 3.101 1.00 28.97 359 ALA A O 1
ATOM 2814 N N . GLY A 1 360 ? 28.814 12.910 2.169 1.00 30.97 360 GLY A N 1
ATOM 2815 C CA . GLY A 1 360 ? 30.084 12.817 2.902 1.00 30.97 360 GLY A CA 1
ATOM 2816 C C . GLY A 1 360 ? 30.324 11.510 3.661 1.00 30.97 360 GLY A C 1
ATOM 2817 O O . GLY A 1 360 ? 29.954 11.430 4.821 1.00 30.97 360 GLY A O 1
ATOM 2818 N N . VAL A 1 361 ? 31.007 10.549 3.015 1.00 28.58 361 VAL A N 1
ATOM 2819 C CA . VAL A 1 361 ? 31.892 9.469 3.540 1.00 28.58 361 VAL A CA 1
ATOM 2820 C C . VAL A 1 361 ? 31.713 8.214 2.669 1.00 28.58 361 VAL A C 1
ATOM 2822 O O . VAL A 1 361 ? 30.611 7.709 2.503 1.00 28.58 361 VAL A O 1
ATOM 2825 N N . ALA A 1 362 ? 32.803 7.715 2.079 1.00 26.69 362 ALA A N 1
ATOM 2826 C CA . ALA A 1 362 ? 32.791 6.531 1.214 1.00 26.69 362 ALA A CA 1
ATOM 2827 C C . ALA A 1 362 ? 33.000 5.238 2.030 1.00 26.69 362 ALA A C 1
ATOM 2829 O O . ALA A 1 362 ? 33.986 5.180 2.772 1.00 26.69 362 ALA A O 1
ATOM 2830 N N . PRO A 1 363 ? 32.177 4.180 1.874 1.00 30.94 363 PRO A N 1
ATOM 2831 C CA . PRO A 1 363 ? 32.466 2.885 2.474 1.00 30.94 363 PRO A CA 1
ATOM 2832 C C . PRO A 1 363 ? 33.016 1.860 1.467 1.00 30.94 363 PRO A C 1
ATOM 2834 O O . PRO A 1 363 ? 32.764 1.902 0.264 1.00 30.94 363 PRO A O 1
ATOM 2837 N N . ARG A 1 364 ? 33.818 0.937 2.008 1.00 32.06 364 ARG A N 1
ATOM 2838 C CA . ARG A 1 364 ? 34.460 -0.199 1.330 1.00 32.06 364 ARG A CA 1
ATOM 2839 C C . ARG A 1 364 ? 33.445 -1.316 1.039 1.00 32.06 364 ARG A C 1
ATOM 2841 O O . ARG A 1 364 ? 32.607 -1.612 1.882 1.00 32.06 364 ARG A O 1
ATOM 2848 N N . THR A 1 365 ? 33.580 -1.972 -0.111 1.00 31.83 365 THR A N 1
ATOM 2849 C CA . THR A 1 365 ? 32.701 -3.045 -0.619 1.00 31.83 365 THR A CA 1
ATOM 2850 C C . THR A 1 365 ? 32.941 -4.415 0.056 1.00 31.83 365 THR A C 1
ATOM 2852 O O . THR A 1 365 ? 34.096 -4.857 0.070 1.00 31.83 365 THR A O 1
ATOM 2855 N N . PRO A 1 366 ? 31.905 -5.125 0.560 1.00 37.28 366 PRO A N 1
ATOM 2856 C CA . PRO A 1 366 ? 32.001 -6.515 1.040 1.00 37.28 366 PRO A CA 1
ATOM 2857 C C . PRO A 1 366 ? 31.900 -7.578 -0.081 1.00 37.28 366 PRO A C 1
ATOM 2859 O O . PRO A 1 366 ? 31.509 -7.277 -1.2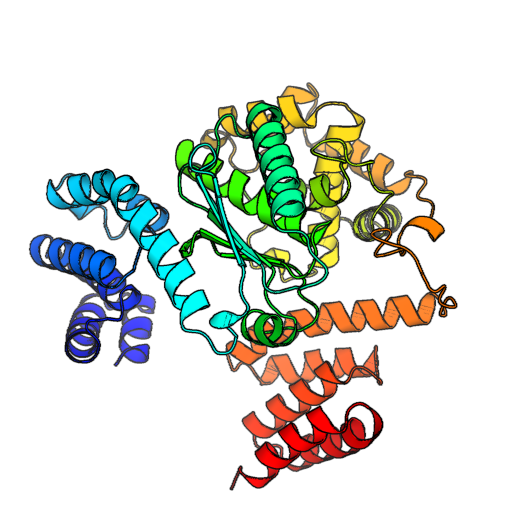05 1.00 37.28 366 PRO A O 1
ATOM 2862 N N . ASP A 1 367 ? 32.241 -8.837 0.239 1.00 37.28 367 ASP A N 1
ATOM 2863 C CA . ASP A 1 367 ? 32.172 -10.017 -0.651 1.00 37.28 367 ASP A CA 1
ATOM 2864 C C . ASP A 1 367 ? 30.723 -10.325 -1.120 1.00 37.28 367 ASP A C 1
ATOM 2866 O O . ASP A 1 367 ? 29.862 -10.605 -0.275 1.00 37.28 367 ASP A O 1
ATOM 2870 N N . PRO A 1 368 ? 30.448 -10.364 -2.443 1.00 37.59 368 PRO A N 1
ATOM 2871 C CA . PRO A 1 368 ? 29.114 -10.592 -3.011 1.00 37.59 368 PRO A CA 1
ATOM 2872 C C . PRO A 1 368 ? 28.414 -11.882 -2.557 1.00 37.59 368 PRO A C 1
ATOM 2874 O O . PRO A 1 368 ? 27.190 -11.914 -2.442 1.00 37.59 368 PRO A O 1
ATOM 2877 N N . LYS A 1 369 ? 29.154 -12.963 -2.270 1.00 39.66 369 LYS A N 1
ATOM 2878 C CA . LYS A 1 369 ? 28.542 -14.228 -1.807 1.00 39.66 369 LYS A CA 1
ATOM 2879 C C . LYS A 1 369 ? 28.117 -14.166 -0.342 1.00 39.66 369 LYS A C 1
ATOM 2881 O O . LYS A 1 369 ? 27.157 -14.829 0.049 1.00 39.66 369 LYS A O 1
ATOM 2886 N N . ALA A 1 370 ? 28.835 -13.391 0.466 1.00 41.59 370 ALA A N 1
ATOM 2887 C CA . ALA A 1 370 ? 28.477 -13.141 1.855 1.00 41.59 370 ALA A CA 1
ATOM 2888 C C . ALA A 1 370 ? 27.288 -12.174 1.949 1.00 41.59 370 ALA A C 1
ATOM 2890 O O . ALA A 1 370 ? 26.413 -12.387 2.782 1.00 41.59 370 ALA A O 1
ATOM 2891 N N . ALA A 1 371 ? 27.223 -11.174 1.063 1.00 44.09 371 ALA A N 1
ATOM 2892 C CA . ALA A 1 371 ? 26.068 -10.287 0.927 1.00 44.09 371 ALA A CA 1
ATOM 2893 C C . ALA A 1 371 ? 24.795 -11.068 0.550 1.00 44.09 371 ALA A C 1
ATOM 2895 O O . ALA A 1 371 ? 23.774 -10.933 1.219 1.00 44.09 371 ALA A O 1
ATOM 2896 N N . TRP A 1 372 ? 24.889 -11.983 -0.424 1.00 37.56 372 TRP A N 1
ATOM 2897 C CA . TRP A 1 372 ? 23.774 -12.848 -0.830 1.00 37.56 372 TRP A CA 1
ATOM 2898 C C . TRP A 1 372 ? 23.223 -13.711 0.315 1.00 37.56 372 TRP A C 1
ATOM 2900 O O . TRP A 1 372 ? 22.019 -13.737 0.547 1.00 37.56 372 TRP A O 1
ATOM 2910 N N . ARG A 1 373 ? 24.093 -14.394 1.074 1.00 45.56 373 ARG A N 1
ATOM 2911 C CA . ARG A 1 373 ? 23.661 -15.246 2.200 1.00 45.56 373 ARG A CA 1
ATOM 2912 C C . ARG A 1 373 ? 23.042 -14.449 3.344 1.00 45.56 373 ARG A C 1
ATOM 2914 O O . ARG A 1 373 ? 22.095 -14.921 3.963 1.00 45.56 373 ARG A O 1
ATOM 2921 N N . ARG A 1 374 ? 23.560 -13.245 3.614 1.00 50.78 374 ARG A N 1
ATOM 2922 C CA . ARG A 1 374 ? 22.981 -12.326 4.606 1.00 50.78 374 ARG A CA 1
ATOM 2923 C C . ARG A 1 374 ? 21.589 -11.870 4.188 1.00 50.78 374 ARG A C 1
ATOM 2925 O O . ARG A 1 374 ? 20.697 -11.833 5.023 1.00 50.78 374 ARG A O 1
ATOM 2932 N N . TRP A 1 375 ? 21.398 -11.585 2.905 1.00 47.34 375 TRP A N 1
ATOM 2933 C CA . TRP A 1 375 ? 20.098 -11.211 2.363 1.00 47.34 375 TRP A CA 1
ATOM 2934 C C . TRP A 1 375 ? 19.101 -12.384 2.361 1.00 47.34 375 TRP A C 1
ATOM 2936 O O . TRP A 1 375 ? 17.958 -12.221 2.773 1.00 47.34 375 TRP A O 1
ATOM 2946 N N . GLU A 1 376 ? 19.534 -13.592 1.987 1.00 43.47 376 GLU A N 1
ATOM 2947 C CA . GLU A 1 376 ? 18.695 -14.800 2.033 1.00 43.47 376 GLU A CA 1
ATOM 2948 C C . GLU A 1 376 ? 18.270 -15.132 3.472 1.00 43.47 376 GLU A C 1
ATOM 2950 O O . GLU A 1 376 ? 17.106 -15.440 3.732 1.00 43.47 376 GLU A O 1
ATOM 2955 N N . ALA A 1 377 ? 19.191 -14.989 4.430 1.00 51.00 377 ALA A N 1
ATOM 2956 C CA . ALA A 1 377 ? 18.882 -15.096 5.850 1.00 51.00 377 ALA A CA 1
ATOM 2957 C C . ALA A 1 377 ? 17.884 -14.020 6.308 1.00 51.00 377 ALA A C 1
ATOM 2959 O O . ALA A 1 377 ? 16.958 -14.334 7.048 1.00 51.00 377 ALA A O 1
ATOM 2960 N N . GLN A 1 378 ? 18.040 -12.776 5.849 1.00 55.53 378 GLN A N 1
ATOM 2961 C CA . GLN A 1 378 ? 17.154 -11.656 6.179 1.00 55.53 378 GLN A CA 1
ATOM 2962 C C . GLN A 1 378 ? 15.719 -11.886 5.672 1.00 55.53 378 GLN A C 1
ATOM 2964 O O . GLN A 1 378 ? 14.767 -11.727 6.431 1.00 55.53 378 GLN A O 1
ATOM 2969 N N . ALA A 1 379 ? 15.547 -12.342 4.430 1.00 46.97 379 ALA A N 1
ATOM 2970 C CA . ALA A 1 379 ? 14.224 -12.652 3.882 1.00 46.97 379 ALA A CA 1
ATOM 2971 C C . ALA A 1 379 ? 13.539 -13.800 4.649 1.00 46.97 379 ALA A C 1
ATOM 2973 O O . ALA A 1 379 ? 12.373 -13.702 5.026 1.00 46.97 379 ALA A O 1
ATOM 2974 N N . LEU A 1 380 ? 14.286 -14.866 4.960 1.00 53.69 380 LEU A N 1
ATOM 2975 C CA . LEU A 1 380 ? 13.781 -15.967 5.787 1.00 53.69 380 LEU A CA 1
ATOM 2976 C C . LEU A 1 380 ? 13.450 -15.513 7.217 1.00 53.69 380 LEU A C 1
ATOM 2978 O O . LEU A 1 380 ? 12.534 -16.052 7.838 1.00 53.69 380 LEU A O 1
ATOM 2982 N N . PHE A 1 381 ? 14.177 -14.530 7.753 1.00 60.59 381 PHE A N 1
ATOM 2983 C CA . PHE A 1 381 ? 13.922 -13.966 9.074 1.00 60.59 381 PHE A CA 1
ATOM 2984 C C . PHE A 1 381 ? 12.588 -13.220 9.121 1.00 60.59 381 PHE A C 1
ATOM 2986 O O . PHE A 1 381 ? 11.804 -13.418 10.055 1.00 60.59 381 PHE A O 1
ATOM 2993 N N . GLU A 1 382 ? 12.290 -12.426 8.094 1.00 56.06 382 GLU A N 1
ATOM 2994 C CA . GLU A 1 382 ? 11.028 -11.694 7.955 1.00 56.06 382 GLU A CA 1
ATOM 2995 C C . GLU A 1 382 ? 9.813 -12.639 7.944 1.00 56.06 382 GLU A C 1
ATOM 2997 O O . GLU A 1 382 ? 8.811 -12.369 8.620 1.00 56.06 382 GLU A O 1
ATOM 3002 N N . ASP A 1 383 ? 9.937 -13.809 7.309 1.00 53.38 383 ASP A N 1
ATOM 3003 C CA . ASP A 1 383 ? 8.900 -14.850 7.281 1.00 53.38 383 ASP A CA 1
ATOM 3004 C C . ASP A 1 383 ? 8.557 -15.388 8.690 1.00 53.38 383 ASP A C 1
ATOM 3006 O O . ASP A 1 383 ? 7.408 -15.746 8.989 1.00 53.38 383 ASP A O 1
ATOM 3010 N N . THR A 1 384 ? 9.521 -15.376 9.620 1.00 58.69 384 THR A N 1
ATOM 3011 C CA . THR A 1 384 ? 9.335 -15.901 10.986 1.00 58.69 384 THR A CA 1
ATOM 3012 C C . THR A 1 384 ? 8.519 -14.979 11.906 1.00 58.69 384 THR A C 1
ATOM 3014 O O . THR A 1 384 ? 7.967 -15.436 12.920 1.00 58.69 384 THR A O 1
ATOM 3017 N N . ARG A 1 385 ? 8.348 -13.692 11.551 1.00 55.75 385 ARG A N 1
ATOM 3018 C CA . ARG A 1 385 ? 7.593 -12.697 12.350 1.00 55.75 385 ARG A CA 1
ATOM 3019 C C . ARG A 1 385 ? 6.102 -13.005 12.438 1.00 55.75 385 ARG A C 1
ATOM 3021 O O . ARG A 1 385 ? 5.483 -12.837 13.496 1.00 55.75 385 ARG A O 1
ATOM 3028 N N . SER A 1 386 ? 5.500 -13.463 11.340 1.00 47.03 386 SER A N 1
ATOM 3029 C CA . SER A 1 386 ? 4.069 -13.794 11.323 1.00 47.03 386 SER A CA 1
ATOM 3030 C C . SER A 1 386 ? 3.773 -15.075 12.104 1.00 47.03 386 SER A C 1
ATOM 3032 O O . SER A 1 386 ? 2.698 -15.204 12.685 1.00 47.03 386 SER A O 1
ATOM 3034 N N . LEU A 1 387 ? 4.718 -16.015 12.136 1.00 53.47 387 LEU A N 1
ATOM 3035 C CA . LEU A 1 387 ? 4.583 -17.271 12.870 1.00 53.47 387 LEU A CA 1
ATOM 3036 C C . LEU A 1 387 ? 4.782 -17.053 14.381 1.00 53.47 387 LEU A C 1
ATOM 3038 O O . LEU A 1 387 ? 4.028 -17.595 15.192 1.00 53.47 387 LEU A O 1
ATOM 3042 N N . SER A 1 388 ? 5.713 -16.165 14.750 1.00 51.72 388 SER A N 1
ATOM 3043 C CA . SER A 1 388 ? 5.975 -15.771 16.142 1.00 51.72 388 SER A CA 1
ATOM 3044 C C . SER A 1 388 ? 4.801 -15.015 16.771 1.00 51.72 388 SER A C 1
ATOM 3046 O O . SER A 1 388 ? 4.449 -15.264 17.923 1.00 51.72 388 SER A O 1
ATOM 3048 N N . SER A 1 389 ? 4.147 -14.127 16.012 1.00 49.84 389 SER A N 1
ATOM 3049 C CA . SER A 1 389 ? 2.946 -13.402 16.464 1.00 49.84 389 SER A CA 1
ATOM 3050 C C . SER A 1 389 ? 1.686 -14.277 16.516 1.00 49.84 389 SER A C 1
ATOM 3052 O O . SER A 1 389 ? 0.774 -13.985 17.289 1.00 49.84 389 SER A O 1
ATOM 3054 N N . ALA A 1 390 ? 1.652 -15.376 15.756 1.00 58.97 390 ALA A N 1
ATOM 3055 C CA . ALA A 1 390 ? 0.597 -16.388 15.804 1.00 58.97 390 ALA A CA 1
ATOM 3056 C C . ALA A 1 390 ? 0.817 -17.469 16.885 1.00 58.97 390 ALA A C 1
ATOM 3058 O O . ALA A 1 390 ? -0.031 -18.347 17.037 1.00 58.97 390 ALA A O 1
ATOM 3059 N N . GLY A 1 391 ? 1.938 -17.436 17.617 1.00 64.50 391 GLY A N 1
ATOM 3060 C CA . GLY A 1 391 ? 2.267 -18.423 18.654 1.00 64.50 391 GLY A CA 1
ATOM 3061 C C . GLY A 1 391 ? 2.580 -19.830 18.127 1.00 64.50 391 GLY A C 1
ATOM 3062 O O . GLY A 1 391 ? 2.566 -20.784 18.901 1.00 64.50 391 GLY A O 1
ATOM 3063 N N . ARG A 1 392 ? 2.856 -19.984 16.824 1.00 73.50 392 ARG A N 1
ATOM 3064 C CA . ARG A 1 392 ? 3.145 -21.275 16.169 1.00 73.50 392 ARG A CA 1
ATOM 3065 C C . ARG A 1 392 ? 4.628 -21.632 16.292 1.00 73.50 392 ARG A C 1
ATOM 3067 O O . ARG A 1 392 ? 5.348 -21.699 15.297 1.00 73.50 392 ARG A O 1
ATOM 3074 N N . TYR A 1 393 ? 5.106 -21.807 17.522 1.00 78.25 393 TYR A N 1
ATOM 3075 C CA . TYR A 1 393 ? 6.540 -21.959 17.797 1.00 78.25 393 TYR A CA 1
ATOM 3076 C C . TYR A 1 393 ? 7.171 -23.218 17.177 1.00 78.25 393 TYR A C 1
ATOM 3078 O O . TYR A 1 393 ? 8.354 -23.189 16.843 1.00 78.25 393 TYR A O 1
ATOM 3086 N N . ASP A 1 394 ? 6.372 -24.257 16.921 1.00 72.44 394 ASP A N 1
ATOM 3087 C CA . ASP A 1 394 ? 6.808 -25.501 16.267 1.00 72.44 394 ASP A CA 1
ATOM 3088 C C . ASP A 1 394 ? 7.308 -25.285 14.825 1.00 72.44 394 ASP A C 1
ATOM 3090 O O . ASP A 1 394 ? 8.126 -26.052 14.324 1.00 72.44 394 ASP A O 1
ATOM 3094 N N . GLU A 1 395 ? 6.857 -24.215 14.164 1.00 71.38 395 GLU A N 1
ATOM 3095 C CA . GLU A 1 395 ? 7.280 -23.837 12.808 1.00 71.38 395 GLU A CA 1
ATOM 3096 C C . GLU A 1 395 ? 8.295 -22.687 12.810 1.00 71.38 395 GLU A C 1
ATOM 3098 O O . GLU A 1 395 ? 9.169 -22.623 11.946 1.00 71.38 395 GLU A O 1
ATOM 3103 N N . VAL A 1 396 ? 8.218 -21.793 13.804 1.00 75.62 396 VAL A N 1
ATOM 3104 C CA . VAL A 1 396 ? 9.147 -20.660 13.969 1.00 75.62 396 VAL A CA 1
ATOM 3105 C C . VAL A 1 396 ? 10.573 -21.134 14.221 1.00 75.62 396 VAL A C 1
ATOM 3107 O O . VAL A 1 396 ? 11.508 -20.596 13.633 1.00 75.62 396 VAL A O 1
ATOM 3110 N N . ILE A 1 397 ? 10.753 -22.109 15.116 1.00 87.50 397 ILE A N 1
ATOM 3111 C CA . ILE A 1 397 ? 12.082 -22.536 15.570 1.00 87.50 397 ILE A CA 1
ATOM 3112 C C . ILE A 1 397 ? 12.910 -23.115 14.404 1.00 87.50 397 ILE A C 1
ATOM 3114 O O . ILE A 1 397 ? 14.023 -22.627 14.200 1.00 87.50 397 ILE A O 1
ATOM 3118 N N . PRO A 1 398 ? 12.404 -24.060 13.580 1.00 75.94 398 PRO A N 1
ATOM 3119 C CA . PRO A 1 398 ? 13.138 -24.555 12.409 1.00 75.94 398 PRO A CA 1
ATOM 3120 C C . PRO A 1 398 ? 13.456 -23.470 11.367 1.00 75.94 398 PRO A C 1
ATOM 3122 O O . PRO A 1 398 ? 14.539 -23.467 10.773 1.00 75.94 398 PRO A O 1
ATOM 3125 N N . ALA A 1 399 ? 12.538 -22.521 11.157 1.00 65.44 399 ALA A N 1
ATOM 3126 C CA . ALA A 1 399 ? 12.748 -21.413 10.227 1.00 65.44 399 ALA A CA 1
ATOM 3127 C C . ALA A 1 399 ? 13.864 -20.474 10.719 1.00 65.44 399 ALA A C 1
ATOM 3129 O O . ALA A 1 399 ? 14.810 -20.195 9.986 1.00 65.44 399 ALA A O 1
ATOM 3130 N N . LEU A 1 400 ? 13.830 -20.078 11.994 1.00 79.44 400 LEU A N 1
ATOM 3131 C CA . LEU A 1 400 ? 14.874 -19.257 12.613 1.00 79.44 400 LEU A CA 1
ATOM 3132 C C . LEU A 1 400 ? 16.230 -19.974 12.691 1.00 79.44 400 LEU A C 1
ATOM 3134 O O . LEU A 1 400 ? 17.268 -19.335 12.542 1.00 79.44 400 LEU A O 1
ATOM 3138 N N . GLN A 1 401 ? 16.247 -21.297 12.871 1.00 88.50 401 GLN A N 1
ATOM 3139 C CA . GLN A 1 401 ? 17.477 -22.095 12.791 1.00 88.50 401 GLN A CA 1
ATOM 3140 C C . GLN A 1 401 ? 18.107 -22.050 11.392 1.00 88.50 401 GLN A C 1
ATOM 3142 O O . GLN A 1 401 ? 19.332 -21.994 11.263 1.00 88.50 401 GLN A O 1
ATOM 3147 N N . SER A 1 402 ? 17.282 -22.023 10.345 1.00 71.75 402 SER A N 1
ATOM 3148 C CA . SER A 1 402 ? 17.753 -21.882 8.963 1.00 71.75 402 SER A CA 1
ATOM 3149 C C . SER A 1 402 ? 18.354 -20.492 8.722 1.00 71.75 402 SER A C 1
ATOM 3151 O O . SER A 1 402 ? 19.431 -20.384 8.137 1.00 71.75 402 SER A O 1
ATOM 3153 N N . VAL A 1 403 ? 17.730 -19.444 9.272 1.00 74.81 403 VAL A N 1
ATOM 3154 C CA . VAL A 1 403 ? 18.238 -18.062 9.225 1.00 74.81 403 VAL A CA 1
ATOM 3155 C C . VAL A 1 403 ? 19.629 -17.953 9.850 1.00 74.81 403 VAL A C 1
ATOM 3157 O O . VAL A 1 403 ? 20.558 -17.490 9.193 1.00 74.81 403 VAL A O 1
ATOM 3160 N N . VAL A 1 404 ? 19.808 -18.423 11.090 1.00 88.81 404 VAL A N 1
ATOM 3161 C CA . VAL A 1 404 ? 21.108 -18.326 11.788 1.00 88.81 404 VAL A CA 1
ATOM 3162 C C . VAL A 1 404 ? 22.175 -19.256 11.199 1.00 88.81 404 VAL A C 1
ATOM 3164 O O . VAL A 1 404 ? 23.363 -19.063 11.430 1.00 88.81 404 VAL A O 1
ATOM 3167 N N . THR A 1 405 ? 21.778 -20.258 10.408 1.00 83.56 405 THR A N 1
ATOM 3168 C CA . THR A 1 405 ? 22.720 -21.080 9.630 1.00 83.56 405 THR A CA 1
ATOM 3169 C C . THR A 1 405 ? 23.256 -20.313 8.418 1.00 83.56 405 THR A C 1
ATOM 3171 O O . THR A 1 405 ? 24.433 -20.436 8.077 1.00 83.56 405 THR A O 1
ATOM 3174 N N . LEU A 1 406 ? 22.406 -19.514 7.767 1.00 68.81 406 LEU A N 1
ATOM 3175 C CA . LEU A 1 406 ? 22.758 -18.718 6.588 1.00 68.81 406 LEU A CA 1
ATOM 3176 C C . LEU A 1 406 ? 23.494 -17.420 6.951 1.00 68.81 406 LEU A C 1
ATOM 3178 O O . LEU A 1 406 ? 24.448 -17.051 6.263 1.00 68.81 406 LEU A O 1
ATOM 3182 N N . ALA A 1 407 ? 23.103 -16.774 8.051 1.00 76.25 407 ALA A N 1
ATOM 3183 C CA . ALA A 1 407 ? 23.773 -15.606 8.619 1.00 76.25 407 ALA A CA 1
ATOM 3184 C C . ALA A 1 407 ? 24.021 -15.796 10.128 1.00 76.25 407 ALA A C 1
ATOM 3186 O O . ALA A 1 407 ? 23.216 -15.355 10.952 1.00 76.25 407 ALA A O 1
ATOM 3187 N N . PRO A 1 408 ? 25.149 -16.430 10.506 1.00 84.75 408 PRO A N 1
ATOM 3188 C CA . PRO A 1 408 ? 25.500 -16.669 11.910 1.00 84.75 408 PRO A CA 1
ATOM 3189 C C . PRO A 1 408 ? 25.754 -15.401 12.736 1.00 84.75 408 PRO A C 1
ATOM 3191 O O . PRO A 1 408 ? 25.843 -15.477 13.955 1.00 84.75 408 PRO A O 1
ATOM 3194 N N . ASP A 1 409 ? 25.916 -14.244 12.090 1.00 83.50 409 ASP A N 1
ATOM 3195 C CA . ASP A 1 409 ? 26.082 -12.937 12.732 1.00 83.50 409 ASP A CA 1
ATOM 3196 C C . ASP A 1 409 ? 24.774 -12.126 12.807 1.00 83.50 409 ASP A C 1
ATOM 3198 O O .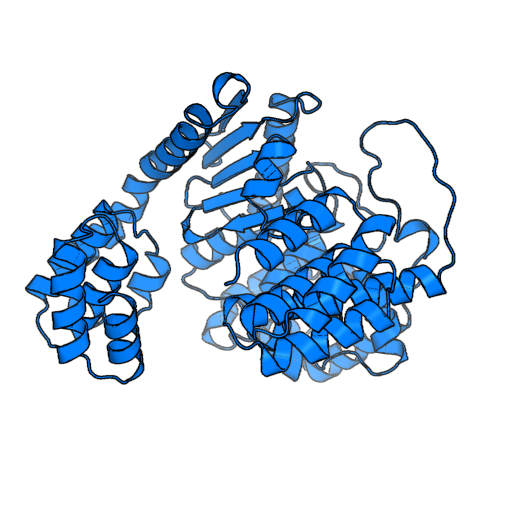 ASP A 1 409 ? 24.776 -10.966 13.219 1.00 83.50 409 ASP A O 1
ATOM 3202 N N . HIS A 1 410 ? 23.631 -12.723 12.452 1.00 80.00 410 HIS A N 1
ATOM 3203 C CA . HIS A 1 410 ? 22.336 -12.048 12.457 1.00 80.00 410 HIS A CA 1
ATOM 3204 C C . HIS A 1 410 ? 21.748 -11.946 13.876 1.00 80.00 410 HIS A C 1
ATOM 3206 O O . HIS A 1 410 ? 20.940 -12.772 14.310 1.00 80.00 410 HIS A O 1
ATOM 3212 N N . ALA A 1 411 ? 22.086 -10.870 14.591 1.00 80.19 411 ALA A N 1
ATOM 3213 C CA . ALA A 1 411 ? 21.673 -10.649 15.982 1.00 80.19 411 ALA A CA 1
ATOM 3214 C C . ALA A 1 411 ? 20.143 -10.724 16.201 1.00 80.19 411 ALA A C 1
ATOM 3216 O O . ALA A 1 411 ? 19.678 -11.379 17.134 1.00 80.19 411 ALA A O 1
ATOM 3217 N N . GLY A 1 412 ? 19.340 -10.139 15.302 1.00 78.06 412 GLY A N 1
ATOM 3218 C CA . GLY A 1 412 ? 17.871 -10.201 15.383 1.00 78.06 412 GLY A CA 1
ATOM 3219 C C . GLY A 1 412 ? 17.295 -11.627 15.347 1.00 78.06 412 GLY A C 1
ATOM 3220 O O . GLY A 1 412 ? 16.388 -11.947 16.118 1.00 78.06 412 GLY A O 1
ATOM 3221 N N . ALA A 1 413 ? 17.863 -12.508 14.518 1.00 82.19 413 ALA A N 1
ATOM 3222 C CA . ALA A 1 413 ? 17.452 -13.901 14.396 1.00 82.19 413 ALA A CA 1
ATOM 3223 C C . ALA A 1 413 ? 17.820 -14.723 15.632 1.00 82.19 413 ALA A C 1
ATOM 3225 O O . ALA A 1 413 ? 16.989 -15.481 16.132 1.00 82.19 413 ALA A O 1
ATOM 3226 N N . HIS A 1 414 ? 19.016 -14.506 16.187 1.00 92.00 414 HIS A N 1
ATOM 3227 C CA . HIS A 1 414 ? 19.424 -15.103 17.460 1.00 92.00 414 HIS A CA 1
ATOM 3228 C C . HIS A 1 414 ? 18.515 -14.671 18.618 1.00 92.00 414 HIS A C 1
ATOM 3230 O O . HIS A 1 414 ? 18.098 -15.504 19.426 1.00 92.00 414 HIS A O 1
ATOM 3236 N N . TYR A 1 415 ? 18.130 -13.392 18.668 1.00 85.25 415 TYR A N 1
ATOM 3237 C CA . TYR A 1 415 ? 17.191 -12.884 19.668 1.00 85.25 415 TYR A CA 1
ATOM 3238 C C . TYR A 1 415 ? 15.787 -13.487 19.521 1.00 85.25 415 TYR A C 1
ATOM 3240 O O . TYR A 1 415 ? 15.223 -13.980 20.501 1.00 85.25 415 TYR A O 1
ATOM 3248 N N . ALA A 1 416 ? 15.232 -13.517 18.307 1.00 81.69 416 ALA A N 1
ATOM 3249 C CA . ALA A 1 416 ? 13.922 -14.117 18.050 1.00 81.69 416 ALA A CA 1
ATOM 3250 C C . ALA A 1 416 ? 13.903 -15.623 18.355 1.00 81.69 416 ALA A C 1
ATOM 3252 O O . ALA A 1 416 ? 12.921 -16.130 18.900 1.00 81.69 416 ALA A O 1
ATOM 3253 N N . LEU A 1 417 ? 14.998 -16.330 18.056 1.00 90.88 417 LEU A N 1
ATOM 3254 C CA . LEU A 1 417 ? 15.138 -17.757 18.332 1.00 90.88 417 LEU A CA 1
ATOM 3255 C C . LEU A 1 417 ? 15.206 -18.004 19.843 1.00 90.88 417 LEU A C 1
ATOM 3257 O O . LEU A 1 417 ? 14.549 -18.906 20.358 1.00 90.88 417 LEU A O 1
ATOM 3261 N N . GLY A 1 418 ? 15.923 -17.143 20.569 1.00 91.38 418 GLY A N 1
ATOM 3262 C CA . GLY A 1 418 ? 15.936 -17.137 22.028 1.00 91.38 418 GLY A CA 1
ATOM 3263 C C . GLY A 1 418 ? 14.548 -16.905 22.624 1.00 91.38 418 GLY A C 1
ATOM 3264 O O . GLY A 1 418 ? 14.131 -17.642 23.517 1.00 91.38 418 GLY A O 1
ATOM 3265 N N . LEU A 1 419 ? 13.798 -15.932 22.099 1.00 84.62 419 LEU A N 1
ATOM 3266 C CA . LEU A 1 419 ? 12.430 -15.653 22.535 1.00 84.62 419 LEU A CA 1
ATOM 3267 C C . LEU A 1 419 ? 11.500 -16.846 22.282 1.00 84.62 419 LEU A C 1
ATOM 3269 O O . LEU A 1 419 ? 10.700 -17.185 23.154 1.00 84.62 419 LEU A O 1
ATOM 3273 N N . ALA A 1 420 ? 11.607 -17.491 21.118 1.00 84.88 420 ALA A N 1
ATOM 3274 C CA . ALA A 1 420 ? 10.833 -18.687 20.798 1.00 84.88 420 ALA A CA 1
ATOM 3275 C C . ALA A 1 420 ? 11.115 -19.816 21.803 1.00 84.88 420 ALA A C 1
ATOM 3277 O O . ALA A 1 420 ? 10.172 -20.391 22.341 1.00 84.88 420 ALA A O 1
ATOM 3278 N N . PHE A 1 421 ? 12.386 -20.051 22.150 1.00 93.06 421 PHE A N 1
ATOM 3279 C CA . PHE A 1 421 ? 12.766 -21.048 23.154 1.00 93.06 421 PHE A CA 1
ATOM 3280 C C . PHE A 1 421 ? 12.272 -20.725 24.569 1.00 93.06 421 PHE A C 1
ATOM 3282 O O . PHE A 1 421 ? 11.814 -21.625 25.270 1.00 93.06 421 PHE A O 1
ATOM 3289 N N . VAL A 1 422 ? 12.288 -19.453 24.987 1.00 86.00 422 VAL A N 1
ATOM 3290 C CA . VAL A 1 422 ? 11.675 -19.035 26.265 1.00 86.00 422 VAL A CA 1
ATOM 3291 C C . VAL A 1 422 ? 10.179 -19.362 26.274 1.00 86.00 422 VAL A C 1
ATOM 3293 O O . VAL A 1 422 ? 9.657 -19.884 27.255 1.00 86.00 422 VAL A O 1
ATOM 3296 N N . ARG A 1 423 ? 9.478 -19.103 25.164 1.00 84.88 423 ARG A N 1
ATOM 3297 C CA . ARG A 1 423 ? 8.029 -19.334 25.043 1.00 84.88 423 ARG A CA 1
ATOM 3298 C C . ARG A 1 423 ? 7.650 -20.813 25.007 1.00 84.88 423 ARG A C 1
ATOM 3300 O O . ARG A 1 423 ? 6.566 -21.152 25.475 1.00 84.88 423 ARG A O 1
ATOM 3307 N N . THR A 1 424 ? 8.528 -21.679 24.505 1.00 87.19 424 THR A N 1
ATOM 3308 C CA . THR A 1 424 ? 8.361 -23.142 24.529 1.00 87.19 424 THR A CA 1
ATOM 3309 C C . THR A 1 424 ? 8.985 -23.806 25.760 1.00 87.19 424 THR A C 1
ATOM 3311 O O . THR A 1 424 ? 9.008 -25.030 25.842 1.00 87.19 424 THR A O 1
ATOM 3314 N N . ASN A 1 425 ? 9.474 -23.017 26.724 1.00 91.19 425 ASN A N 1
ATOM 3315 C CA . ASN A 1 425 ? 10.121 -23.470 27.957 1.00 91.19 425 ASN A CA 1
ATOM 3316 C C . ASN A 1 425 ? 11.417 -24.294 27.761 1.00 91.19 425 ASN A C 1
ATOM 3318 O O . ASN A 1 425 ? 11.806 -25.067 28.636 1.00 91.19 425 ASN A O 1
ATOM 3322 N N . ASP A 1 426 ? 12.125 -24.108 26.642 1.00 93.50 426 ASP A N 1
ATOM 3323 C CA . ASP A 1 426 ? 13.485 -24.632 26.436 1.00 93.50 426 ASP A CA 1
ATOM 3324 C C . ASP A 1 426 ? 14.521 -23.591 26.894 1.00 93.50 426 ASP A C 1
ATOM 3326 O O . ASP A 1 426 ? 15.249 -22.968 26.114 1.00 93.50 426 ASP A O 1
ATOM 3330 N N . LEU A 1 427 ? 14.565 -23.366 28.209 1.00 91.31 427 LEU A N 1
ATOM 3331 C CA . LEU A 1 427 ? 15.491 -22.413 28.826 1.00 91.31 427 LEU A CA 1
ATOM 3332 C C . LEU A 1 427 ? 16.976 -22.717 28.528 1.00 91.31 427 LEU A C 1
ATOM 3334 O O . LEU A 1 427 ? 17.736 -21.764 28.330 1.00 91.31 427 LEU A O 1
ATOM 3338 N N . PRO A 1 428 ? 17.433 -23.987 28.447 1.00 95.62 428 PRO A N 1
ATOM 3339 C CA . PRO A 1 428 ? 18.794 -24.292 28.013 1.00 95.62 428 PRO A CA 1
ATOM 3340 C C . PRO A 1 428 ? 19.116 -23.783 26.601 1.00 95.62 428 PRO A C 1
ATOM 3342 O O . PRO A 1 428 ? 20.202 -23.242 26.387 1.00 95.62 428 PRO A O 1
ATOM 3345 N N . ALA A 1 429 ? 18.203 -23.926 25.634 1.00 92.94 429 ALA A N 1
ATOM 3346 C CA . ALA A 1 429 ? 18.410 -23.410 24.282 1.00 92.94 429 ALA A CA 1
ATOM 3347 C C . ALA A 1 429 ? 18.378 -21.878 24.220 1.00 92.94 429 ALA A C 1
ATOM 3349 O O . ALA A 1 429 ? 19.197 -21.285 23.514 1.00 92.94 429 ALA A O 1
ATOM 3350 N N . ALA A 1 430 ? 17.512 -21.237 25.009 1.00 93.31 430 ALA A N 1
ATOM 3351 C CA . ALA A 1 430 ? 17.479 -19.782 25.132 1.00 93.31 430 ALA A CA 1
ATOM 3352 C C . ALA A 1 430 ? 18.794 -19.211 25.701 1.00 93.31 430 ALA A C 1
ATOM 3354 O O . ALA A 1 430 ? 19.324 -18.241 25.160 1.00 93.31 430 ALA A O 1
ATOM 3355 N N . ARG A 1 431 ? 19.388 -19.850 26.724 1.00 94.19 431 ARG A N 1
ATOM 3356 C CA . ARG A 1 431 ? 20.695 -19.434 27.282 1.00 94.19 431 ARG A CA 1
ATOM 3357 C C . ARG A 1 431 ? 21.834 -19.524 26.265 1.00 94.19 431 ARG A C 1
ATOM 3359 O O . ARG A 1 431 ? 22.690 -18.647 26.250 1.00 94.19 431 ARG A O 1
ATOM 3366 N N . ARG A 1 432 ? 21.815 -20.511 25.363 1.00 95.00 432 ARG A N 1
ATOM 3367 C CA . ARG A 1 432 ? 22.791 -20.576 24.259 1.00 95.00 432 ARG A CA 1
ATOM 3368 C C . ARG A 1 432 ? 22.662 -19.386 23.302 1.00 95.00 432 ARG A C 1
ATOM 3370 O O . ARG A 1 432 ? 23.669 -18.883 22.821 1.00 95.00 432 ARG A O 1
ATOM 3377 N N . GLN A 1 433 ? 21.445 -18.896 23.053 1.00 96.38 433 GLN A N 1
ATOM 3378 C CA . GLN A 1 433 ? 21.257 -17.680 22.249 1.00 96.38 433 GLN A CA 1
ATOM 3379 C C . GLN A 1 433 ? 21.752 -16.432 22.986 1.00 96.38 433 GLN A C 1
ATOM 3381 O O . GLN A 1 433 ? 22.366 -15.568 22.367 1.00 96.38 433 GLN A O 1
ATOM 3386 N N . CYS A 1 434 ? 21.576 -16.363 24.310 1.00 88.62 434 CYS A N 1
ATOM 3387 C CA . CYS A 1 434 ? 22.208 -15.333 25.131 1.00 88.62 434 CYS A CA 1
ATOM 3388 C C . CYS A 1 434 ? 23.740 -15.333 24.951 1.00 88.62 434 CYS A C 1
ATOM 3390 O O . CYS A 1 434 ? 24.338 -14.282 24.729 1.00 88.62 434 CYS A O 1
ATOM 3392 N N . GLU A 1 435 ? 24.399 -16.489 25.033 1.00 94.38 435 GLU A N 1
ATOM 3393 C CA . GLU A 1 435 ? 25.858 -16.595 24.856 1.00 94.38 435 GLU A CA 1
ATOM 3394 C C . GLU A 1 435 ? 26.324 -16.039 23.505 1.00 94.38 435 GLU A C 1
ATOM 3396 O O . GLU A 1 435 ? 27.266 -15.255 23.472 1.00 94.38 435 GLU A O 1
ATOM 3401 N N . ILE A 1 436 ? 25.612 -16.351 22.419 1.00 92.06 436 ILE A N 1
ATOM 3402 C CA . ILE A 1 436 ? 25.917 -15.827 21.079 1.00 92.06 436 ILE A CA 1
ATOM 3403 C C . ILE A 1 436 ? 25.690 -14.308 21.009 1.00 92.06 436 ILE A C 1
ATOM 3405 O O . ILE A 1 436 ? 26.529 -13.568 20.497 1.00 92.06 436 ILE A O 1
ATOM 3409 N N . LEU A 1 437 ? 24.580 -13.815 21.567 1.00 89.62 437 LEU A N 1
ATOM 3410 C CA . LEU A 1 437 ? 24.259 -12.386 21.568 1.00 89.62 437 LEU A CA 1
ATOM 3411 C C . LEU A 1 437 ? 25.239 -11.543 22.388 1.00 89.62 437 LEU A C 1
ATOM 3413 O O . LEU A 1 437 ? 25.336 -10.351 22.132 1.00 89.62 437 LEU A O 1
ATOM 3417 N N . ALA A 1 438 ? 25.978 -12.119 23.342 1.00 90.94 438 ALA A N 1
ATOM 3418 C CA . ALA A 1 438 ? 26.993 -11.358 24.077 1.00 90.94 438 ALA A CA 1
ATOM 3419 C C . ALA A 1 438 ? 28.081 -10.791 23.153 1.00 90.94 438 ALA A C 1
ATOM 3421 O O . ALA A 1 438 ? 28.588 -9.705 23.420 1.00 90.94 438 ALA A O 1
ATOM 3422 N N . GLU A 1 439 ? 28.395 -11.508 22.072 1.00 86.50 439 GLU A N 1
ATOM 3423 C CA . GLU A 1 439 ? 29.383 -11.092 21.074 1.00 86.50 439 GLU A CA 1
ATOM 3424 C C . GLU A 1 439 ? 28.753 -10.269 19.936 1.00 86.50 439 GLU A C 1
ATOM 3426 O O . GLU A 1 439 ? 29.400 -9.373 19.400 1.00 86.50 439 GLU A O 1
ATOM 3431 N N . LEU A 1 440 ? 27.495 -10.548 19.559 1.00 82.69 440 LEU A N 1
ATOM 3432 C CA . LEU A 1 440 ? 26.830 -9.879 18.428 1.00 82.69 440 LEU A CA 1
ATOM 3433 C C . LEU A 1 440 ? 26.135 -8.562 18.802 1.00 82.69 440 LEU A C 1
ATOM 3435 O O . LEU A 1 440 ? 26.240 -7.584 18.067 1.00 82.69 440 LEU A O 1
ATOM 3439 N N . ASP A 1 441 ? 25.390 -8.545 19.909 1.00 84.06 441 ASP A N 1
ATOM 3440 C CA . ASP A 1 441 ? 24.617 -7.390 20.376 1.00 84.06 441 ASP A CA 1
ATOM 3441 C C . ASP A 1 441 ? 24.344 -7.499 21.897 1.00 84.06 441 ASP A C 1
ATOM 3443 O O . ASP A 1 441 ? 23.376 -8.145 22.334 1.00 84.06 441 ASP A O 1
ATOM 3447 N N . PRO A 1 442 ? 25.176 -6.848 22.735 1.00 86.69 442 PRO A N 1
ATOM 3448 C CA . PRO A 1 442 ? 25.035 -6.868 24.192 1.00 86.69 442 PRO A CA 1
ATOM 3449 C C . PRO A 1 442 ? 23.695 -6.321 24.718 1.00 86.69 442 PRO A C 1
ATOM 3451 O O . PRO A 1 442 ? 23.254 -6.697 25.814 1.00 86.69 442 PRO A O 1
ATOM 3454 N N . SER A 1 443 ? 23.024 -5.448 23.961 1.00 81.00 443 SER A N 1
ATOM 3455 C CA . SER A 1 443 ? 21.720 -4.894 24.329 1.00 81.00 443 SER A CA 1
ATOM 3456 C C . SER A 1 443 ? 20.618 -5.936 24.140 1.00 81.00 443 SER A C 1
ATOM 3458 O O . SER A 1 443 ? 19.838 -6.175 25.068 1.00 81.00 443 SER A O 1
ATOM 3460 N N . LEU A 1 444 ? 20.596 -6.630 22.997 1.00 71.38 444 LEU A N 1
ATOM 3461 C CA . LEU A 1 444 ? 19.675 -7.748 22.754 1.00 71.38 444 LEU A CA 1
ATOM 3462 C C . LEU A 1 444 ? 19.935 -8.924 23.699 1.00 71.38 444 LEU A C 1
ATOM 3464 O O . LEU A 1 444 ? 18.982 -9.542 24.182 1.00 71.38 444 LEU A O 1
ATOM 3468 N N . ARG A 1 445 ? 21.204 -9.198 24.033 1.00 91.12 445 ARG A N 1
ATOM 3469 C CA . ARG A 1 445 ? 21.562 -10.143 25.101 1.00 91.12 445 ARG A CA 1
ATOM 3470 C C . ARG A 1 445 ? 20.875 -9.769 26.408 1.00 91.12 445 ARG A C 1
ATOM 3472 O O . ARG A 1 445 ? 20.165 -10.596 26.970 1.00 91.12 445 ARG A O 1
ATOM 3479 N N . SER A 1 446 ? 21.065 -8.541 26.885 1.00 81.31 446 SER A N 1
ATOM 3480 C CA . SER A 1 446 ? 20.517 -8.096 28.175 1.00 81.31 446 SER A CA 1
ATOM 3481 C C . SER A 1 446 ? 18.990 -8.237 28.228 1.00 81.31 446 SER A C 1
ATOM 3483 O O . SER A 1 446 ? 18.438 -8.668 29.240 1.00 81.31 446 SER A O 1
ATOM 3485 N N . LEU A 1 447 ? 18.304 -7.943 27.118 1.00 75.75 447 LEU A N 1
ATOM 3486 C CA . LEU A 1 447 ? 16.859 -8.143 26.987 1.00 75.75 447 LEU A CA 1
ATOM 3487 C C . LEU A 1 447 ? 16.460 -9.620 27.081 1.00 75.75 447 LEU A C 1
ATOM 3489 O O . LEU A 1 447 ? 15.548 -9.956 27.837 1.00 75.75 447 LEU A O 1
ATOM 3493 N N . LEU A 1 448 ? 17.142 -10.504 26.348 1.00 82.88 448 LEU A N 1
ATOM 3494 C CA . LEU A 1 448 ? 16.833 -11.933 26.357 1.00 82.88 448 LEU A CA 1
ATOM 3495 C C . LEU A 1 448 ? 17.145 -12.581 27.715 1.00 82.88 448 LEU A C 1
ATOM 3497 O O . LEU A 1 448 ? 16.354 -13.386 28.201 1.00 82.88 448 LEU A O 1
ATOM 3501 N N . ASP A 1 449 ? 18.251 -12.200 28.357 1.00 88.50 449 ASP A N 1
ATOM 3502 C CA . ASP A 1 449 ? 18.666 -12.742 29.657 1.00 88.50 449 ASP A CA 1
ATOM 3503 C C . ASP A 1 449 ? 17.645 -12.404 30.753 1.00 88.50 449 ASP A C 1
ATOM 3505 O O . ASP A 1 449 ? 17.258 -13.268 31.539 1.00 88.50 449 ASP A O 1
ATOM 3509 N N . ASN A 1 450 ? 17.111 -11.177 30.744 1.00 83.06 450 ASN A N 1
ATOM 3510 C CA . ASN A 1 450 ? 16.034 -10.775 31.651 1.00 83.06 450 ASN A CA 1
ATOM 3511 C C . ASN A 1 450 ? 14.779 -11.645 31.482 1.00 83.06 450 ASN A C 1
ATOM 3513 O O . ASN A 1 450 ? 14.138 -11.993 32.472 1.00 83.06 450 ASN A O 1
ATOM 3517 N N . LEU A 1 451 ? 14.434 -12.031 30.248 1.00 81.00 451 LEU A N 1
ATOM 3518 C CA . LEU A 1 451 ? 13.293 -12.911 29.976 1.00 81.00 451 LEU A CA 1
ATOM 3519 C C . LEU A 1 451 ? 13.550 -14.348 30.447 1.00 81.00 451 LEU A C 1
ATOM 3521 O O . LEU A 1 451 ? 12.661 -14.973 31.024 1.00 81.00 451 LEU A O 1
ATOM 3525 N N . VAL A 1 452 ? 14.767 -14.860 30.247 1.00 87.00 452 VAL A N 1
ATOM 3526 C CA . VAL A 1 452 ? 15.177 -16.189 30.728 1.00 87.00 452 VAL A CA 1
ATOM 3527 C C . VAL A 1 452 ? 15.165 -16.253 32.260 1.00 87.00 452 VAL A C 1
ATOM 3529 O O . VAL A 1 452 ? 14.734 -17.257 32.816 1.00 87.00 452 VAL A O 1
ATOM 3532 N N . LEU A 1 453 ? 15.615 -15.199 32.949 1.00 81.88 453 LEU A N 1
ATOM 3533 C CA . LEU A 1 453 ? 15.638 -15.124 34.417 1.00 81.88 453 LEU A CA 1
ATOM 3534 C C . LEU A 1 453 ? 14.255 -14.885 35.038 1.00 81.88 453 LEU A C 1
ATOM 3536 O O . LEU A 1 453 ? 14.015 -15.310 36.165 1.00 81.88 453 LEU A O 1
ATOM 3540 N N . ALA A 1 454 ? 13.357 -14.200 34.326 1.00 77.44 454 ALA A N 1
ATOM 3541 C CA . ALA A 1 454 ? 11.989 -13.940 34.776 1.00 77.44 454 ALA A CA 1
ATOM 3542 C C . ALA A 1 454 ? 11.032 -15.125 34.558 1.00 77.44 454 ALA A C 1
ATOM 3544 O O . ALA A 1 454 ? 9.902 -15.089 35.049 1.00 77.44 454 ALA A O 1
ATOM 3545 N N . THR A 1 455 ? 11.456 -16.151 33.815 1.00 73.94 455 THR A N 1
ATOM 3546 C CA . THR A 1 455 ? 10.670 -17.370 33.593 1.00 73.94 455 THR A CA 1
ATOM 3547 C C . THR A 1 455 ? 10.957 -18.354 34.740 1.00 73.94 455 THR A C 1
ATOM 3549 O O . THR A 1 455 ? 12.121 -18.724 34.906 1.00 73.94 455 THR A O 1
ATOM 3552 N N . PRO A 1 456 ? 9.951 -18.705 35.568 1.00 54.84 456 PRO A N 1
ATOM 3553 C CA . PRO A 1 456 ? 10.140 -19.442 36.822 1.00 54.84 456 PRO A CA 1
ATOM 3554 C C . PRO A 1 456 ? 10.546 -20.909 36.657 1.00 54.84 456 PRO A C 1
ATOM 3556 O O . PRO A 1 456 ? 10.158 -21.532 35.641 1.00 54.84 456 PRO A O 1
#

Secondary structure (DSSP, 8-state):
-HHHHHHHHHTT-HHHHHHHHHHHHHH-TT-HHHHHHHHHHHHHTT-HHHHHHHHHHHHHTT---HHHHHH-STTGGGTTSHHHHHHHHHTTTSHHHHHHHHHHHHHTSTTGGG-EEEEETTTTEEEEE--TTS-HHHHHHHHHHHHHHHIIIIISSS-SSPEEEEE--HHHHHHH-SSTT--EEEEGGGTEEEESSSSHHHHHHHHHHHHHHHHHHHT----HHHHHHHHHHTTTS--TTPPPP---HHHHHHHHHHHHT-SPPHHHHHH--TTGGGSSHHHHHHHHHHHHHHHHHTT-HHHHHHHHHHHTTT-TTSHHHHHHHHTS-HHHHHHHHHHHHHH----GGGSS----SS---PPPPPPHHHHHHHHHHHHHHHHHHHHHHTT-HHHHHHHHHHHHHH-TT-HHHHHHHHHHHHHTT-HHHHHHHHHHHHHH-HHHHHHHHHHHHH--